Protein AF-0000000074983505 (afdb_homodimer)

Radius of gyration: 23.89 Å; Cα contacts (8 Å, |Δi|>4): 1253; chains: 2; bounding box: 60×65×53 Å

Organism: Psilocybe cubensis (NCBI:txid181762)

Solvent-accessible surface area (backbone atoms only — not comparable to full-atom values): 28432 Å² total; per-residue (Å²): 127,87,68,56,74,39,80,49,73,47,70,57,35,44,39,62,37,37,37,40,29,54,76,67,78,56,48,57,28,28,29,39,31,38,46,33,38,37,76,95,40,23,38,76,76,41,48,68,58,46,52,55,46,55,61,55,56,70,94,48,89,70,38,61,30,60,37,36,35,29,34,47,49,44,36,19,53,96,44,55,73,49,73,61,55,73,30,45,59,84,66,73,14,75,53,23,62,57,29,47,48,32,21,30,52,45,37,22,51,48,51,53,50,42,66,66,49,44,57,39,72,77,25,28,72,58,72,48,41,76,80,44,34,28,31,37,9,34,34,49,16,4,30,16,30,36,42,30,35,51,70,31,84,70,38,37,35,37,31,28,27,48,40,46,49,26,62,67,54,44,46,51,56,50,26,62,76,58,73,48,64,89,35,60,64,50,36,15,66,64,41,52,53,46,48,54,71,66,36,40,67,53,48,45,34,64,40,92,50,90,73,16,54,41,54,54,22,35,37,42,41,35,37,19,58,54,10,82,84,56,41,45,77,39,29,42,67,59,62,72,46,51,34,27,75,86,28,44,79,45,78,47,69,39,81,86,30,36,85,64,89,46,72,66,53,52,50,50,50,32,53,50,47,34,57,70,68,65,94,128,85,68,56,74,41,80,49,74,47,70,58,36,45,38,62,37,37,36,38,29,53,76,68,77,58,49,57,28,27,29,39,30,38,44,34,37,35,74,95,39,23,39,76,76,40,49,69,58,46,52,55,46,55,62,55,53,68,94,48,89,70,38,57,30,58,35,35,33,31,38,47,49,45,36,20,53,95,43,54,72,50,73,60,53,74,28,46,58,84,65,73,13,78,54,22,62,59,28,46,49,31,22,29,54,46,35,21,50,48,51,54,51,41,67,66,48,46,57,37,71,76,26,28,72,58,72,47,41,76,80,43,35,29,31,35,10,33,34,49,15,4,29,16,30,38,40,27,36,50,70,34,85,69,40,37,34,37,32,29,27,48,39,47,48,27,63,69,54,45,46,53,54,52,25,62,75,59,73,48,64,89,34,60,63,49,36,17,66,63,42,52,54,46,47,53,71,66,36,43,67,53,49,48,35,66,42,92,50,90,74,17,55,40,53,55,21,35,36,41,38,34,36,18,59,56,10,81,85,57,40,46,77,42,28,43,67,59,62,73,46,49,34,26,74,87,29,43,78,46,78,48,70,39,80,87,30,37,83,63,89,44,72,66,51,53,51,51,51,32,52,48,47,33,56,71,67,63,95

Nearest PDB structures (foldseek):
  5g5m-assembly1_A  TM=5.998E-01  e=1.320E-11  Pyrococcus furiosus
  5g5c-assembly1_A-2  TM=6.327E-01  e=3.018E-10  Pyrococcus furiosus
  5lcn-assembly1_A  TM=5.962E-01  e=1.401E-10  Pyrococcus furiosus DSM 3638
  5lcn-assembly2_D  TM=6.068E-01  e=1.672E-10  Pyrococcus furiosus DSM 3638
  5lcn-assembly1_C  TM=5.808E-01  e=7.759E-11  Pyrococcus furiosus DSM 3638

InterPro domains:
  IPR029058 Alpha/Beta hydrolase fold [G3DSA:3.40.50.1820] (4-277)
  IPR029058 Alpha/Beta hydrolase fold [SSF53474] (6-274)

Foldseek 3Di:
DQFAWDWDWDQDPNWIKIKIWGPDDAQAEAAEEEEAEAQQAWQVVCVVLQSLLRSLADPDPNFHTYIYMYTGFQCHDPNNDDNLLSDAVLSVNLQVLVSLVCRLLVVLVVLVVCVVCVCCVVCVPPRHYYQAYEYEYAHSSLQSQLLNLQPPLRHQEYERAAYAQQSVLLVVLSCVVSVHDCDPPSPDPVNVVVCCVRTLVNWPQLDPDPRRSQANGAYEYHHECAASNRHVVRRVVVLVRGDHHNYYYHYDHDYPDYRDCDPVNSVVVSVSCSVPPRD/DQFAWDWDWDQDPNWIKIKIWGPDDAQAEAAEEEEAEAQQAWQVVCVVLQSLLRSLADPDPNFHTYIYMYTGFQCHDPNNDDNLLSDAVLSVNLQVLVSLVCRLLVVLVVLVVCVVCVCCVVCVPPRHYYQAYEYEYAHSSLCSQLLNLQPPLRHQEYERAAYAQQSVLLVVLSCVVSVHDCDPPSPDPVNVVVCCVRTLVNWPQLDPDPRRSQAQGAYEYHHECAASNRHVVRRVVVLVRGDHHNYYYHYDHDYPDYRDCDPVNSVVVSVSCSVPPRD

Sequence (558 aa):
MSVSVVKQSFTIGGIQTTIFKTSRAPDGSVAVVFLLHGRQGSAEDVVSFAASLLQKEKDVPKSRGLYVVTLDHRNHGGRTVEVRANNTWQEKNELHAMDMYSIQVGTARDITFLCDFLPTYLFPHDECKVDAWGVVGISLGGHSSWLALSQDPRITVGIPIIGCPDYLELMKYRANESGVSLEAPYMPVSFFKLIKSVDPASKEYASITAANPFLGKKILVLSGEKDPLVPWVASEKFVDRLEVGDGSKRVFLQKGVGHKCTEEMVSEACSFIEAELLNMSVSVVKQSFTIGGIQTTIFKTSRAPDGSVAVVFLLHGRQGSAEDVVSFAASLLQKEKDVPKSRGLYVVTLDHRNHGGRTVEVRANNTWQEKNELHAMDMYSIQVGTARDITFLCDFLPTYLFPHDECKVDAWGVVGISLGGHSSWLALSQDPRITVGIPIIGCPDYLELMKYRANESGVSLEAPYMPVSFFKLIKSVDPASKEYASITAANPFLGKKILVLSGEKDPLVPWVASEKFVDRLEVGDGSKRVFLQKGVGHKCTEEMVSEACSFIEAELLN

pLDDT: mean 96.42, std 5.8, range [47.75, 99.0]

Structure (mmCIF, N/CA/C/O backbone):
data_AF-0000000074983505-model_v1
#
loop_
_entity.id
_entity.type
_entity.pdbx_description
1 polymer 'Uncharacterized protein'
#
loop_
_atom_site.group_PDB
_atom_site.id
_atom_site.type_symbol
_atom_site.label_atom_id
_atom_site.label_alt_id
_atom_site.label_comp_id
_atom_site.label_asym_id
_atom_site.label_entity_id
_atom_site.label_seq_id
_atom_site.pdbx_PDB_ins_code
_atom_site.Cartn_x
_atom_site.Cartn_y
_atom_site.Cartn_z
_atom_site.occupancy
_atom_site.B_iso_or_equiv
_atom_site.auth_seq_id
_atom_site.auth_comp_id
_atom_site.auth_asym_id
_atom_site.auth_atom_id
_atom_site.pdbx_PDB_model_num
ATOM 1 N N . MET A 1 1 ? 17.984 -34.781 -8.711 1 47.75 1 MET A N 1
ATOM 2 C CA . MET A 1 1 ? 18.484 -34.5 -7.375 1 47.75 1 MET A CA 1
ATOM 3 C C . MET A 1 1 ? 17.688 -33.375 -6.711 1 47.75 1 MET A C 1
ATOM 5 O O . MET A 1 1 ? 17.141 -32.531 -7.395 1 47.75 1 MET A O 1
ATOM 9 N N . SER A 1 2 ? 17.141 -33.594 -5.523 1 59.97 2 SER A N 1
ATOM 10 C CA . SER A 1 2 ? 16.328 -32.625 -4.797 1 59.97 2 SER A CA 1
ATOM 11 C C . SER A 1 2 ? 17.031 -31.266 -4.688 1 59.97 2 SER A C 1
ATOM 13 O O . SER A 1 2 ? 18.203 -31.203 -4.336 1 59.97 2 SER A O 1
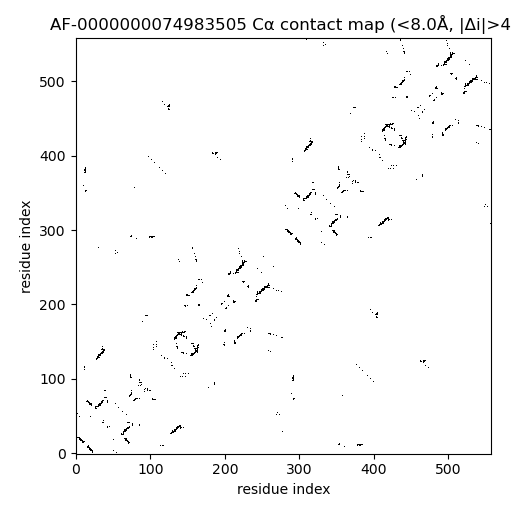ATOM 15 N N . VAL A 1 3 ? 16.5 -30.266 -5.438 1 71.75 3 VAL A N 1
ATOM 16 C CA . VAL A 1 3 ? 17.109 -28.938 -5.457 1 71.75 3 VAL A CA 1
ATOM 17 C C . VAL A 1 3 ? 17.156 -28.359 -4.043 1 71.75 3 VAL A C 1
ATOM 19 O O . VAL A 1 3 ? 16.188 -28.5 -3.281 1 71.75 3 VAL A O 1
ATOM 22 N N . SER A 1 4 ? 18.328 -28.109 -3.549 1 87.62 4 SER A N 1
ATOM 23 C CA . SER A 1 4 ? 18.484 -27.469 -2.246 1 87.62 4 SER A CA 1
ATOM 24 C C . SER A 1 4 ? 17.875 -26.078 -2.232 1 87.62 4 SER A C 1
ATOM 26 O O . SER A 1 4 ? 18.234 -25.234 -3.059 1 87.62 4 SER A O 1
ATOM 28 N N . VAL A 1 5 ? 16.781 -25.969 -1.468 1 93 5 VAL A N 1
ATOM 29 C CA . VAL A 1 5 ? 16.094 -24.688 -1.364 1 93 5 VAL A CA 1
ATOM 30 C C . VAL A 1 5 ? 16.688 -23.859 -0.221 1 93 5 VAL A C 1
ATOM 32 O O . VAL A 1 5 ? 16.891 -24.375 0.881 1 93 5 VAL A O 1
ATOM 35 N N . VAL A 1 6 ? 17.031 -22.688 -0.515 1 95.44 6 VAL A N 1
ATOM 36 C CA . VAL A 1 6 ? 17.562 -21.75 0.474 1 95.44 6 VAL A CA 1
ATOM 37 C C . VAL A 1 6 ? 16.547 -20.625 0.721 1 95.44 6 VAL A C 1
ATOM 39 O O . VAL A 1 6 ? 15.797 -20.266 -0.18 1 95.44 6 VAL A O 1
ATOM 42 N N . LYS A 1 7 ? 16.578 -20.156 1.978 1 96.81 7 LYS A N 1
ATOM 43 C CA . LYS A 1 7 ? 15.672 -19.094 2.379 1 96.81 7 LYS A CA 1
ATOM 44 C C . LYS A 1 7 ? 16.438 -17.828 2.74 1 96.81 7 LYS A C 1
ATOM 46 O O . LYS A 1 7 ? 17.516 -17.891 3.354 1 96.81 7 LYS A O 1
ATOM 51 N N . GLN A 1 8 ? 15.922 -16.719 2.281 1 96.69 8 GLN A N 1
ATOM 52 C CA . GLN A 1 8 ? 16.375 -15.391 2.66 1 96.69 8 GLN A CA 1
ATOM 53 C C . GLN A 1 8 ? 15.195 -14.484 3 1 96.69 8 GLN A C 1
ATOM 55 O O . GLN A 1 8 ? 14.125 -14.609 2.406 1 96.69 8 GLN A O 1
ATOM 60 N N . SER A 1 9 ? 15.359 -13.664 4.02 1 97.62 9 SER A N 1
ATOM 61 C CA . SER A 1 9 ? 14.242 -12.805 4.402 1 97.62 9 SER A CA 1
ATOM 62 C C . SER A 1 9 ? 14.68 -11.352 4.52 1 97.62 9 SER A C 1
ATOM 64 O O . SER A 1 9 ? 15.812 -11.062 4.902 1 97.62 9 SER A O 1
ATOM 66 N N . PHE A 1 10 ? 13.852 -10.484 4.152 1 97.88 10 PHE A N 1
ATOM 67 C CA . PHE A 1 10 ? 14 -9.047 4.328 1 97.88 10 PHE A CA 1
ATOM 68 C C . PHE A 1 10 ? 12.75 -8.445 4.965 1 97.88 10 PHE A C 1
ATOM 70 O O . PHE A 1 10 ? 11.656 -9 4.836 1 97.88 10 PHE A O 1
ATOM 77 N N . THR A 1 11 ? 12.93 -7.395 5.738 1 98.38 11 THR A N 1
ATOM 78 C CA . THR A 1 11 ? 11.828 -6.508 6.086 1 98.38 11 THR A CA 1
ATOM 79 C C . THR A 1 11 ? 11.797 -5.293 5.16 1 98.38 11 THR A C 1
ATOM 81 O O . THR A 1 11 ? 12.664 -4.422 5.246 1 98.38 11 THR A O 1
ATOM 84 N N . ILE A 1 12 ? 10.852 -5.246 4.285 1 98.75 12 ILE A N 1
ATOM 85 C CA . ILE A 1 12 ? 10.773 -4.18 3.291 1 98.75 12 ILE A CA 1
ATOM 86 C C . ILE A 1 12 ? 9.531 -3.328 3.549 1 98.75 12 ILE A C 1
ATOM 88 O O . ILE A 1 12 ? 8.406 -3.785 3.344 1 98.75 12 ILE A O 1
ATOM 92 N N . GLY A 1 13 ? 9.719 -2.07 4.008 1 98.5 13 GLY A N 1
ATOM 93 C CA . GLY A 1 13 ? 8.586 -1.224 4.336 1 98.5 13 GLY A CA 1
ATOM 94 C C . GLY A 1 13 ? 7.629 -1.862 5.324 1 98.5 13 GLY A C 1
ATOM 95 O O . GLY A 1 13 ? 6.414 -1.861 5.113 1 98.5 13 GLY A O 1
ATOM 96 N N . GLY A 1 14 ? 8.133 -2.57 6.238 1 98.5 14 GLY A N 1
ATOM 97 C CA . GLY A 1 14 ? 7.316 -3.172 7.281 1 98.5 14 GLY A CA 1
ATOM 98 C C . GLY A 1 14 ? 6.695 -4.492 6.867 1 98.5 14 GLY A C 1
ATOM 99 O O . GLY A 1 14 ? 5.867 -5.047 7.59 1 98.5 14 GLY A O 1
ATOM 100 N N . ILE A 1 15 ? 7.012 -5.031 5.742 1 98.81 15 ILE A N 1
ATOM 101 C CA . ILE A 1 15 ? 6.512 -6.324 5.289 1 98.81 15 ILE A CA 1
ATOM 102 C C . ILE A 1 15 ? 7.617 -7.371 5.402 1 98.81 15 ILE A C 1
ATOM 104 O O . ILE A 1 15 ? 8.648 -7.27 4.727 1 98.81 15 ILE A O 1
ATOM 108 N N . GLN A 1 16 ? 7.414 -8.32 6.309 1 98.69 16 GLN A N 1
ATOM 109 C CA . GLN A 1 16 ? 8.312 -9.469 6.305 1 98.69 16 GLN A CA 1
ATOM 110 C C . GLN A 1 16 ? 8.188 -10.258 5.008 1 98.69 16 GLN A C 1
ATOM 112 O O . GLN A 1 16 ? 7.117 -10.781 4.688 1 98.69 16 GLN A O 1
ATOM 117 N N . THR A 1 17 ? 9.242 -10.281 4.234 1 98.75 17 THR A N 1
ATOM 118 C CA . THR A 1 17 ? 9.273 -10.867 2.902 1 98.75 17 THR A CA 1
ATOM 119 C C . THR A 1 17 ? 10.281 -12.016 2.846 1 98.75 17 THR A C 1
ATOM 121 O O . THR A 1 17 ? 11.477 -11.82 3.078 1 98.75 17 THR A O 1
ATOM 124 N N . THR A 1 18 ? 9.82 -13.203 2.59 1 98.81 18 THR A N 1
ATOM 125 C CA . THR A 1 18 ? 10.703 -14.359 2.525 1 98.81 18 THR A CA 1
ATOM 126 C C . THR A 1 18 ? 10.906 -14.805 1.08 1 98.81 18 THR A C 1
ATOM 128 O O . THR A 1 18 ? 9.938 -14.953 0.331 1 98.81 18 THR A O 1
ATOM 131 N N . ILE A 1 19 ? 12.133 -14.984 0.733 1 98.62 19 ILE A N 1
ATOM 132 C CA . ILE A 1 19 ? 12.516 -15.43 -0.605 1 98.62 19 ILE A CA 1
ATOM 133 C C . ILE A 1 19 ? 13.008 -16.875 -0.552 1 98.62 19 ILE A C 1
ATOM 135 O O . ILE A 1 19 ? 13.93 -17.188 0.201 1 98.62 19 ILE A O 1
ATOM 139 N N . PHE A 1 20 ? 12.383 -17.734 -1.28 1 98.5 20 PHE A N 1
ATOM 140 C CA . PHE A 1 20 ? 12.844 -19.094 -1.507 1 98.5 20 PHE A CA 1
ATOM 141 C C . PHE A 1 20 ? 13.531 -19.219 -2.863 1 98.5 20 PHE A C 1
ATOM 143 O O . PHE A 1 20 ? 12.984 -18.781 -3.881 1 98.5 20 PHE A O 1
ATOM 150 N N . LYS A 1 21 ? 14.672 -19.734 -2.9 1 96.38 21 LYS A N 1
ATOM 151 C CA . LYS A 1 21 ? 15.43 -19.922 -4.133 1 96.38 21 LYS A CA 1
ATOM 152 C C . LYS A 1 21 ? 16.312 -21.172 -4.047 1 96.38 21 LYS A C 1
ATOM 154 O O . LYS A 1 21 ? 16.453 -21.766 -2.975 1 96.38 21 LYS A O 1
ATOM 159 N N . THR A 1 22 ? 16.844 -21.594 -5.18 1 93.44 22 THR A N 1
ATOM 160 C CA . THR A 1 22 ? 17.797 -22.688 -5.16 1 93.44 22 THR A CA 1
ATOM 161 C C . THR A 1 22 ? 19.188 -22.188 -4.793 1 93.44 22 THR A C 1
ATOM 163 O O . THR A 1 22 ? 19.422 -20.969 -4.766 1 93.44 22 THR A O 1
ATOM 166 N N . SER A 1 23 ? 20.062 -23.047 -4.453 1 89.56 23 SER A N 1
ATOM 167 C CA . SER A 1 23 ? 21.422 -22.672 -4.086 1 89.56 23 SER A CA 1
ATOM 168 C C . SER A 1 23 ? 22.219 -22.219 -5.301 1 89.56 23 SER A C 1
ATOM 170 O O . SER A 1 23 ? 23.312 -21.672 -5.16 1 89.56 23 SER A O 1
ATOM 172 N N . ARG A 1 24 ? 21.609 -22.359 -6.43 1 85.31 24 ARG A N 1
ATOM 173 C CA . ARG A 1 24 ? 22.281 -21.938 -7.656 1 85.31 24 ARG A CA 1
ATOM 174 C C . ARG A 1 24 ? 22.297 -20.422 -7.785 1 85.31 24 ARG A C 1
ATOM 176 O O . ARG A 1 24 ? 21.281 -19.766 -7.508 1 85.31 24 ARG A O 1
ATOM 183 N N . ALA A 1 25 ? 23.469 -19.891 -8.125 1 81.44 25 ALA A N 1
ATOM 184 C CA . ALA A 1 25 ? 23.531 -18.453 -8.422 1 81.44 25 ALA A CA 1
ATOM 185 C C . ALA A 1 25 ? 22.984 -18.156 -9.812 1 81.44 25 ALA A C 1
ATOM 187 O O . ALA A 1 25 ? 23.391 -18.781 -10.797 1 81.44 25 ALA A O 1
ATOM 188 N N . PRO A 1 26 ? 21.984 -17.344 -9.758 1 82 26 PRO A N 1
ATOM 189 C CA . PRO A 1 26 ? 21.484 -17 -11.094 1 82 26 PRO A CA 1
ATOM 190 C C . PRO A 1 26 ? 22.516 -16.219 -11.922 1 82 26 PRO A C 1
ATOM 192 O O . PRO A 1 26 ? 23.406 -15.578 -11.359 1 82 26 PRO A O 1
ATOM 195 N N . ASP A 1 27 ? 22.453 -16.5 -13.219 1 81.5 27 ASP A N 1
ATOM 196 C CA . ASP A 1 27 ? 23.344 -15.758 -14.102 1 81.5 27 ASP A CA 1
ATOM 197 C C . ASP A 1 27 ? 22.594 -14.656 -14.844 1 81.5 27 ASP A C 1
ATOM 199 O O . ASP A 1 27 ? 22 -14.906 -15.891 1 81.5 27 ASP A O 1
ATOM 203 N N . GLY A 1 28 ? 22.594 -13.469 -14.328 1 86.94 28 GLY A N 1
ATOM 204 C CA . GLY A 1 28 ? 22.188 -12.266 -15.039 1 86.94 28 GLY A CA 1
ATOM 205 C C . GLY A 1 28 ? 20.75 -11.859 -14.758 1 86.94 28 GLY A C 1
ATOM 206 O O . GLY A 1 28 ? 20.438 -10.672 -14.711 1 86.94 28 GLY A O 1
ATOM 207 N N . SER A 1 29 ? 19.812 -13 -14.641 1 92.62 29 SER A N 1
ATOM 208 C CA . SER A 1 29 ? 18.438 -12.562 -14.445 1 92.62 29 SER A CA 1
ATOM 209 C C . SER A 1 29 ? 17.625 -13.578 -13.641 1 92.62 29 SER A C 1
ATOM 211 O O . SER A 1 29 ? 17.984 -14.766 -13.609 1 92.62 29 SER A O 1
ATOM 213 N N . VAL A 1 30 ? 16.625 -13.117 -13.008 1 96.06 30 VAL A N 1
ATOM 214 C CA . VAL A 1 30 ? 15.734 -13.992 -12.25 1 96.06 30 VAL A CA 1
ATOM 215 C C . VAL A 1 30 ? 14.281 -13.617 -12.523 1 96.06 30 VAL A C 1
ATOM 217 O O . VAL A 1 30 ? 13.977 -12.461 -12.82 1 96.06 30 VAL A O 1
ATOM 220 N N . ALA A 1 31 ? 13.383 -14.656 -12.508 1 97.19 31 ALA A N 1
ATOM 221 C CA . ALA A 1 31 ? 11.945 -14.445 -12.375 1 97.19 31 ALA A CA 1
ATOM 222 C C . ALA A 1 31 ? 11.508 -14.516 -10.914 1 97.19 31 ALA A C 1
ATOM 224 O O . ALA A 1 31 ? 12 -15.352 -10.156 1 97.19 31 ALA A O 1
ATOM 225 N N . VAL A 1 32 ? 10.703 -13.586 -10.516 1 98.56 32 VAL A N 1
ATOM 226 C CA . VAL A 1 32 ? 10.148 -13.586 -9.172 1 98.56 32 VAL A CA 1
ATOM 227 C C . VAL A 1 32 ? 8.664 -13.945 -9.219 1 98.56 32 VAL A C 1
ATOM 229 O O . VAL A 1 32 ? 7.902 -13.367 -10 1 98.56 32 VAL A O 1
ATOM 232 N N . VAL A 1 33 ? 8.258 -14.906 -8.414 1 98.88 33 VAL A N 1
ATOM 233 C CA . VAL A 1 33 ? 6.859 -15.297 -8.281 1 98.88 33 VAL A CA 1
ATOM 234 C C . VAL A 1 33 ? 6.395 -15.094 -6.844 1 98.88 33 VAL A C 1
ATOM 236 O O . VAL A 1 33 ? 6.953 -15.68 -5.914 1 98.88 33 VAL A O 1
ATOM 239 N N . PHE A 1 34 ? 5.41 -14.203 -6.684 1 98.94 34 PHE A N 1
ATOM 240 C CA . PHE A 1 34 ? 4.766 -14.109 -5.379 1 98.94 34 PHE A CA 1
ATOM 241 C C . PHE A 1 34 ? 3.822 -15.289 -5.152 1 98.94 34 PHE A C 1
ATOM 243 O O . PHE A 1 34 ? 3.031 -15.633 -6.035 1 98.94 34 PHE A O 1
ATOM 250 N N . LEU A 1 35 ? 3.945 -15.953 -4.051 1 99 35 LEU A N 1
ATOM 251 C CA . LEU A 1 35 ? 3.078 -17.062 -3.652 1 99 35 LEU A CA 1
ATOM 252 C C . LEU A 1 35 ? 2.25 -16.688 -2.428 1 99 35 LEU A C 1
ATOM 254 O O . LEU A 1 35 ? 2.795 -16.516 -1.334 1 99 35 LEU A O 1
ATOM 258 N N . LEU A 1 36 ? 0.927 -16.609 -2.623 1 98.94 36 LEU A N 1
ATOM 259 C CA . LEU A 1 36 ? 0.04 -16.047 -1.613 1 98.94 36 LEU A CA 1
ATOM 260 C C . LEU A 1 36 ? -0.841 -17.125 -0.996 1 98.94 36 LEU A C 1
ATOM 262 O O . LEU A 1 36 ? -1.436 -17.938 -1.714 1 98.94 36 LEU A O 1
ATOM 266 N N . HIS A 1 37 ? -0.962 -17.094 0.319 1 98.94 37 HIS A N 1
ATOM 267 C CA . HIS A 1 37 ? -1.728 -18.094 1.071 1 98.94 37 HIS A CA 1
ATOM 268 C C . HIS A 1 37 ? -3.207 -17.734 1.11 1 98.94 37 HIS A C 1
ATOM 270 O O . HIS A 1 37 ? -3.605 -16.672 0.617 1 98.94 37 HIS A O 1
ATOM 276 N N . GLY A 1 38 ? -3.994 -18.641 1.646 1 98.81 38 GLY A N 1
ATOM 277 C CA . GLY A 1 38 ? -5.43 -18.438 1.757 1 98.81 38 GLY A CA 1
ATOM 278 C C . GLY A 1 38 ? -5.844 -17.781 3.062 1 98.81 38 GLY A C 1
ATOM 279 O O . GLY A 1 38 ? -5.012 -17.562 3.941 1 98.81 38 GLY A O 1
ATOM 280 N N . ARG A 1 39 ? -7.125 -17.484 3.148 1 98.38 39 ARG A N 1
ATOM 281 C CA . ARG A 1 39 ? -7.676 -16.828 4.328 1 98.38 39 ARG A CA 1
ATOM 282 C C . ARG A 1 39 ? -7.418 -17.656 5.586 1 98.38 39 ARG A C 1
ATOM 284 O O . ARG A 1 39 ? -7.508 -18.891 5.555 1 98.38 39 ARG A O 1
ATOM 291 N N . GLN A 1 40 ? -7.133 -17.016 6.695 1 97.44 40 GLN A N 1
ATOM 292 C CA . GLN A 1 40 ? -6.867 -17.578 8.016 1 97.44 40 GLN A CA 1
ATOM 293 C C . GLN A 1 40 ? -5.527 -18.297 8.047 1 97.44 40 GLN A C 1
ATOM 295 O O . GLN A 1 40 ? -5.188 -18.938 9.047 1 97.44 40 GLN A O 1
ATOM 300 N N . GLY A 1 41 ? -4.797 -18.312 6.914 1 98.25 41 GLY A N 1
ATOM 301 C CA . GLY A 1 41 ? -3.48 -18.938 6.859 1 98.25 41 GLY A CA 1
ATOM 302 C C . GLY A 1 41 ? -2.352 -17.938 7.066 1 98.25 41 GLY A C 1
ATOM 303 O O . GLY A 1 41 ? -2.547 -16.891 7.676 1 98.25 41 GLY A O 1
ATOM 304 N N . SER A 1 42 ? -1.183 -18.312 6.668 1 98.75 42 SER A N 1
ATOM 305 C CA . SER A 1 42 ? 0.039 -17.516 6.746 1 98.75 42 SER A CA 1
ATOM 306 C C . SER A 1 42 ? 1.032 -17.938 5.664 1 98.75 42 SER A C 1
ATOM 308 O O . SER A 1 42 ? 0.815 -18.922 4.953 1 98.75 42 SER A O 1
ATOM 310 N N . ALA A 1 43 ? 2.074 -17.203 5.562 1 98.69 43 ALA A N 1
ATOM 311 C CA . ALA A 1 43 ? 3.131 -17.484 4.594 1 98.69 43 ALA A CA 1
ATOM 312 C C . ALA A 1 43 ? 3.729 -18.859 4.828 1 98.69 43 ALA A C 1
ATOM 314 O O . ALA A 1 43 ? 4.207 -19.5 3.889 1 98.69 43 ALA A O 1
ATOM 315 N N . GLU A 1 44 ? 3.686 -19.359 6.047 1 98.44 44 GLU A N 1
ATOM 316 C CA . GLU A 1 44 ? 4.238 -20.656 6.375 1 98.44 44 GLU A CA 1
ATOM 317 C C . GLU A 1 44 ? 3.449 -21.781 5.691 1 98.44 44 GLU A C 1
ATOM 319 O O . GLU A 1 44 ? 3.998 -22.844 5.395 1 98.44 44 GLU A O 1
ATOM 324 N N . ASP A 1 45 ? 2.232 -21.516 5.391 1 98.69 45 ASP A N 1
ATOM 325 C CA . ASP A 1 45 ? 1.337 -22.531 4.859 1 98.69 45 ASP A CA 1
ATOM 326 C C . ASP A 1 45 ? 1.669 -22.859 3.404 1 98.69 45 ASP A C 1
ATOM 328 O O . ASP A 1 45 ? 1.213 -23.875 2.865 1 98.69 45 ASP A O 1
ATOM 332 N N . VAL A 1 46 ? 2.469 -22.016 2.76 1 98.69 46 VAL A N 1
ATOM 333 C CA . VAL A 1 46 ? 2.689 -22.234 1.332 1 98.69 46 VAL A CA 1
ATOM 334 C C . VAL A 1 46 ? 4.16 -22.547 1.078 1 98.69 46 VAL A C 1
ATOM 336 O O . VAL A 1 46 ? 4.621 -22.5 -0.066 1 98.69 46 VAL A O 1
ATOM 339 N N . VAL A 1 47 ? 4.895 -22.906 2.139 1 98.19 47 VAL A N 1
ATOM 340 C CA . VAL A 1 47 ? 6.324 -23.172 2.021 1 98.19 47 VAL A CA 1
ATOM 341 C C . VAL A 1 47 ? 6.547 -24.406 1.148 1 98.19 47 VAL A C 1
ATOM 343 O O . VAL A 1 47 ? 7.438 -24.406 0.292 1 98.19 47 VAL A O 1
ATOM 346 N N . SER A 1 48 ? 5.754 -25.484 1.348 1 97.88 48 SER A N 1
ATOM 347 C CA . SER A 1 48 ? 5.906 -26.688 0.542 1 97.88 48 SER A CA 1
ATOM 348 C C . SER A 1 48 ? 5.598 -26.406 -0.927 1 97.88 48 SER A C 1
ATOM 350 O O . SER A 1 48 ? 6.227 -26.984 -1.816 1 97.88 48 SER A O 1
ATOM 352 N N . PHE A 1 49 ? 4.574 -25.578 -1.188 1 98.69 49 PHE A N 1
ATOM 353 C CA . PHE A 1 49 ? 4.238 -25.188 -2.551 1 98.69 49 PHE A CA 1
ATOM 354 C C . PHE A 1 49 ? 5.395 -24.422 -3.197 1 98.69 49 PHE A C 1
ATOM 356 O O . PHE A 1 49 ? 5.719 -24.656 -4.363 1 98.69 49 PHE A O 1
ATOM 363 N N . ALA A 1 50 ? 6.035 -23.547 -2.436 1 98.44 50 ALA A N 1
ATOM 364 C CA . ALA A 1 50 ? 7.207 -22.828 -2.926 1 98.44 50 ALA A CA 1
ATOM 365 C C . ALA A 1 50 ? 8.305 -23.797 -3.363 1 98.44 50 ALA A C 1
ATOM 367 O O . ALA A 1 50 ? 8.898 -23.625 -4.43 1 98.44 50 ALA A O 1
ATOM 368 N N . ALA A 1 51 ? 8.547 -24.812 -2.553 1 97.06 51 ALA A N 1
ATOM 369 C CA . ALA A 1 51 ? 9.555 -25.812 -2.875 1 97.06 51 ALA A CA 1
ATOM 370 C C . ALA A 1 51 ? 9.195 -26.547 -4.164 1 97.06 51 ALA A C 1
ATOM 372 O O . ALA A 1 51 ? 10.07 -26.844 -4.984 1 97.06 51 ALA A O 1
ATOM 373 N N . SER A 1 52 ? 7.902 -26.859 -4.336 1 97.62 52 SER A N 1
ATOM 374 C CA . SER A 1 52 ? 7.441 -27.547 -5.539 1 97.62 52 SER A CA 1
ATOM 375 C C . SER A 1 52 ? 7.703 -26.703 -6.785 1 97.62 52 SER A C 1
ATOM 377 O O . SER A 1 52 ? 8.125 -27.234 -7.816 1 97.62 52 SER A O 1
ATOM 379 N N . LEU A 1 53 ? 7.473 -25.391 -6.68 1 97.75 53 LEU A N 1
ATOM 380 C CA . LEU A 1 53 ? 7.738 -24.5 -7.801 1 97.75 53 LEU A CA 1
ATOM 381 C C . LEU A 1 53 ? 9.227 -24.484 -8.148 1 97.75 53 LEU A C 1
ATOM 383 O O . LEU A 1 53 ? 9.594 -24.531 -9.32 1 97.75 53 LEU A O 1
ATOM 387 N N . LEU A 1 54 ? 10.07 -24.531 -7.145 1 96.44 54 LEU A N 1
ATOM 388 C CA . LEU A 1 54 ? 11.516 -24.406 -7.332 1 96.44 54 LEU A CA 1
ATOM 389 C C . LEU A 1 54 ? 12.102 -25.672 -7.926 1 96.44 54 LEU A C 1
ATOM 391 O O . LEU A 1 54 ? 13.172 -25.641 -8.531 1 96.44 54 LEU A O 1
ATOM 395 N N . GLN A 1 55 ? 11.398 -26.797 -7.777 1 93.56 55 GLN A N 1
ATOM 396 C CA . GLN A 1 55 ? 11.867 -28.062 -8.344 1 93.56 55 GLN A CA 1
ATOM 397 C C . GLN A 1 55 ? 11.859 -28.016 -9.867 1 93.56 55 GLN A C 1
ATOM 399 O O . GLN A 1 55 ? 12.508 -28.844 -10.516 1 93.56 55 GLN A O 1
ATOM 404 N N . LYS A 1 56 ? 11.195 -27.031 -10.43 1 88.19 56 LYS A N 1
ATOM 405 C CA . LYS A 1 56 ? 11.07 -26.953 -11.883 1 88.19 56 LYS A CA 1
ATOM 406 C C . LYS A 1 56 ? 12.234 -26.172 -12.484 1 88.19 56 LYS A C 1
ATOM 408 O O . LYS A 1 56 ? 12.383 -26.109 -13.703 1 88.19 56 LYS A O 1
ATOM 413 N N . GLU A 1 57 ? 12.992 -25.453 -11.625 1 88.69 57 GLU A N 1
ATOM 414 C CA . GLU A 1 57 ? 14.133 -24.703 -12.133 1 88.69 57 GLU A CA 1
ATOM 415 C C . GLU A 1 57 ? 15.117 -25.609 -12.859 1 88.69 57 GLU A C 1
ATOM 417 O O . GLU A 1 57 ? 15.391 -26.734 -12.406 1 88.69 57 GLU A O 1
ATOM 422 N N . LYS A 1 58 ? 15.547 -25.188 -13.969 1 79.25 58 LYS A N 1
ATOM 423 C CA . LYS A 1 58 ? 16.516 -25.953 -14.758 1 79.25 58 LYS A CA 1
ATOM 424 C C . LYS A 1 58 ? 17.906 -25.891 -14.133 1 79.25 58 LYS A C 1
ATOM 426 O O . LYS A 1 58 ? 18.312 -24.828 -13.648 1 79.25 58 LYS A O 1
ATOM 431 N N . ASP A 1 59 ? 18.422 -26.969 -14.055 1 73.75 59 ASP A N 1
ATOM 432 C CA . ASP A 1 59 ? 19.797 -27.016 -13.547 1 73.75 59 ASP A CA 1
ATOM 433 C C . ASP A 1 59 ? 20.797 -26.859 -14.68 1 73.75 59 ASP A C 1
ATOM 435 O O . ASP A 1 59 ? 21.578 -27.766 -14.961 1 73.75 59 ASP A O 1
ATOM 439 N N . VAL A 1 60 ? 20.625 -25.812 -15.484 1 72.88 60 VAL A N 1
ATOM 440 C CA . VAL A 1 60 ? 21.562 -25.516 -16.562 1 72.88 60 VAL A CA 1
ATOM 441 C C . VAL A 1 60 ? 22.219 -24.156 -16.312 1 72.88 60 VAL A C 1
ATOM 443 O O . VAL A 1 60 ? 21.578 -23.234 -15.797 1 72.88 60 VAL A O 1
ATOM 446 N N . PRO A 1 61 ? 23.531 -24.141 -16.703 1 72.25 61 PRO A N 1
ATOM 447 C CA . PRO A 1 61 ? 24.203 -22.844 -16.547 1 72.25 61 PRO A CA 1
ATOM 448 C C . PRO A 1 61 ? 23.547 -21.719 -17.328 1 72.25 61 PRO A C 1
ATOM 450 O O . PRO A 1 61 ? 22.969 -21.969 -18.391 1 72.25 61 PRO A O 1
ATOM 453 N N . LYS A 1 62 ? 23.484 -20.578 -16.797 1 73.19 62 LYS A N 1
ATOM 454 C CA . LYS A 1 62 ? 23.078 -19.344 -17.469 1 73.19 62 LYS A CA 1
ATOM 455 C C . LYS A 1 62 ? 21.562 -19.297 -17.656 1 73.19 62 LYS A C 1
ATOM 457 O O . LYS A 1 62 ? 21.062 -18.531 -18.5 1 73.19 62 LYS A O 1
ATOM 462 N N . SER A 1 63 ? 20.906 -20.219 -17.031 1 82.56 63 SER A N 1
ATOM 463 C CA . SER A 1 63 ? 19.453 -20.156 -17.141 1 82.56 63 SER A CA 1
ATOM 464 C C . SER A 1 63 ? 18.875 -19.172 -16.125 1 82.56 63 SER A C 1
ATOM 466 O O . SER A 1 63 ? 19.484 -18.922 -15.086 1 82.56 63 SER A O 1
ATOM 468 N N . ARG A 1 64 ? 17.766 -18.609 -16.484 1 89.94 64 ARG A N 1
ATOM 469 C CA . ARG A 1 64 ? 17.031 -17.719 -15.594 1 89.94 64 ARG A CA 1
ATOM 470 C C . ARG A 1 64 ? 16.719 -18.406 -14.273 1 89.94 64 ARG A C 1
ATOM 472 O O . ARG A 1 64 ? 16.344 -19.578 -14.258 1 89.94 64 ARG A O 1
ATOM 479 N N . GLY A 1 65 ? 17.047 -17.734 -13.227 1 93.19 65 GLY A N 1
ATOM 480 C CA . GLY A 1 65 ? 16.672 -18.266 -11.93 1 93.19 65 GLY A CA 1
ATOM 481 C C . GLY A 1 65 ? 15.219 -18 -11.57 1 93.19 65 GLY A C 1
ATOM 482 O O . GLY A 1 65 ? 14.562 -17.172 -12.203 1 93.19 65 GLY A O 1
ATOM 483 N N . LEU A 1 66 ? 14.727 -18.797 -10.594 1 96.31 66 LEU A N 1
ATOM 484 C CA . LEU A 1 66 ? 13.391 -18.578 -10.047 1 96.31 66 LEU A CA 1
ATOM 485 C C . LEU A 1 66 ? 13.453 -18.266 -8.555 1 96.31 66 LEU A C 1
ATOM 487 O O . LEU A 1 66 ? 14.086 -19 -7.793 1 96.31 66 LEU A O 1
ATOM 491 N N . TYR A 1 67 ? 12.93 -17.141 -8.164 1 97.88 67 TYR A N 1
ATOM 492 C CA . TYR A 1 67 ? 12.742 -16.797 -6.762 1 97.88 67 TYR A CA 1
ATOM 493 C C . TYR A 1 67 ? 11.266 -16.781 -6.395 1 97.88 67 TYR A C 1
ATOM 495 O O . TYR A 1 67 ? 10.461 -16.125 -7.059 1 97.88 67 TYR A O 1
ATOM 503 N N . VAL A 1 68 ? 10.867 -17.562 -5.391 1 98.75 68 VAL A N 1
ATOM 504 C CA . VAL A 1 68 ? 9.5 -17.562 -4.883 1 98.75 68 VAL A CA 1
ATOM 505 C C . VAL A 1 68 ? 9.422 -16.719 -3.609 1 98.75 68 VAL A C 1
ATOM 507 O O . VAL A 1 68 ? 10.148 -16.969 -2.646 1 98.75 68 VAL A O 1
ATOM 510 N N . VAL A 1 69 ? 8.57 -15.727 -3.645 1 98.94 69 VAL A N 1
ATOM 511 C CA . VAL A 1 69 ? 8.469 -14.773 -2.545 1 98.94 69 VAL A CA 1
ATOM 512 C C . VAL A 1 69 ? 7.152 -14.977 -1.803 1 98.94 69 VAL A C 1
ATOM 514 O O . VAL A 1 69 ? 6.082 -15 -2.42 1 98.94 69 VAL A O 1
ATOM 517 N N . THR A 1 70 ? 7.23 -15.164 -0.512 1 98.94 70 THR A N 1
ATOM 518 C CA . THR A 1 70 ? 6.031 -15.281 0.312 1 98.94 70 THR A CA 1
ATOM 519 C C . THR A 1 70 ? 5.945 -14.133 1.315 1 98.94 70 THR A C 1
ATOM 521 O O . THR A 1 70 ? 6.969 -13.547 1.686 1 98.94 70 THR A O 1
ATOM 524 N N . LEU A 1 71 ? 4.797 -13.781 1.661 1 98.94 71 LEU A N 1
ATOM 525 C CA . LEU A 1 71 ? 4.453 -12.797 2.682 1 98.94 71 LEU A CA 1
ATOM 526 C C . LEU A 1 71 ? 3.09 -13.102 3.295 1 98.94 71 LEU A C 1
ATOM 528 O O . LEU A 1 71 ? 2.271 -13.797 2.684 1 98.94 71 LEU A O 1
ATOM 532 N N . ASP A 1 72 ? 2.898 -12.648 4.496 1 98.88 72 ASP A N 1
ATOM 533 C CA . ASP A 1 72 ? 1.561 -12.734 5.07 1 98.88 72 ASP A CA 1
ATOM 534 C C . ASP A 1 72 ? 0.628 -11.703 4.445 1 98.88 72 ASP A C 1
ATOM 536 O O . ASP A 1 72 ? 1.011 -10.539 4.258 1 98.88 72 ASP A O 1
ATOM 540 N N . HIS A 1 73 ? -0.597 -12.172 4.113 1 98.88 73 HIS A N 1
ATOM 541 C CA . HIS A 1 73 ? -1.633 -11.203 3.762 1 98.88 73 HIS A CA 1
ATOM 542 C C . HIS A 1 73 ? -1.813 -10.164 4.859 1 98.88 73 HIS A C 1
ATOM 544 O O . HIS A 1 73 ? -1.454 -10.406 6.016 1 98.88 73 HIS A O 1
ATOM 550 N N . ARG A 1 74 ? -2.289 -9 4.402 1 98.81 74 ARG A N 1
ATOM 551 C CA . ARG A 1 74 ? -2.729 -8.031 5.406 1 98.81 74 ARG A CA 1
ATOM 552 C C . ARG A 1 74 ? -3.695 -8.672 6.395 1 98.81 74 ARG A C 1
ATOM 554 O O . ARG A 1 74 ? -4.57 -9.445 6.008 1 98.81 74 ARG A O 1
ATOM 561 N N . ASN A 1 75 ? -3.436 -8.43 7.746 1 98.75 75 ASN A N 1
ATOM 562 C CA . ASN A 1 75 ? -4.242 -8.898 8.867 1 98.75 75 ASN A CA 1
ATOM 563 C C . ASN A 1 75 ? -4.191 -10.414 9 1 98.75 75 ASN A C 1
ATOM 565 O O . ASN A 1 75 ? -5.145 -11.031 9.484 1 98.75 75 ASN A O 1
ATOM 569 N N . HIS A 1 76 ? -3.168 -11.078 8.555 1 98.88 76 HIS A N 1
ATOM 570 C CA . HIS A 1 76 ? -2.941 -12.516 8.703 1 98.88 76 HIS A CA 1
ATOM 571 C C . HIS A 1 76 ? -1.535 -12.797 9.219 1 98.88 76 HIS A C 1
ATOM 573 O O . HIS A 1 76 ? -0.648 -11.945 9.117 1 98.88 76 HIS A O 1
ATOM 579 N N . GLY A 1 77 ? -1.347 -14.023 9.734 1 98.31 77 GLY A N 1
ATOM 580 C CA . GLY A 1 77 ? -0.025 -14.406 10.211 1 98.31 77 GLY A CA 1
ATOM 581 C C . GLY A 1 77 ? 0.586 -13.391 11.156 1 98.31 77 GLY A C 1
ATOM 582 O O . GLY A 1 77 ? -0.053 -12.977 12.125 1 98.31 77 GLY A O 1
ATOM 583 N N . GLY A 1 78 ? 1.831 -13.039 10.859 1 97.69 78 GLY A N 1
ATOM 584 C CA . GLY A 1 78 ? 2.547 -12.086 11.688 1 97.69 78 GLY A CA 1
ATOM 585 C C . GLY A 1 78 ? 2.029 -10.664 11.547 1 97.69 78 GLY A C 1
ATOM 586 O O . GLY A 1 78 ? 2.447 -9.773 12.281 1 97.69 78 GLY A O 1
ATOM 587 N N . ARG A 1 79 ? 1.039 -10.445 10.672 1 98.31 79 ARG A N 1
ATOM 588 C CA . ARG A 1 79 ? 0.502 -9.109 10.414 1 98.31 79 ARG A CA 1
ATOM 589 C C . ARG A 1 79 ? -0.897 -8.961 11.008 1 98.31 79 ARG A C 1
ATOM 591 O O . ARG A 1 79 ? -1.596 -7.988 10.719 1 98.31 79 ARG A O 1
ATOM 598 N N . THR A 1 80 ? -1.366 -9.883 11.805 1 98.38 80 THR A N 1
ATOM 599 C CA . THR A 1 80 ? -2.725 -9.859 12.336 1 98.38 80 THR A CA 1
ATOM 600 C C . THR A 1 80 ? -2.908 -8.68 13.289 1 98.38 80 THR A C 1
ATOM 602 O O . THR A 1 80 ? -2.104 -8.484 14.203 1 98.38 80 THR A O 1
ATOM 605 N N . VAL A 1 81 ? -3.963 -7.902 13.047 1 98.19 81 VAL A N 1
ATOM 606 C CA . VAL A 1 81 ? -4.332 -6.766 13.883 1 98.19 81 VAL A CA 1
ATOM 607 C C . VAL A 1 81 ? -5.652 -7.051 14.594 1 98.19 81 VAL A C 1
ATOM 609 O O . VAL A 1 81 ? -5.789 -6.797 15.789 1 98.19 81 VAL A O 1
ATOM 612 N N . GLU A 1 82 ? -6.609 -7.582 13.859 1 98.12 82 GLU A N 1
ATOM 613 C CA . GLU A 1 82 ? -7.938 -7.898 14.375 1 98.12 82 GLU A CA 1
ATOM 614 C C . GLU A 1 82 ? -8.484 -9.172 13.742 1 98.12 82 GLU A C 1
ATOM 616 O O . GLU A 1 82 ? -8.852 -9.18 12.562 1 98.12 82 GLU A O 1
ATOM 621 N N . VAL A 1 83 ? -8.656 -10.195 14.469 1 97.62 83 VAL A N 1
ATOM 622 C CA . VAL A 1 83 ? -9.055 -11.508 13.977 1 97.62 83 VAL A CA 1
ATOM 623 C C . VAL A 1 83 ? -10.453 -11.43 13.359 1 97.62 83 VAL A C 1
ATOM 625 O O . VAL A 1 83 ? -10.711 -12.023 12.312 1 97.62 83 VAL A O 1
ATOM 628 N N . ARG A 1 84 ? -11.359 -10.688 13.961 1 97.38 84 ARG A N 1
ATOM 629 C CA . ARG A 1 84 ? -12.742 -10.57 13.5 1 97.38 84 ARG A CA 1
ATOM 630 C C . ARG A 1 84 ? -12.797 -10.086 12.055 1 97.38 84 ARG A C 1
ATOM 632 O O . ARG A 1 84 ? -13.688 -10.484 11.297 1 97.38 84 ARG A O 1
ATOM 639 N N . ALA A 1 85 ? -11.812 -9.266 11.633 1 98.25 85 ALA A N 1
ATOM 640 C CA . ALA A 1 85 ? -11.805 -8.672 10.297 1 98.25 85 ALA A CA 1
ATOM 641 C C . ALA A 1 85 ? -11.547 -9.734 9.227 1 98.25 85 ALA A C 1
ATOM 643 O O . ALA A 1 85 ? -11.742 -9.492 8.039 1 98.25 85 ALA A O 1
ATOM 644 N N . ASN A 1 86 ? -11.141 -10.961 9.656 1 98.44 86 ASN A N 1
ATOM 645 C CA . ASN A 1 86 ? -10.938 -12.07 8.727 1 98.44 86 ASN A CA 1
ATOM 646 C C . ASN A 1 86 ? -12.18 -12.961 8.648 1 98.44 86 ASN A C 1
ATOM 648 O O . ASN A 1 86 ? -12.234 -13.883 7.836 1 98.44 86 ASN A O 1
ATOM 652 N N . ASN A 1 87 ? -13.195 -12.672 9.469 1 97.88 87 ASN A N 1
ATOM 653 C CA . ASN A 1 87 ? -14.367 -13.523 9.57 1 97.88 87 ASN A CA 1
ATOM 654 C C . ASN A 1 87 ? -15.414 -13.172 8.516 1 97.88 87 ASN A C 1
ATOM 656 O O . ASN A 1 87 ? -15.336 -12.109 7.891 1 97.88 87 ASN A O 1
ATOM 660 N N . THR A 1 88 ? -16.328 -14.141 8.266 1 97.06 88 THR A N 1
ATOM 661 C CA . THR A 1 88 ? -17.438 -13.953 7.355 1 97.06 88 THR A CA 1
ATOM 662 C C . THR A 1 88 ? -18.625 -13.289 8.07 1 97.06 88 THR A C 1
ATOM 664 O O . THR A 1 88 ? -18.562 -13.039 9.273 1 97.06 88 THR A O 1
ATOM 667 N N . TRP A 1 89 ? -19.656 -12.945 7.305 1 97.12 89 TRP A N 1
ATOM 668 C CA . TRP A 1 89 ? -20.891 -12.461 7.914 1 97.12 89 TRP A CA 1
ATOM 669 C C . TRP A 1 89 ? -21.438 -13.477 8.906 1 97.12 89 TRP A C 1
ATOM 671 O O . TRP A 1 89 ? -21.891 -13.117 9.992 1 97.12 89 TRP A O 1
ATOM 681 N N . GLN A 1 90 ? -21.391 -14.742 8.633 1 95.06 90 GLN A N 1
ATOM 682 C CA . GLN A 1 90 ? -21.906 -15.812 9.477 1 95.06 90 GLN A CA 1
ATOM 683 C C . GLN A 1 90 ? -21.094 -15.93 10.766 1 95.06 90 GLN A C 1
ATOM 685 O O . GLN A 1 90 ? -21.609 -16.391 11.789 1 95.06 90 GLN A O 1
ATOM 690 N N . GLU A 1 91 ? -19.906 -15.555 10.672 1 95.56 91 GLU A N 1
ATOM 691 C CA . GLU A 1 91 ? -19.031 -15.562 11.836 1 95.56 91 GLU A CA 1
ATOM 692 C C . GLU A 1 91 ? -19.031 -14.211 12.547 1 95.56 91 GLU A C 1
ATOM 694 O O . GLU A 1 91 ? -18.031 -13.812 13.133 1 95.56 91 GLU A O 1
ATOM 699 N N . LYS A 1 92 ? -20.047 -13.445 12.336 1 94.94 92 LYS A N 1
ATOM 700 C CA . LYS A 1 92 ? -20.375 -12.242 13.102 1 94.94 92 LYS A CA 1
ATOM 701 C C . LYS A 1 92 ? -19.453 -11.086 12.742 1 94.94 92 LYS A C 1
ATOM 703 O O . LYS A 1 92 ? -19 -10.344 13.617 1 94.94 92 LYS A O 1
ATOM 708 N N . ASN A 1 93 ? -19 -11 11.539 1 97.5 93 ASN A N 1
ATOM 709 C CA . ASN A 1 93 ? -18.328 -9.812 11 1 97.5 93 ASN A CA 1
ATOM 710 C C . ASN A 1 93 ? -19.266 -9.016 10.094 1 97.5 93 ASN A C 1
ATOM 712 O O . ASN A 1 93 ? -19.328 -9.266 8.891 1 97.5 93 ASN A O 1
ATOM 716 N N . GLU A 1 94 ? -19.844 -7.984 10.68 1 95.75 94 GLU A N 1
ATOM 717 C CA . GLU A 1 94 ? -20.797 -7.172 9.914 1 95.75 94 GLU A CA 1
ATOM 718 C C . GLU A 1 94 ? -20.109 -6.445 8.766 1 95.75 94 GLU A C 1
ATOM 720 O O . GLU A 1 94 ? -20.75 -6.078 7.781 1 95.75 94 GLU A O 1
ATOM 725 N N . LEU A 1 95 ? -18.797 -6.289 8.875 1 97.44 95 LEU A N 1
ATOM 726 C CA . LEU A 1 95 ? -18.031 -5.555 7.879 1 97.44 95 LEU A CA 1
ATOM 727 C C . LEU A 1 95 ? -17.344 -6.512 6.91 1 97.44 95 LEU A C 1
ATOM 729 O O . LEU A 1 95 ? -16.391 -6.125 6.215 1 97.44 95 LEU A O 1
ATOM 733 N N . HIS A 1 96 ? -17.766 -7.762 6.785 1 98 96 HIS A N 1
ATOM 734 C CA . HIS A 1 96 ? -17.094 -8.828 6.051 1 98 96 HIS A CA 1
ATOM 735 C C . HIS A 1 96 ? -16.734 -8.375 4.641 1 98 96 HIS A C 1
ATOM 737 O O . HIS A 1 96 ? -15.594 -8.547 4.199 1 98 96 HIS A O 1
ATOM 743 N N . ALA A 1 97 ? -17.703 -7.781 3.924 1 98.31 97 ALA A N 1
ATOM 744 C CA . ALA A 1 97 ? -17.469 -7.41 2.531 1 98.31 97 ALA A CA 1
ATOM 745 C C . ALA A 1 97 ? -16.344 -6.383 2.418 1 98.31 97 ALA A C 1
ATOM 747 O O . ALA A 1 97 ? -15.422 -6.539 1.609 1 98.31 97 ALA A O 1
ATOM 748 N N . MET A 1 98 ? -16.406 -5.371 3.289 1 98.38 98 MET A N 1
ATOM 749 C CA . MET A 1 98 ? -15.414 -4.305 3.26 1 98.38 98 MET A CA 1
ATOM 750 C C . MET A 1 98 ? -14.062 -4.805 3.773 1 98.38 98 MET A C 1
ATOM 752 O O . MET A 1 98 ? -13.023 -4.516 3.182 1 98.38 98 MET A O 1
ATOM 756 N N . ASP A 1 99 ? -14.086 -5.586 4.855 1 98.69 99 ASP A N 1
ATOM 757 C CA . ASP A 1 99 ? -12.859 -6.113 5.445 1 98.69 99 ASP A CA 1
ATOM 758 C C . ASP A 1 99 ? -12.117 -7.012 4.457 1 98.69 99 ASP A C 1
ATOM 760 O O . ASP A 1 99 ? -10.922 -6.832 4.223 1 98.69 99 ASP A O 1
ATOM 764 N N . MET A 1 100 ? -12.828 -7.902 3.848 1 98.69 100 MET A N 1
ATOM 765 C CA . MET A 1 100 ? -12.211 -8.852 2.928 1 98.69 100 MET A CA 1
ATOM 766 C C . MET A 1 100 ? -11.633 -8.133 1.714 1 98.69 100 MET A C 1
ATOM 768 O O . MET A 1 100 ? -10.492 -8.398 1.314 1 98.69 100 MET A O 1
ATOM 772 N N . TYR A 1 101 ? -12.406 -7.242 1.183 1 98.88 101 TYR A N 1
ATOM 773 C CA . TYR A 1 101 ? -11.93 -6.547 -0.009 1 98.88 101 TYR A CA 1
ATOM 774 C C . TYR A 1 101 ? -10.711 -5.691 0.31 1 98.88 101 TYR A C 1
ATOM 776 O O . TYR A 1 101 ? -9.789 -5.586 -0.501 1 98.88 101 TYR A O 1
ATOM 784 N N . SER A 1 102 ? -10.703 -5.02 1.493 1 98.88 102 SER A N 1
ATOM 785 C CA . SER A 1 102 ? -9.547 -4.215 1.894 1 98.88 102 SER A CA 1
ATOM 786 C C . SER A 1 102 ? -8.297 -5.074 2.035 1 98.88 102 SER A C 1
ATOM 788 O O . SER A 1 102 ? -7.195 -4.629 1.702 1 98.88 102 SER A O 1
ATOM 790 N N . ILE A 1 103 ? -8.438 -6.289 2.465 1 98.94 103 ILE A N 1
ATOM 791 C CA . ILE A 1 103 ? -7.305 -7.203 2.6 1 98.94 103 ILE A CA 1
ATOM 792 C C . ILE A 1 103 ? -6.82 -7.629 1.216 1 98.94 103 ILE A C 1
ATOM 794 O O . ILE A 1 103 ? -5.617 -7.617 0.941 1 98.94 103 ILE A O 1
ATOM 798 N N . GLN A 1 104 ? -7.746 -7.98 0.321 1 98.94 104 GLN A N 1
ATOM 799 C CA . GLN A 1 104 ? -7.398 -8.414 -1.029 1 98.94 104 GLN A CA 1
ATOM 800 C C . GLN A 1 104 ? -6.68 -7.301 -1.793 1 98.94 104 GLN A C 1
ATOM 802 O O . GLN A 1 104 ? -5.59 -7.516 -2.328 1 98.94 104 GLN A O 1
ATOM 807 N N . VAL A 1 105 ? -7.273 -6.129 -1.8 1 98.94 105 VAL A N 1
ATOM 808 C CA . VAL A 1 105 ? -6.727 -4.984 -2.525 1 98.94 105 VAL A CA 1
ATOM 809 C C . VAL A 1 105 ? -5.41 -4.547 -1.885 1 98.94 105 VAL A C 1
ATOM 811 O O . VAL A 1 105 ? -4.438 -4.262 -2.586 1 98.94 105 VAL A O 1
ATOM 814 N N . GLY A 1 106 ? -5.445 -4.484 -0.535 1 98.88 106 GLY A N 1
ATOM 815 C CA . GLY A 1 106 ? -4.23 -4.109 0.172 1 98.88 106 GLY A CA 1
ATOM 816 C C . GLY A 1 106 ? -3.057 -5.02 -0.138 1 98.88 106 GLY A C 1
ATOM 817 O O . GLY A 1 106 ? -1.935 -4.547 -0.33 1 98.88 106 GLY A O 1
ATOM 818 N N . THR A 1 107 ? -3.301 -6.297 -0.214 1 98.81 107 THR A N 1
ATOM 819 C CA . THR A 1 107 ? -2.236 -7.25 -0.504 1 98.81 107 THR A CA 1
ATOM 820 C C . THR A 1 107 ? -1.744 -7.09 -1.939 1 98.81 107 THR A C 1
ATOM 822 O O . THR A 1 107 ? -0.542 -7.168 -2.201 1 98.81 107 THR A O 1
ATOM 825 N N . ALA A 1 108 ? -2.65 -6.91 -2.883 1 98.88 108 ALA A N 1
ATOM 826 C CA . ALA A 1 108 ? -2.238 -6.648 -4.262 1 98.88 108 ALA A CA 1
ATOM 827 C C . ALA A 1 108 ? -1.338 -5.418 -4.336 1 98.88 108 ALA A C 1
ATOM 829 O O . ALA A 1 108 ? -0.344 -5.414 -5.07 1 98.88 108 ALA A O 1
ATOM 830 N N . ARG A 1 109 ? -1.64 -4.395 -3.559 1 98.81 109 ARG A N 1
ATOM 831 C CA . ARG A 1 109 ? -0.821 -3.186 -3.531 1 98.81 109 ARG A CA 1
ATOM 832 C C . ARG A 1 109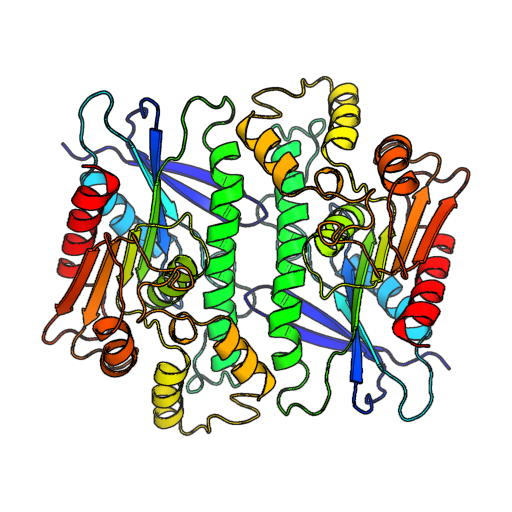 ? 0.524 -3.451 -2.863 1 98.81 109 ARG A C 1
ATOM 834 O O . ARG A 1 109 ? 1.538 -2.859 -3.24 1 98.81 109 ARG A O 1
ATOM 841 N N . ASP A 1 110 ? 0.524 -4.348 -1.864 1 98.88 110 ASP A N 1
ATOM 842 C CA . ASP A 1 110 ? 1.787 -4.758 -1.26 1 98.88 110 ASP A CA 1
ATOM 843 C C . ASP A 1 110 ? 2.689 -5.441 -2.285 1 98.88 110 ASP A C 1
ATOM 845 O O . ASP A 1 110 ? 3.902 -5.223 -2.297 1 98.88 110 ASP A O 1
ATOM 849 N N . ILE A 1 111 ? 2.107 -6.234 -3.145 1 98.81 111 ILE A N 1
ATOM 850 C CA . ILE A 1 111 ? 2.852 -6.91 -4.203 1 98.81 111 ILE A CA 1
ATOM 851 C C . ILE A 1 111 ? 3.469 -5.875 -5.141 1 98.81 111 ILE A C 1
ATOM 853 O O . ILE A 1 111 ? 4.652 -5.957 -5.473 1 98.81 111 ILE A O 1
ATOM 857 N N . THR A 1 112 ? 2.713 -4.902 -5.559 1 98.81 112 THR A N 1
ATOM 858 C CA . THR A 1 112 ? 3.221 -3.828 -6.402 1 98.81 112 THR A CA 1
ATOM 859 C C . THR A 1 112 ? 4.363 -3.09 -5.711 1 98.81 112 THR A C 1
ATOM 861 O O . THR A 1 112 ? 5.383 -2.793 -6.336 1 98.81 112 THR A O 1
ATOM 864 N N . PHE A 1 113 ? 4.176 -2.826 -4.41 1 98.88 113 PHE A N 1
ATOM 865 C CA . PHE A 1 113 ? 5.195 -2.17 -3.6 1 98.88 113 PHE A CA 1
ATOM 866 C C . PHE A 1 113 ? 6.477 -2.994 -3.568 1 98.88 113 PHE A C 1
ATOM 868 O O . PHE A 1 113 ? 7.574 -2.453 -3.725 1 98.88 113 PHE A O 1
ATOM 875 N N . LEU A 1 114 ? 6.328 -4.277 -3.406 1 98.94 114 LEU A N 1
ATOM 876 C CA . LEU A 1 114 ? 7.492 -5.152 -3.342 1 98.94 114 LEU A CA 1
ATOM 877 C C . LEU A 1 114 ? 8.156 -5.277 -4.707 1 98.94 114 LEU A C 1
ATOM 879 O O . LEU A 1 114 ? 9.383 -5.426 -4.797 1 98.94 114 LEU A O 1
ATOM 883 N N . CYS A 1 115 ? 7.406 -5.215 -5.809 1 98.81 115 CYS A N 1
ATOM 884 C CA . CYS A 1 115 ? 8.016 -5.16 -7.133 1 98.81 115 CYS A CA 1
ATOM 885 C C . CYS A 1 115 ? 8.953 -3.963 -7.25 1 98.81 115 CYS A C 1
ATOM 887 O O . CYS A 1 115 ? 9.984 -4.039 -7.922 1 98.81 115 CYS A O 1
ATOM 889 N N . ASP A 1 116 ? 8.617 -2.875 -6.609 1 98.62 116 ASP A N 1
ATOM 890 C CA . ASP A 1 116 ? 9.438 -1.667 -6.648 1 98.62 116 ASP A CA 1
ATOM 891 C C . ASP A 1 116 ? 10.727 -1.853 -5.848 1 98.62 116 ASP A C 1
ATOM 893 O O . ASP A 1 116 ? 11.812 -1.482 -6.312 1 98.62 116 ASP A O 1
ATOM 897 N N . PHE A 1 117 ? 10.617 -2.422 -4.668 1 98.69 117 PHE A N 1
ATOM 898 C CA . PHE A 1 117 ? 11.703 -2.295 -3.701 1 98.69 117 PHE A CA 1
ATOM 899 C C . PHE A 1 117 ? 12.539 -3.57 -3.652 1 98.69 117 PHE A C 1
ATOM 901 O O . PHE A 1 117 ? 13.727 -3.527 -3.334 1 98.69 117 PHE A O 1
ATOM 908 N N . LEU A 1 118 ? 11.938 -4.75 -3.936 1 98.56 118 LEU A N 1
ATOM 909 C CA . LEU A 1 118 ? 12.578 -6.043 -3.709 1 98.56 118 LEU A CA 1
ATOM 910 C C . LEU A 1 118 ? 13.898 -6.133 -4.461 1 98.56 118 LEU A C 1
ATOM 912 O O . LEU A 1 118 ? 14.898 -6.594 -3.908 1 98.56 118 LEU A O 1
ATOM 916 N N . PRO A 1 119 ? 14.023 -5.652 -5.758 1 97.5 119 PRO A N 1
ATOM 917 C CA . PRO A 1 119 ? 15.289 -5.773 -6.484 1 97.5 119 PRO A CA 1
ATOM 918 C C . PRO A 1 119 ? 16.453 -5.09 -5.762 1 97.5 119 PRO A C 1
ATOM 920 O O . PRO A 1 119 ? 17.578 -5.582 -5.801 1 97.5 119 PRO A O 1
ATOM 923 N N . THR A 1 120 ? 16.125 -3.969 -5.055 1 96.81 120 THR A N 1
ATOM 924 C CA . THR A 1 120 ? 17.172 -3.203 -4.395 1 96.81 120 THR A CA 1
ATOM 925 C C . THR A 1 120 ? 17.75 -3.979 -3.213 1 96.81 120 THR A C 1
ATOM 927 O O . THR A 1 120 ? 18.938 -3.84 -2.887 1 96.81 120 THR A O 1
ATOM 930 N N . TYR A 1 121 ? 16.953 -4.809 -2.559 1 97.5 121 TYR A N 1
ATOM 931 C CA . TYR A 1 121 ? 17.359 -5.625 -1.423 1 97.5 121 TYR A CA 1
ATOM 932 C C . TYR A 1 121 ? 18.031 -6.91 -1.89 1 97.5 121 TYR A C 1
ATOM 934 O O . TYR A 1 121 ? 19.016 -7.359 -1.293 1 97.5 121 TYR A O 1
ATOM 942 N N . LEU A 1 122 ? 17.484 -7.492 -2.969 1 96.12 122 LEU A N 1
ATOM 943 C CA . LEU A 1 122 ? 17.953 -8.773 -3.482 1 96.12 122 LEU A CA 1
ATOM 944 C C . LEU A 1 122 ? 19.359 -8.648 -4.059 1 96.12 122 LEU A C 1
ATOM 946 O O . LEU A 1 122 ? 20.188 -9.555 -3.896 1 96.12 122 LEU A O 1
ATOM 950 N N . PHE A 1 123 ? 19.594 -7.516 -4.789 1 95.5 123 PHE A N 1
ATOM 951 C CA . PHE A 1 123 ? 20.828 -7.355 -5.543 1 95.5 123 PHE A CA 1
ATOM 952 C C . PHE A 1 123 ? 21.469 -6.008 -5.242 1 95.5 123 PHE A C 1
ATOM 954 O O . PHE A 1 123 ? 21.547 -5.141 -6.113 1 95.5 123 PHE A O 1
ATOM 961 N N . PRO A 1 124 ? 22.031 -5.855 -4.031 1 93.38 124 PRO A N 1
ATOM 962 C CA . PRO A 1 124 ? 22.562 -4.57 -3.574 1 93.38 124 PRO A CA 1
ATOM 963 C C . PRO A 1 124 ? 23.734 -4.082 -4.422 1 93.38 124 PRO A C 1
ATOM 965 O O . PRO A 1 124 ? 24.109 -2.908 -4.348 1 93.38 124 PRO A O 1
ATOM 968 N N . HIS A 1 125 ? 24.328 -4.961 -5.234 1 94.38 125 HIS A N 1
ATOM 969 C CA . HIS A 1 125 ? 25.422 -4.559 -6.113 1 94.38 125 HIS A CA 1
ATOM 970 C C . HIS A 1 125 ? 24.984 -4.59 -7.578 1 94.38 125 HIS A C 1
ATOM 972 O O . HIS A 1 125 ? 25.828 -4.562 -8.477 1 94.38 125 HIS A O 1
ATOM 978 N N . ASP A 1 126 ? 23.656 -4.707 -7.762 1 93 126 ASP A N 1
ATOM 979 C CA . ASP A 1 126 ? 23.062 -4.742 -9.094 1 93 126 ASP A CA 1
ATOM 980 C C . ASP A 1 126 ? 23.641 -5.879 -9.93 1 93 126 ASP A C 1
ATOM 982 O O . ASP A 1 126 ? 23.906 -5.715 -11.125 1 93 126 ASP A O 1
ATOM 986 N N . GLU A 1 127 ? 23.922 -7.008 -9.258 1 93 127 GLU A N 1
ATOM 987 C CA . GLU A 1 127 ? 24.609 -8.125 -9.891 1 93 127 GLU A CA 1
ATOM 988 C C . GLU A 1 127 ? 23.656 -8.961 -10.742 1 93 127 GLU A C 1
ATOM 990 O O . GLU A 1 127 ? 24.094 -9.758 -11.57 1 93 127 GLU A O 1
ATOM 995 N N . CYS A 1 128 ? 22.391 -8.867 -10.523 1 93.25 128 CYS A N 1
ATOM 996 C CA . CYS A 1 128 ? 21.328 -9.547 -11.266 1 93.25 128 CYS A CA 1
ATOM 997 C C . CYS A 1 128 ? 20.109 -8.648 -11.438 1 93.25 128 CYS A C 1
ATOM 999 O O . CYS A 1 128 ? 20.062 -7.559 -10.859 1 93.25 128 CYS A O 1
ATOM 1001 N N . LYS A 1 129 ? 19.266 -8.961 -12.297 1 94.69 129 LYS A N 1
ATOM 1002 C CA . LYS A 1 129 ? 18.047 -8.188 -12.508 1 94.69 129 LYS A CA 1
ATOM 1003 C C . LYS A 1 129 ? 16.812 -9.086 -12.461 1 94.69 129 LYS A C 1
ATOM 1005 O O . LYS A 1 129 ? 16.875 -10.258 -12.812 1 94.69 129 LYS A O 1
ATOM 1010 N N . VAL A 1 130 ? 15.742 -8.57 -11.969 1 97.19 130 VAL A N 1
ATOM 1011 C CA . VAL A 1 130 ? 14.445 -9.234 -12.094 1 97.19 130 VAL A CA 1
ATOM 1012 C C . VAL A 1 130 ? 13.812 -8.867 -13.438 1 97.19 130 VAL A C 1
ATOM 1014 O O . VAL A 1 130 ? 13.523 -7.699 -13.695 1 97.19 130 VAL A O 1
ATOM 1017 N N . ASP A 1 131 ? 13.602 -9.852 -14.289 1 96.12 131 ASP A N 1
ATOM 1018 C CA . ASP A 1 131 ? 13.125 -9.492 -15.617 1 96.12 131 ASP A CA 1
ATOM 1019 C C . ASP A 1 131 ? 11.727 -10.047 -15.875 1 96.12 131 ASP A C 1
ATOM 1021 O O . ASP A 1 131 ? 11.156 -9.828 -16.938 1 96.12 131 ASP A O 1
ATOM 1025 N N . ALA A 1 132 ? 11.172 -10.789 -14.891 1 97.62 132 ALA A N 1
ATOM 1026 C CA . ALA A 1 132 ? 9.797 -11.289 -14.969 1 97.62 132 ALA A CA 1
ATOM 1027 C C . ALA A 1 132 ? 9.164 -11.383 -13.578 1 97.62 132 ALA A C 1
ATOM 1029 O O . ALA A 1 132 ? 9.844 -11.703 -12.602 1 97.62 132 ALA A O 1
ATOM 1030 N N . TRP A 1 133 ? 7.93 -11.039 -13.523 1 98.75 133 TRP A N 1
ATOM 1031 C CA . TRP A 1 133 ? 7.16 -11.094 -12.281 1 98.75 133 TRP A CA 1
ATOM 1032 C C . TRP A 1 133 ? 5.891 -11.914 -12.461 1 98.75 133 TRP A C 1
ATOM 1034 O O . TRP A 1 133 ? 5.211 -11.797 -13.484 1 98.75 133 TRP A O 1
ATOM 1044 N N . GLY A 1 134 ? 5.578 -12.797 -11.539 1 98.88 134 GLY A N 1
ATOM 1045 C CA . GLY A 1 134 ? 4.34 -13.562 -11.508 1 98.88 134 GLY A CA 1
ATOM 1046 C C . GLY A 1 134 ? 3.713 -13.633 -10.125 1 98.88 134 GLY A C 1
ATOM 1047 O O . GLY A 1 134 ? 4.297 -13.164 -9.148 1 98.88 134 GLY A O 1
ATOM 1048 N N . VAL A 1 135 ? 2.518 -14.125 -10.07 1 98.94 135 VAL A N 1
ATOM 1049 C CA . VAL A 1 135 ? 1.809 -14.297 -8.805 1 98.94 135 VAL A CA 1
ATOM 1050 C C . VAL A 1 135 ? 0.986 -15.578 -8.844 1 98.94 135 VAL A C 1
ATOM 1052 O O . VAL A 1 135 ? 0.359 -15.898 -9.859 1 98.94 135 VAL A O 1
ATOM 1055 N N . VAL A 1 136 ? 1.113 -16.375 -7.871 1 98.94 136 VAL A N 1
ATOM 1056 C CA . VAL A 1 136 ? 0.313 -17.562 -7.582 1 98.94 136 VAL A CA 1
ATOM 1057 C C . VAL A 1 136 ? -0.387 -17.391 -6.234 1 98.94 136 VAL A C 1
ATOM 1059 O O . VAL A 1 136 ? 0.243 -17.031 -5.242 1 98.94 136 VAL A O 1
ATOM 1062 N N . GLY A 1 137 ? -1.624 -17.625 -6.199 1 98.94 137 GLY A N 1
ATOM 1063 C CA . GLY A 1 137 ? -2.314 -17.453 -4.934 1 98.94 137 GLY A CA 1
ATOM 1064 C C . GLY A 1 137 ? -3.459 -18.422 -4.73 1 98.94 137 GLY A C 1
ATOM 1065 O O . GLY A 1 137 ? -4.18 -18.75 -5.676 1 98.94 137 GLY A O 1
ATOM 1066 N N . ILE A 1 138 ? -3.668 -18.859 -3.484 1 98.94 138 ILE A N 1
ATOM 1067 C CA . ILE A 1 138 ? -4.695 -19.828 -3.115 1 98.94 138 ILE A CA 1
ATOM 1068 C C . ILE A 1 138 ? -5.844 -19.125 -2.402 1 98.94 138 ILE A C 1
ATOM 1070 O O . ILE A 1 138 ? -5.629 -18.422 -1.404 1 98.94 138 ILE A O 1
ATOM 1074 N N . SER A 1 139 ? -7.121 -19.312 -2.859 1 98.81 139 SER A N 1
ATOM 1075 C CA . SER A 1 139 ? -8.297 -18.766 -2.184 1 98.81 139 SER A CA 1
ATOM 1076 C C . SER A 1 139 ? -8.18 -17.266 -1.999 1 98.81 139 SER A C 1
ATOM 1078 O O . SER A 1 139 ? -8.086 -16.516 -2.977 1 98.81 139 SER A O 1
ATOM 1080 N N . LEU A 1 140 ? -8.023 -16.797 -0.759 1 98.88 140 LEU A N 1
ATOM 1081 C CA . LEU A 1 140 ? -7.781 -15.375 -0.533 1 98.88 140 LEU A CA 1
ATOM 1082 C C . LEU A 1 140 ? -6.664 -14.867 -1.436 1 98.88 140 LEU A C 1
ATOM 1084 O O . LEU A 1 140 ? -6.793 -13.805 -2.051 1 98.88 140 LEU A O 1
ATOM 1088 N N . GLY A 1 141 ? -5.621 -15.641 -1.531 1 98.94 141 GLY A N 1
ATOM 1089 C CA . GLY A 1 141 ? -4.504 -15.297 -2.395 1 98.94 141 GLY A CA 1
ATOM 1090 C C . GLY A 1 141 ? -4.867 -15.297 -3.867 1 98.94 141 GLY A C 1
ATOM 1091 O O . GLY A 1 141 ? -4.27 -14.562 -4.656 1 98.94 141 GLY A O 1
ATOM 1092 N N . GLY A 1 142 ? -5.793 -16.188 -4.238 1 98.94 142 GLY A N 1
ATOM 1093 C CA . GLY A 1 142 ? -6.273 -16.188 -5.613 1 98.94 142 GLY A CA 1
ATOM 1094 C C . GLY A 1 142 ? -7 -14.906 -5.984 1 98.94 142 GLY A C 1
ATOM 1095 O O . GLY A 1 142 ? -6.816 -14.383 -7.086 1 98.94 142 GLY A O 1
ATOM 1096 N N . HIS A 1 143 ? -7.859 -14.391 -5.051 1 98.94 143 HIS A N 1
ATOM 1097 C CA . HIS A 1 143 ? -8.523 -13.109 -5.258 1 98.94 143 HIS A CA 1
ATOM 1098 C C . HIS A 1 143 ? -7.516 -11.984 -5.434 1 98.94 143 HIS A C 1
ATOM 1100 O O . HIS A 1 143 ? -7.613 -11.195 -6.379 1 98.94 143 HIS A O 1
ATOM 1106 N N . SER A 1 144 ? -6.523 -11.93 -4.578 1 98.94 144 SER A N 1
ATOM 1107 C CA . SER A 1 144 ? -5.492 -10.898 -4.633 1 98.94 144 SER A CA 1
ATOM 1108 C C . SER A 1 144 ? -4.652 -11.023 -5.898 1 98.94 144 SER A C 1
ATOM 1110 O O . SER A 1 144 ? -4.176 -10.023 -6.434 1 98.94 144 SER A O 1
ATOM 1112 N N . SER A 1 145 ? -4.457 -12.266 -6.402 1 98.94 145 SER A N 1
ATOM 1113 C CA . SER A 1 145 ? -3.715 -12.477 -7.641 1 98.94 145 SER A CA 1
ATOM 1114 C C . SER A 1 145 ? -4.414 -11.812 -8.828 1 98.94 145 SER A C 1
ATOM 1116 O O . SER A 1 145 ? -3.766 -11.172 -9.656 1 98.94 145 SER A O 1
ATOM 1118 N N . TRP A 1 146 ? -5.754 -11.945 -8.883 1 98.94 146 TRP A N 1
ATOM 1119 C CA . TRP A 1 146 ? -6.508 -11.281 -9.938 1 98.94 146 TRP A CA 1
ATOM 1120 C C . TRP A 1 146 ? -6.34 -9.766 -9.859 1 98.94 146 TRP A C 1
ATOM 1122 O O . TRP A 1 146 ? -6.164 -9.102 -10.883 1 98.94 146 TRP A O 1
ATOM 1132 N N . LEU A 1 147 ? -6.41 -9.266 -8.625 1 98.94 147 LEU A N 1
ATOM 1133 C CA . LEU A 1 147 ? -6.23 -7.828 -8.422 1 98.94 147 LEU A CA 1
ATOM 1134 C C . LEU A 1 147 ? -4.832 -7.391 -8.852 1 98.94 147 LEU A C 1
ATOM 1136 O O . LEU A 1 147 ? -4.68 -6.391 -9.555 1 98.94 147 LEU A O 1
ATOM 1140 N N . ALA A 1 148 ? -3.799 -8.133 -8.461 1 98.94 148 ALA A N 1
ATOM 1141 C CA . ALA A 1 148 ? -2.426 -7.805 -8.828 1 98.94 148 ALA A CA 1
ATOM 1142 C C . ALA A 1 148 ? -2.246 -7.816 -10.344 1 98.94 148 ALA A C 1
ATOM 1144 O O . ALA A 1 148 ? -1.622 -6.918 -10.914 1 98.94 148 ALA A O 1
ATOM 1145 N N . LEU A 1 149 ? -2.809 -8.812 -11.023 1 98.88 149 LEU A N 1
ATOM 1146 C CA . LEU A 1 149 ? -2.73 -8.93 -12.477 1 98.88 149 LEU A CA 1
ATOM 1147 C C . LEU A 1 149 ? -3.379 -7.734 -13.156 1 98.88 149 LEU A C 1
ATOM 1149 O O . LEU A 1 149 ? -2.883 -7.254 -14.18 1 98.88 149 LEU A O 1
ATOM 1153 N N . SER A 1 150 ? -4.441 -7.238 -12.586 1 98.75 150 SER A N 1
ATOM 1154 C CA . SER A 1 150 ? -5.195 -6.164 -13.219 1 98.75 150 SER A CA 1
ATOM 1155 C C . SER A 1 150 ? -4.57 -4.805 -12.938 1 98.75 150 SER A C 1
ATOM 1157 O O . SER A 1 150 ? -4.805 -3.842 -13.672 1 98.75 150 SER A O 1
ATOM 1159 N N . GLN A 1 151 ? -3.719 -4.715 -11.938 1 97.88 151 GLN A N 1
ATOM 1160 C CA . GLN A 1 151 ? -3.342 -3.391 -11.453 1 97.88 151 GLN A CA 1
ATOM 1161 C C . GLN A 1 151 ? -1.875 -3.092 -11.758 1 97.88 151 GLN A C 1
ATOM 1163 O O . GLN A 1 151 ? -1.475 -1.929 -11.836 1 97.88 151 GLN A O 1
ATOM 1168 N N . ASP A 1 152 ? -1.075 -4.109 -11.852 1 98.5 152 ASP A N 1
ATOM 1169 C CA . ASP A 1 152 ? 0.349 -3.887 -12.078 1 98.5 152 ASP A CA 1
ATOM 1170 C C . ASP A 1 152 ? 0.785 -4.469 -13.422 1 98.5 152 ASP A C 1
ATOM 1172 O O . ASP A 1 152 ? 0.822 -5.688 -13.594 1 98.5 152 ASP A O 1
ATOM 1176 N N . PRO A 1 153 ? 1.163 -3.621 -14.383 1 98.31 153 PRO A N 1
ATOM 1177 C CA . PRO A 1 153 ? 1.521 -4.121 -15.711 1 98.31 153 PRO A CA 1
ATOM 1178 C C . PRO A 1 153 ? 2.795 -4.961 -15.711 1 98.31 153 PRO A C 1
ATOM 1180 O O . PRO A 1 153 ? 3.072 -5.676 -16.672 1 98.31 153 PRO A O 1
ATOM 1183 N N . ARG A 1 154 ? 3.586 -4.902 -14.641 1 98.56 154 ARG A N 1
ATOM 1184 C CA . ARG A 1 154 ? 4.809 -5.699 -14.57 1 98.56 154 ARG A CA 1
ATOM 1185 C C . ARG A 1 154 ? 4.488 -7.172 -14.344 1 98.56 154 ARG A C 1
ATOM 1187 O O . ARG A 1 154 ? 5.258 -8.047 -14.742 1 98.56 154 ARG A O 1
ATOM 1194 N N . ILE A 1 155 ? 3.395 -7.457 -13.609 1 98.88 155 ILE A N 1
ATOM 1195 C CA . ILE A 1 155 ? 2.992 -8.836 -13.344 1 98.88 155 ILE A CA 1
ATOM 1196 C C . ILE A 1 155 ? 2.354 -9.438 -14.602 1 98.88 155 ILE A C 1
ATOM 1198 O O . ILE A 1 155 ? 1.219 -9.094 -14.945 1 98.88 155 ILE A O 1
ATOM 1202 N N . THR A 1 156 ? 3.072 -10.406 -15.242 1 98.62 156 THR A N 1
ATOM 1203 C CA . THR A 1 156 ? 2.613 -10.852 -16.562 1 98.62 156 THR A CA 1
ATOM 1204 C C . THR A 1 156 ? 2.195 -12.32 -16.516 1 98.62 156 THR A C 1
ATOM 1206 O O . THR A 1 156 ? 1.588 -12.828 -17.453 1 98.62 156 THR A O 1
ATOM 1209 N N . VAL A 1 157 ? 2.494 -13.008 -15.438 1 98.88 157 VAL A N 1
ATOM 1210 C CA . VAL A 1 157 ? 2.094 -14.398 -15.258 1 98.88 157 VAL A CA 1
ATOM 1211 C C . VAL A 1 157 ? 1.277 -14.539 -13.977 1 98.88 157 VAL A C 1
ATOM 1213 O O . VAL A 1 157 ? 1.681 -14.055 -12.922 1 98.88 157 VAL A O 1
ATOM 1216 N N . GLY A 1 158 ? 0.131 -15.102 -14.031 1 98.88 158 GLY A N 1
ATOM 1217 C CA . GLY A 1 158 ? -0.729 -15.227 -12.859 1 98.88 158 GLY A CA 1
ATOM 1218 C C . GLY A 1 158 ? -1.445 -16.562 -12.797 1 98.88 158 GLY A C 1
ATOM 1219 O O . GLY A 1 158 ? -1.885 -17.094 -13.82 1 98.88 158 GLY A O 1
ATOM 1220 N N . ILE A 1 159 ? -1.539 -17.156 -11.633 1 99 159 ILE A N 1
ATOM 1221 C CA . ILE A 1 159 ? -2.246 -18.406 -11.383 1 99 159 ILE A CA 1
ATOM 1222 C C . ILE A 1 159 ? -3.156 -18.25 -10.172 1 99 159 ILE A C 1
ATOM 1224 O O . ILE A 1 159 ? -2.793 -18.641 -9.062 1 99 159 ILE A O 1
ATOM 1228 N N . PRO A 1 160 ? -4.324 -17.688 -10.344 1 98.94 160 PRO A N 1
ATOM 1229 C CA . PRO A 1 160 ? -5.301 -17.719 -9.258 1 98.94 160 PRO A CA 1
ATOM 1230 C C . PRO A 1 160 ? -5.867 -19.125 -9.023 1 98.94 160 PRO A C 1
ATOM 1232 O O . PRO A 1 160 ? -6.383 -19.75 -9.953 1 98.94 160 PRO A O 1
ATOM 1235 N N . ILE A 1 161 ? -5.715 -19.625 -7.828 1 98.94 161 ILE A N 1
ATOM 1236 C CA . ILE A 1 161 ? -6.242 -20.922 -7.426 1 98.94 161 ILE A CA 1
ATOM 1237 C C . ILE A 1 161 ? -7.461 -20.719 -6.523 1 98.94 161 ILE A C 1
ATOM 1239 O O . ILE A 1 161 ? -7.359 -20.109 -5.461 1 98.94 161 ILE A O 1
ATOM 1243 N N . ILE A 1 162 ? -8.609 -21.172 -6.93 1 98.94 162 ILE A N 1
ATOM 1244 C CA . ILE A 1 162 ? -9.891 -21.094 -6.234 1 98.94 162 ILE A CA 1
ATOM 1245 C C . ILE A 1 162 ? -10.133 -19.656 -5.781 1 98.94 162 ILE A C 1
ATOM 1247 O O . ILE A 1 162 ? -10.531 -19.422 -4.641 1 98.94 162 ILE A O 1
ATOM 1251 N N . GLY A 1 163 ? -9.766 -18.641 -6.574 1 98.75 163 GLY A N 1
ATOM 1252 C CA . GLY A 1 163 ? -10.031 -17.219 -6.43 1 98.75 163 GLY A CA 1
ATOM 1253 C C . GLY A 1 163 ? -11 -16.688 -7.469 1 98.75 163 GLY A C 1
ATOM 1254 O O . GLY A 1 163 ? -11.211 -17.312 -8.508 1 98.75 163 GLY A O 1
ATOM 1255 N N . CYS A 1 164 ? -11.555 -15.578 -7.191 1 98.88 164 CYS A N 1
ATOM 1256 C CA . CYS A 1 164 ? -12.602 -15.016 -8.023 1 98.88 164 CYS A CA 1
ATOM 1257 C C . CYS A 1 164 ? -12.25 -13.594 -8.469 1 98.88 164 CYS A C 1
ATOM 1259 O O . CYS A 1 164 ? -11.906 -12.75 -7.637 1 98.88 164 CYS A O 1
ATOM 1261 N N . PRO A 1 165 ? -12.312 -13.32 -9.797 1 98.88 165 PRO A N 1
ATOM 1262 C CA . PRO A 1 165 ? -11.984 -11.984 -10.305 1 98.88 165 PRO A CA 1
ATOM 1263 C C . PRO A 1 165 ? -13.148 -11.008 -10.195 1 98.88 165 PRO A C 1
ATOM 1265 O O . PRO A 1 165 ? -12.984 -9.812 -10.445 1 98.88 165 PRO A O 1
ATOM 1268 N N . ASP A 1 166 ? -14.32 -11.469 -9.891 1 98.81 166 ASP A N 1
ATOM 1269 C CA . ASP A 1 166 ? -15.531 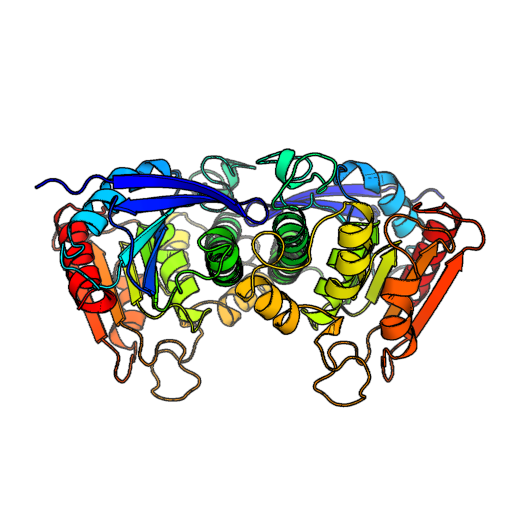-10.664 -9.828 1 98.81 166 ASP A CA 1
ATOM 1270 C C . ASP A 1 166 ? -16.078 -10.609 -8.398 1 98.81 166 ASP A C 1
ATOM 1272 O O . ASP A 1 166 ? -16.875 -11.453 -8 1 98.81 166 ASP A O 1
ATOM 1276 N N . TYR A 1 167 ? -15.695 -9.57 -7.691 1 98.75 167 TYR A N 1
ATOM 1277 C CA . TYR A 1 167 ? -15.992 -9.484 -6.266 1 98.75 167 TYR A CA 1
ATOM 1278 C C . TYR A 1 167 ? -17.484 -9.328 -6.031 1 98.75 167 TYR A C 1
ATOM 1280 O O . TYR A 1 167 ? -18.047 -9.93 -5.109 1 98.75 167 TYR A O 1
ATOM 1288 N N . LEU A 1 168 ? -18.156 -8.484 -6.805 1 98.19 168 LEU A N 1
ATOM 1289 C CA . LEU A 1 168 ? -19.578 -8.234 -6.613 1 98.19 168 LEU A CA 1
ATOM 1290 C C . LEU A 1 168 ? -20.391 -9.5 -6.855 1 98.19 168 LEU A C 1
ATOM 1292 O O . LEU A 1 168 ? -21.312 -9.797 -6.098 1 98.19 168 LEU A O 1
ATOM 1296 N N . GLU A 1 169 ? -20.047 -10.219 -7.918 1 98.06 169 GLU A N 1
ATOM 1297 C CA . GLU A 1 169 ? -20.75 -11.477 -8.164 1 98.06 169 GLU A CA 1
ATOM 1298 C C . GLU A 1 169 ? -20.562 -12.453 -7.012 1 98.06 169 GLU A C 1
ATOM 1300 O O . GLU A 1 169 ? -21.5 -13.109 -6.586 1 98.06 169 GLU A O 1
ATOM 1305 N N . LEU A 1 170 ? -19.344 -12.57 -6.496 1 98.31 170 LEU A N 1
ATOM 1306 C CA . LEU A 1 170 ? -19.062 -13.445 -5.359 1 98.31 170 LEU A CA 1
ATOM 1307 C C . LEU A 1 170 ? -19.891 -13.031 -4.141 1 98.31 170 LEU A C 1
ATOM 1309 O O . LEU A 1 170 ? -20.438 -13.883 -3.445 1 98.31 170 LEU A O 1
ATOM 1313 N N . MET A 1 171 ? -19.953 -11.695 -3.885 1 97.62 171 MET A N 1
ATOM 1314 C CA . MET A 1 171 ? -20.641 -11.195 -2.701 1 97.62 171 MET A CA 1
ATOM 1315 C C . MET A 1 171 ? -22.141 -11.438 -2.807 1 97.62 171 MET A C 1
ATOM 1317 O O . MET A 1 171 ? -22.828 -11.641 -1.794 1 97.62 171 MET A O 1
ATOM 1321 N N . LYS A 1 172 ? -22.672 -11.422 -4.043 1 96.75 172 LYS A N 1
ATOM 1322 C CA . LYS A 1 172 ? -24.094 -11.758 -4.223 1 96.75 172 LYS A CA 1
ATOM 1323 C C . LYS A 1 172 ? -24.391 -13.148 -3.67 1 96.75 172 LYS A C 1
ATOM 1325 O O . LYS A 1 172 ? -25.375 -13.336 -2.951 1 96.75 172 LYS A O 1
ATOM 1330 N N . TYR A 1 173 ? -23.547 -14.039 -3.99 1 95.12 173 TYR A N 1
ATOM 1331 C CA . TYR A 1 173 ? -23.719 -15.406 -3.516 1 95.12 173 TYR A CA 1
ATOM 1332 C C . TYR A 1 173 ? -23.594 -15.477 -1.998 1 95.12 173 TYR A C 1
ATOM 1334 O O . TYR A 1 173 ? -24.422 -16.094 -1.326 1 95.12 173 TYR A O 1
ATOM 1342 N N . ARG A 1 174 ? -22.625 -14.805 -1.444 1 95.69 174 ARG A N 1
ATOM 1343 C CA . ARG A 1 174 ? -22.375 -14.852 -0.008 1 95.69 174 ARG A CA 1
ATOM 1344 C C . ARG A 1 174 ? -23.484 -14.164 0.768 1 95.69 174 ARG A C 1
ATOM 1346 O O . ARG A 1 174 ? -23.875 -14.617 1.852 1 95.69 174 ARG A O 1
ATOM 1353 N N . ALA A 1 175 ? -23.922 -13.062 0.217 1 96.69 175 ALA A N 1
ATOM 1354 C CA . ALA A 1 175 ? -25.016 -12.336 0.861 1 96.69 175 ALA A CA 1
ATOM 1355 C C . ALA A 1 175 ? -26.266 -13.203 0.947 1 96.69 175 ALA A C 1
ATOM 1357 O O . ALA A 1 175 ? -26.922 -13.25 1.988 1 96.69 175 ALA A O 1
ATOM 1358 N N . ASN A 1 176 ? -26.594 -13.867 -0.115 1 95.25 176 ASN A N 1
ATOM 1359 C CA . ASN A 1 176 ? -27.75 -14.766 -0.141 1 95.25 176 ASN A CA 1
ATOM 1360 C C . ASN A 1 176 ? -27.609 -15.883 0.892 1 95.25 176 ASN A C 1
ATOM 1362 O O . ASN A 1 176 ? -28.547 -16.156 1.638 1 95.25 176 ASN A O 1
ATOM 1366 N N . GLU A 1 177 ? -26.469 -16.438 0.958 1 94.06 177 GLU A N 1
ATOM 1367 C CA . GLU A 1 177 ? -26.219 -17.547 1.883 1 94.06 177 GLU A CA 1
ATOM 1368 C C . GLU A 1 177 ? -26.25 -17.062 3.332 1 94.06 177 GLU A C 1
ATOM 1370 O O . GLU A 1 177 ? -26.641 -17.828 4.227 1 94.06 177 GLU A O 1
ATOM 1375 N N . SER A 1 178 ? -25.891 -15.828 3.6 1 95.56 178 SER A N 1
ATOM 1376 C CA . SER A 1 178 ? -25.781 -15.305 4.953 1 95.56 178 SER A CA 1
ATOM 1377 C C . SER A 1 178 ? -27.047 -14.562 5.375 1 95.56 178 SER A C 1
ATOM 1379 O O . SER A 1 178 ? -27.172 -14.156 6.527 1 95.56 178 SER A O 1
ATOM 1381 N N . GLY A 1 179 ? -27.938 -14.359 4.449 1 95.5 179 GLY A N 1
ATOM 1382 C CA . GLY A 1 179 ? -29.188 -13.672 4.75 1 95.5 179 GLY A CA 1
ATOM 1383 C C . GLY A 1 179 ? -29 -12.18 4.945 1 95.5 179 GLY A C 1
ATOM 1384 O O . GLY A 1 179 ? -29.656 -11.578 5.805 1 95.5 179 GLY A O 1
ATOM 1385 N N . VAL A 1 180 ? -28 -11.617 4.227 1 95.88 180 VAL A N 1
ATOM 1386 C CA . VAL A 1 180 ? -27.812 -10.172 4.32 1 95.88 180 VAL A CA 1
ATOM 1387 C C . VAL A 1 180 ? -28.109 -9.516 2.975 1 95.88 180 VAL A C 1
ATOM 1389 O O . VAL A 1 180 ? -28.109 -10.188 1.94 1 95.88 180 VAL A O 1
ATOM 1392 N N . SER A 1 181 ? -28.422 -8.203 3.02 1 94.5 181 SER A N 1
ATOM 1393 C CA . SER A 1 181 ? -28.688 -7.453 1.796 1 94.5 181 SER A CA 1
ATOM 1394 C C . SER A 1 181 ? -27.406 -6.816 1.253 1 94.5 181 SER A C 1
ATOM 1396 O O . SER A 1 181 ? -26.5 -6.5 2.016 1 94.5 181 SER A O 1
ATOM 1398 N N . LEU A 1 182 ? -27.312 -6.703 -0.026 1 94.25 182 LEU A N 1
ATOM 1399 C CA . LEU A 1 182 ? -26.188 -6.008 -0.645 1 94.25 182 LEU A CA 1
ATOM 1400 C C . LEU A 1 182 ? -26.453 -4.508 -0.717 1 94.25 182 LEU A C 1
ATOM 1402 O O . LEU A 1 182 ? -26.375 -3.912 -1.794 1 94.25 182 LEU A O 1
ATOM 1406 N N . GLU A 1 183 ? -26.844 -3.998 0.337 1 95.25 183 GLU A N 1
ATOM 1407 C CA . GLU A 1 183 ? -27.078 -2.572 0.553 1 95.25 183 GLU A CA 1
ATOM 1408 C C . GLU A 1 183 ? -26.453 -2.107 1.87 1 95.25 183 GLU A C 1
ATOM 1410 O O . GLU A 1 183 ? -25.969 -2.924 2.652 1 95.25 183 GLU A O 1
ATOM 1415 N N . ALA A 1 184 ? -26.516 -0.837 2.039 1 94.31 184 ALA A N 1
ATOM 1416 C CA . ALA A 1 184 ? -26.047 -0.294 3.312 1 94.31 184 ALA A CA 1
ATOM 1417 C C . ALA A 1 184 ? -26.781 -0.934 4.484 1 94.31 184 ALA A C 1
ATOM 1419 O O . ALA A 1 184 ? -28 -1.18 4.41 1 94.31 184 ALA A O 1
ATOM 1420 N N . PRO A 1 185 ? -26.172 -1.325 5.52 1 95.06 185 PRO A N 1
ATOM 1421 C CA . PRO A 1 185 ? -24.781 -0.979 5.848 1 95.06 185 PRO A CA 1
ATOM 1422 C C . PRO A 1 185 ? -23.797 -2.053 5.41 1 95.06 185 PRO A C 1
ATOM 1424 O O . PRO A 1 185 ? -22.578 -1.863 5.539 1 95.06 185 PRO A O 1
ATOM 1427 N N . TYR A 1 186 ? -24.25 -3.18 4.812 1 95.56 186 TYR A N 1
ATOM 1428 C CA . TYR A 1 186 ? -23.375 -4.289 4.457 1 95.56 186 TYR A CA 1
ATOM 1429 C C . TYR A 1 186 ? -22.594 -3.977 3.182 1 95.56 186 TYR A C 1
ATOM 1431 O O . TYR A 1 186 ? -21.5 -4.492 2.98 1 95.56 186 TYR A O 1
ATOM 1439 N N . MET A 1 187 ? -23.156 -3.156 2.359 1 96 187 MET A N 1
ATOM 1440 C CA . MET A 1 187 ? -22.547 -2.705 1.108 1 96 187 MET A CA 1
ATOM 1441 C C . MET A 1 187 ? -22.906 -1.249 0.828 1 96 187 MET A C 1
ATOM 1443 O O . MET A 1 187 ? -23.75 -0.963 -0.029 1 96 187 MET A O 1
ATOM 1447 N N . PRO A 1 188 ? -22.234 -0.333 1.475 1 96.12 188 PRO A N 1
ATOM 1448 C CA . PRO A 1 188 ? -22.484 1.087 1.215 1 96.12 188 PRO A CA 1
ATOM 1449 C C . PRO A 1 188 ? -22.25 1.471 -0.244 1 96.12 188 PRO A C 1
ATOM 1451 O O . PRO A 1 188 ? -21.484 0.809 -0.942 1 96.12 188 PRO A O 1
ATOM 1454 N N . VAL A 1 189 ? -22.938 2.553 -0.691 1 96.19 189 VAL A N 1
ATOM 1455 C CA . VAL A 1 189 ? -22.797 3.035 -2.061 1 96.19 189 VAL A CA 1
ATOM 1456 C C . VAL A 1 189 ? -21.344 3.4 -2.34 1 96.19 189 VAL A C 1
ATOM 1458 O O . VAL A 1 189 ? -20.828 3.143 -3.432 1 96.19 189 VAL A O 1
ATOM 1461 N N . SER A 1 190 ? -20.719 3.988 -1.303 1 96.19 190 SER A N 1
ATOM 1462 C CA . SER A 1 190 ? -19.312 4.348 -1.448 1 96.19 190 SER A CA 1
ATOM 1463 C C . SER A 1 190 ? -18.438 3.117 -1.706 1 96.19 190 SER A C 1
ATOM 1465 O O . SER A 1 190 ? -17.5 3.166 -2.506 1 96.19 190 SER A O 1
ATOM 1467 N N . PHE A 1 191 ? -18.781 2.021 -1.074 1 98 191 PHE A N 1
ATOM 1468 C CA . PHE A 1 191 ? -18.047 0.777 -1.248 1 98 191 PHE A CA 1
ATOM 1469 C C . PHE A 1 191 ? -18.281 0.192 -2.635 1 98 191 PHE A C 1
ATOM 1471 O O . PHE A 1 191 ? -17.359 -0.258 -3.297 1 98 191 PHE A O 1
ATOM 1478 N N . PHE A 1 192 ? -19.484 0.229 -3.039 1 97.5 192 PHE A N 1
ATOM 1479 C CA . PHE A 1 192 ? -19.844 -0.226 -4.379 1 97.5 192 PHE A CA 1
ATOM 1480 C C . PHE A 1 192 ? -19.047 0.541 -5.438 1 97.5 192 PHE A C 1
ATOM 1482 O O . PHE A 1 192 ? -18.516 -0.057 -6.367 1 97.5 192 PHE A O 1
ATOM 1489 N N . LYS A 1 193 ? -19 1.809 -5.281 1 97.62 193 LYS A N 1
ATOM 1490 C CA . LYS A 1 193 ? -18.25 2.648 -6.215 1 97.62 193 LYS A CA 1
ATOM 1491 C C . LYS A 1 193 ? -16.766 2.297 -6.211 1 97.62 193 LYS A C 1
ATOM 1493 O O . LYS A 1 193 ? -16.125 2.283 -7.266 1 97.62 193 LYS A O 1
ATOM 1498 N N . LEU A 1 194 ? -16.266 2.031 -4.992 1 98.12 194 LEU A N 1
ATOM 1499 C CA . LEU A 1 194 ? -14.867 1.633 -4.887 1 98.12 194 LEU A CA 1
ATOM 1500 C C . LEU A 1 194 ? -14.609 0.337 -5.648 1 98.12 194 LEU A C 1
ATOM 1502 O O . LEU A 1 194 ? -13.656 0.249 -6.43 1 98.12 194 LEU A O 1
ATOM 1506 N N . ILE A 1 195 ? -15.445 -0.703 -5.453 1 98.56 195 ILE A N 1
ATOM 1507 C CA . ILE A 1 195 ? -15.297 -1.975 -6.152 1 98.56 195 ILE A CA 1
ATOM 1508 C C . ILE A 1 195 ? -15.312 -1.738 -7.664 1 98.56 195 ILE A C 1
ATOM 1510 O O . ILE A 1 195 ? -14.469 -2.264 -8.391 1 98.56 195 ILE A O 1
ATOM 1514 N N . LYS A 1 196 ? -16.172 -0.861 -8.148 1 97.94 196 LYS A N 1
ATOM 1515 C CA . LYS A 1 196 ? -16.344 -0.599 -9.57 1 97.94 196 LYS A CA 1
ATOM 1516 C C . LYS A 1 196 ? -15.125 0.108 -10.148 1 97.94 196 LYS A C 1
ATOM 1518 O O . LYS A 1 196 ? -14.875 0.046 -11.359 1 97.94 196 LYS A O 1
ATOM 1523 N N . SER A 1 197 ? -14.398 0.676 -9.297 1 97.38 197 SER A N 1
ATOM 1524 C CA . SER A 1 197 ? -13.234 1.41 -9.773 1 97.38 197 SER A CA 1
ATOM 1525 C C . SER A 1 197 ? -11.984 0.537 -9.742 1 97.38 197 SER A C 1
ATOM 1527 O O . SER A 1 197 ? -11.023 0.796 -10.469 1 97.38 197 SER A O 1
ATOM 1529 N N . VAL A 1 198 ? -11.961 -0.526 -8.969 1 97.94 198 VAL A N 1
ATOM 1530 C CA . VAL A 1 198 ? -10.703 -1.203 -8.664 1 97.94 198 VAL A CA 1
ATOM 1531 C C . VAL A 1 198 ? -10.75 -2.639 -9.18 1 97.94 198 VAL A C 1
ATOM 1533 O O . VAL A 1 198 ? -9.742 -3.164 -9.656 1 97.94 198 VAL A O 1
ATOM 1536 N N . ASP A 1 199 ? -11.906 -3.248 -9.219 1 98.75 199 ASP A N 1
ATOM 1537 C CA . ASP A 1 199 ? -12.055 -4.688 -9.398 1 98.75 199 ASP A CA 1
ATOM 1538 C C . ASP A 1 199 ? -11.688 -5.109 -10.812 1 98.75 199 ASP A C 1
ATOM 1540 O O . ASP A 1 199 ? -11.945 -4.375 -11.773 1 98.75 199 ASP A O 1
ATOM 1544 N N . PRO A 1 200 ? -11.07 -6.305 -10.914 1 98.81 200 PRO A N 1
ATOM 1545 C CA . PRO A 1 200 ? -10.758 -6.809 -12.25 1 98.81 200 PRO A CA 1
ATOM 1546 C C . PRO A 1 200 ? -11.984 -6.832 -13.172 1 98.81 200 PRO A C 1
ATOM 1548 O O . PRO A 1 200 ? -11.875 -6.492 -14.352 1 98.81 200 PRO A O 1
ATOM 1551 N N . ALA A 1 201 ? -13.102 -7.125 -12.641 1 98.62 201 ALA A N 1
ATOM 1552 C CA . ALA A 1 201 ? -14.32 -7.285 -13.43 1 98.62 201 ALA A CA 1
ATOM 1553 C C . ALA A 1 201 ? -14.867 -5.93 -13.867 1 98.62 201 ALA A C 1
ATOM 1555 O O . ALA A 1 201 ? -15.773 -5.863 -14.703 1 98.62 201 ALA A O 1
ATOM 1556 N N . SER A 1 202 ? -14.328 -4.875 -13.328 1 97.75 202 SER A N 1
ATOM 1557 C CA . SER A 1 202 ? -14.773 -3.535 -13.703 1 97.75 202 SER A CA 1
ATOM 1558 C C . SER A 1 202 ? -13.867 -2.938 -14.773 1 97.75 202 SER A C 1
ATOM 1560 O O . SER A 1 202 ? -14.109 -1.827 -15.25 1 97.75 202 SER A O 1
ATOM 1562 N N . LYS A 1 203 ? -12.781 -3.662 -15.117 1 98.06 203 LYS A N 1
ATOM 1563 C CA . LYS A 1 203 ? -11.883 -3.221 -16.172 1 98.06 203 LYS A CA 1
ATOM 1564 C C . LYS A 1 203 ? -12.398 -3.646 -17.547 1 98.06 203 LYS A C 1
ATOM 1566 O O . LYS A 1 203 ? -13.398 -4.359 -17.641 1 98.06 203 LYS A O 1
ATOM 1571 N N . GLU A 1 204 ? -11.727 -3.17 -18.594 1 97.69 204 GLU A N 1
ATOM 1572 C CA . GLU A 1 204 ? -12.094 -3.555 -19.953 1 97.69 204 GLU A CA 1
ATOM 1573 C C . GLU A 1 204 ? -11.445 -4.879 -20.344 1 97.69 204 GLU A C 1
ATOM 1575 O O . GLU A 1 204 ? -10.812 -4.977 -21.391 1 97.69 204 GLU A O 1
ATOM 1580 N N . TYR A 1 205 ? -11.758 -5.883 -19.562 1 98.44 205 TYR A N 1
ATOM 1581 C CA . TYR A 1 205 ? -11.047 -7.156 -19.641 1 98.44 205 TYR A CA 1
ATOM 1582 C C . TYR A 1 205 ? -11.43 -7.914 -20.906 1 98.44 205 TYR A C 1
ATOM 1584 O O . TYR A 1 205 ? -10.695 -8.797 -21.359 1 98.44 205 TYR A O 1
ATOM 1592 N N . ALA A 1 206 ? -12.57 -7.629 -21.531 1 98.19 206 ALA A N 1
ATOM 1593 C CA . ALA A 1 206 ? -13.094 -8.414 -22.641 1 98.19 206 ALA A CA 1
ATOM 1594 C C . ALA A 1 206 ? -12.734 -7.777 -23.984 1 98.19 206 ALA A C 1
ATOM 1596 O O . ALA A 1 206 ? -13.195 -8.227 -25.047 1 98.19 206 ALA A O 1
ATOM 1597 N N . SER A 1 207 ? -11.969 -6.727 -23.969 1 97.69 207 SER A N 1
ATOM 1598 C CA . SER A 1 207 ? -11.594 -6.016 -25.188 1 97.69 207 SER A CA 1
ATOM 1599 C C . SER A 1 207 ? -10.125 -6.238 -25.516 1 97.69 207 SER A C 1
ATOM 1601 O O . SER A 1 207 ? -9.352 -6.699 -24.672 1 97.69 207 SER A O 1
ATOM 1603 N N . ILE A 1 208 ? -9.734 -5.891 -26.766 1 96.94 208 ILE A N 1
ATOM 1604 C CA . ILE A 1 208 ? -8.344 -6 -27.188 1 96.94 208 ILE A CA 1
ATOM 1605 C C . ILE A 1 208 ? -7.73 -4.609 -27.328 1 96.94 208 ILE A C 1
ATOM 1607 O O . ILE A 1 208 ? -6.699 -4.438 -27.984 1 96.94 208 ILE A O 1
ATOM 1611 N N . THR A 1 209 ? -8.367 -3.709 -26.641 1 96.69 209 THR A N 1
ATOM 1612 C CA . THR A 1 209 ? -7.852 -2.346 -26.656 1 96.69 209 THR A CA 1
ATOM 1613 C C . THR A 1 209 ? -6.801 -2.156 -25.562 1 96.69 209 THR A C 1
ATOM 1615 O O . THR A 1 209 ? -6.711 -2.965 -24.641 1 96.69 209 THR A O 1
ATOM 1618 N N . ALA A 1 210 ? -6.117 -1.041 -25.609 1 95.38 210 ALA A N 1
ATOM 1619 C CA . ALA A 1 210 ? -5.039 -0.745 -24.672 1 95.38 210 ALA A CA 1
ATOM 1620 C C . ALA A 1 210 ? -5.582 -0.545 -23.266 1 95.38 210 ALA A C 1
ATOM 1622 O O . ALA A 1 210 ? -4.832 -0.591 -22.281 1 95.38 210 ALA A O 1
ATOM 1623 N N . ALA A 1 211 ? -6.836 -0.394 -23.125 1 96.81 211 ALA A N 1
ATOM 1624 C CA . ALA A 1 211 ? -7.453 -0.19 -21.812 1 96.81 211 ALA A CA 1
ATOM 1625 C C . ALA A 1 211 ? -7.555 -1.503 -21.047 1 96.81 211 ALA A C 1
ATOM 1627 O O . ALA A 1 211 ? -7.789 -1.503 -19.828 1 96.81 211 ALA A O 1
ATOM 1628 N N . ASN A 1 212 ? -7.473 -2.684 -21.734 1 98.56 212 ASN A N 1
ATOM 1629 C CA . ASN A 1 212 ? -7.477 -3.998 -21.109 1 98.56 212 ASN A CA 1
ATOM 1630 C C . ASN A 1 212 ? -6.145 -4.289 -20.406 1 98.56 212 ASN A C 1
ATOM 1632 O O . ASN A 1 212 ? -5.121 -4.461 -21.078 1 98.56 212 ASN A O 1
ATOM 1636 N N . PRO A 1 213 ? -6.191 -4.43 -19.125 1 98.69 213 PRO A N 1
ATOM 1637 C CA . PRO A 1 213 ? -4.922 -4.59 -18.422 1 98.69 213 PRO A CA 1
ATOM 1638 C C . PRO A 1 213 ? -4.375 -6.012 -18.5 1 98.69 213 PRO A C 1
ATOM 1640 O O . PRO A 1 213 ? -3.273 -6.281 -18.016 1 98.69 213 PRO A O 1
ATOM 1643 N N . PHE A 1 214 ? -5.051 -6.93 -19.125 1 98.81 214 PHE A N 1
ATOM 1644 C CA . PHE A 1 214 ? -4.645 -8.328 -19.125 1 98.81 214 PHE A CA 1
ATOM 1645 C C . PHE A 1 214 ? -3.988 -8.703 -20.453 1 98.81 214 PHE A C 1
ATOM 1647 O O . PHE A 1 214 ? -3.512 -9.828 -20.625 1 98.81 214 PHE A O 1
ATOM 1654 N N . LEU A 1 215 ? -3.947 -7.762 -21.406 1 98.62 215 LEU A N 1
ATOM 1655 C CA . LEU A 1 215 ? -3.357 -8.078 -22.703 1 98.62 215 LEU A CA 1
ATOM 1656 C C . LEU A 1 215 ? -1.9 -8.5 -22.547 1 98.62 215 LEU A C 1
ATOM 1658 O O . LEU A 1 215 ? -1.139 -7.859 -21.812 1 98.62 215 LEU A O 1
ATOM 1662 N N . GLY A 1 216 ? -1.569 -9.594 -23.219 1 98.5 216 GLY A N 1
ATOM 1663 C CA . GLY A 1 216 ? -0.202 -10.094 -23.234 1 98.5 216 GLY A CA 1
ATOM 1664 C C . GLY A 1 216 ? 0.127 -10.961 -22.031 1 98.5 216 GLY A C 1
ATOM 1665 O O . GLY A 1 216 ? 1.192 -11.578 -21.984 1 98.5 216 GLY A O 1
ATOM 1666 N N . LYS A 1 217 ? -0.77 -11.039 -21.031 1 98.75 217 LYS A N 1
ATOM 1667 C CA . LYS A 1 217 ? -0.479 -11.781 -19.812 1 98.75 217 LYS A CA 1
ATOM 1668 C C . LYS A 1 217 ? -0.768 -13.266 -19.984 1 98.75 217 LYS A C 1
ATOM 1670 O O . LYS A 1 217 ? -1.557 -13.656 -20.859 1 98.75 217 LYS A O 1
ATOM 1675 N N . LYS A 1 218 ? -0.046 -14.102 -19.281 1 98.88 218 LYS A N 1
ATOM 1676 C CA . LYS A 1 218 ? -0.226 -15.547 -19.219 1 98.88 218 LYS A CA 1
ATOM 1677 C C . LYS A 1 218 ? -0.915 -15.969 -17.922 1 98.88 218 LYS A C 1
ATOM 1679 O O . LYS A 1 218 ? -0.369 -15.773 -16.844 1 98.88 218 LYS A O 1
ATOM 1684 N N . ILE A 1 219 ? -2.107 -16.547 -18.078 1 98.94 219 ILE A N 1
ATOM 1685 C CA . ILE A 1 219 ? -2.939 -16.781 -16.891 1 98.94 219 ILE A CA 1
ATOM 1686 C C . ILE A 1 219 ? -3.43 -18.219 -16.891 1 98.94 219 ILE A C 1
ATOM 1688 O O . ILE A 1 219 ? -3.965 -18.703 -17.891 1 98.94 219 ILE A O 1
ATOM 1692 N N . LEU A 1 220 ? -3.209 -18.938 -15.805 1 99 220 LEU A N 1
ATOM 1693 C CA . LEU A 1 220 ? -3.777 -20.25 -15.539 1 99 220 LEU A CA 1
ATOM 1694 C C . LEU A 1 220 ? -4.789 -20.188 -14.398 1 99 220 LEU A C 1
ATOM 1696 O O . LEU A 1 220 ? -4.43 -19.891 -13.258 1 99 220 LEU A O 1
ATOM 1700 N N . VAL A 1 221 ? -6.031 -20.438 -14.75 1 98.94 221 VAL A N 1
ATOM 1701 C CA . VAL A 1 221 ? -7.09 -20.422 -13.742 1 98.94 221 VAL A CA 1
ATOM 1702 C C . VAL A 1 221 ? -7.305 -21.844 -13.203 1 98.94 221 VAL A C 1
ATOM 1704 O O . VAL A 1 221 ? -7.578 -22.766 -13.969 1 98.94 221 VAL A O 1
ATOM 1707 N N . LEU A 1 222 ? -7.129 -22.016 -11.906 1 98.94 222 LEU A N 1
ATOM 1708 C CA . LEU A 1 222 ? -7.367 -23.297 -11.25 1 98.94 222 LEU A CA 1
ATOM 1709 C C . LEU A 1 222 ? -8.547 -23.203 -10.281 1 98.94 222 LEU A C 1
ATOM 1711 O O . LEU A 1 222 ? -8.523 -22.375 -9.359 1 98.94 222 LEU A O 1
ATOM 1715 N N . SER A 1 223 ? -9.555 -23.984 -10.492 1 98.88 223 SER A N 1
ATOM 1716 C CA . SER A 1 223 ? -10.75 -23.922 -9.656 1 98.88 223 SER A CA 1
ATOM 1717 C C . SER A 1 223 ? -11.352 -25.312 -9.438 1 98.88 223 SER A C 1
ATOM 1719 O O . SER A 1 223 ? -11.031 -26.25 -10.172 1 98.88 223 SER A O 1
ATOM 1721 N N . GLY A 1 224 ? -12.031 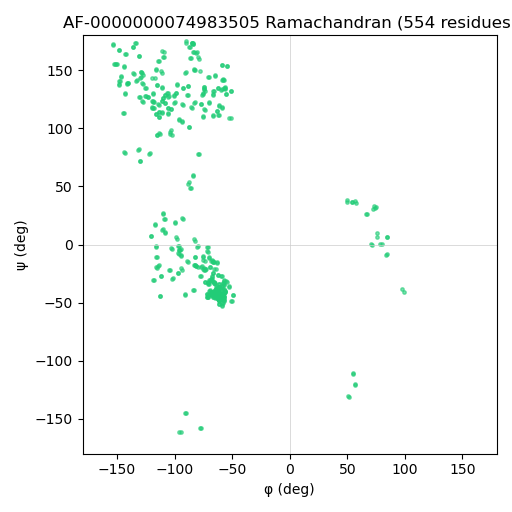-25.484 -8.352 1 98.81 224 GLY A N 1
ATOM 1722 C CA . GLY A 1 224 ? -12.836 -26.672 -8.141 1 98.81 224 GLY A CA 1
ATOM 1723 C C . GLY A 1 224 ? -14.258 -26.547 -8.664 1 98.81 224 GLY A C 1
ATOM 1724 O O . GLY A 1 224 ? -14.93 -25.547 -8.398 1 98.81 224 GLY A O 1
ATOM 1725 N N . GLU A 1 225 ? -14.688 -27.547 -9.289 1 98.38 225 GLU A N 1
ATOM 1726 C CA . GLU A 1 225 ? -16 -27.516 -9.922 1 98.38 225 GLU A CA 1
ATOM 1727 C C . GLU A 1 225 ? -17.109 -27.391 -8.875 1 98.38 225 GLU A C 1
ATOM 1729 O O . GLU A 1 225 ? -18.125 -26.719 -9.117 1 98.38 225 GLU A O 1
ATOM 1734 N N . LYS A 1 226 ? -16.953 -27.938 -7.723 1 98.38 226 LYS A N 1
ATOM 1735 C CA . LYS A 1 226 ? -17.969 -28 -6.688 1 98.38 226 LYS A CA 1
ATOM 1736 C C . LYS A 1 226 ? -17.609 -27.094 -5.508 1 98.38 226 LYS A C 1
ATOM 1738 O O . LYS A 1 226 ? -17.938 -27.406 -4.363 1 98.38 226 LYS A O 1
ATOM 1743 N N . ASP A 1 227 ? -16.859 -26.078 -5.781 1 98.5 227 ASP A N 1
ATOM 1744 C CA . ASP A 1 227 ? -16.453 -25.141 -4.738 1 98.5 227 ASP A CA 1
ATOM 1745 C C . ASP A 1 227 ? -17.641 -24.359 -4.195 1 98.5 227 ASP A C 1
ATOM 1747 O O . ASP A 1 227 ? -18.219 -23.516 -4.895 1 98.5 227 ASP A O 1
ATOM 1751 N N . PRO A 1 228 ? -18.047 -24.609 -2.939 1 96.5 228 PRO A N 1
ATOM 1752 C CA . PRO A 1 228 ? -19.203 -23.906 -2.4 1 96.5 228 PRO A CA 1
ATOM 1753 C C . PRO A 1 228 ? -18.859 -22.5 -1.899 1 96.5 228 PRO A C 1
ATOM 1755 O O . PRO A 1 228 ? -19.75 -21.672 -1.741 1 96.5 228 PRO A O 1
ATOM 1758 N N . LEU A 1 229 ? -17.609 -22.219 -1.655 1 96.75 229 LEU A N 1
ATOM 1759 C CA . LEU A 1 229 ? -17.188 -20.953 -1.058 1 96.75 229 LEU A CA 1
ATOM 1760 C C . LEU A 1 229 ? -16.891 -19.922 -2.135 1 96.75 229 LEU A C 1
ATOM 1762 O O . LEU A 1 229 ? -17.172 -18.734 -1.956 1 96.75 229 LEU A O 1
ATOM 1766 N N . VAL A 1 230 ? -16.219 -20.344 -3.158 1 98.38 230 VAL A N 1
ATOM 1767 C CA . VAL A 1 230 ? -15.961 -19.547 -4.355 1 98.38 230 VAL A CA 1
ATOM 1768 C C . VAL A 1 230 ? -16.516 -20.266 -5.582 1 98.38 230 VAL A C 1
ATOM 1770 O O . VAL A 1 230 ? -15.766 -20.844 -6.367 1 98.38 230 VAL A O 1
ATOM 1773 N N . PRO A 1 231 ? -17.781 -20.141 -5.715 1 98.06 231 PRO A N 1
ATOM 1774 C CA . PRO A 1 231 ? -18.422 -20.906 -6.789 1 98.06 231 PRO A CA 1
ATOM 1775 C C . PRO A 1 231 ? -17.922 -20.516 -8.172 1 98.06 231 PRO A C 1
ATOM 1777 O O . PRO A 1 231 ? -17.797 -19.312 -8.461 1 98.06 231 PRO A O 1
ATOM 1780 N N . TRP A 1 232 ? -17.641 -21.531 -8.992 1 98.12 232 TRP A N 1
ATOM 1781 C CA . TRP A 1 232 ? -17.109 -21.281 -10.328 1 98.12 232 TRP A CA 1
ATOM 1782 C C . TRP A 1 232 ? -18.016 -20.344 -11.109 1 98.12 232 TRP A C 1
ATOM 1784 O O . TRP A 1 232 ? -17.547 -19.5 -11.883 1 98.12 232 TRP A O 1
ATOM 1794 N N . VAL A 1 233 ? -19.281 -20.391 -10.859 1 97.25 233 VAL A N 1
ATOM 1795 C CA . VAL A 1 233 ? -20.25 -19.594 -11.594 1 97.25 233 VAL A CA 1
ATOM 1796 C C . VAL A 1 233 ? -19.984 -18.109 -11.375 1 97.25 233 VAL A C 1
ATOM 1798 O O . VAL A 1 233 ? -20.297 -17.281 -12.234 1 97.25 233 VAL A O 1
ATOM 1801 N N . ALA A 1 234 ? -19.375 -17.734 -10.25 1 98.12 234 ALA A N 1
ATOM 1802 C CA . ALA A 1 234 ? -19.062 -16.344 -9.969 1 98.12 234 ALA A CA 1
ATOM 1803 C C . ALA A 1 234 ? -17.891 -15.859 -10.828 1 98.12 234 ALA A C 1
ATOM 1805 O O . ALA A 1 234 ? -17.719 -14.656 -11.023 1 98.12 234 ALA A O 1
ATOM 1806 N N . SER A 1 235 ? -17.062 -16.75 -11.336 1 98.62 235 SER A N 1
ATOM 1807 C CA . SER A 1 235 ? -15.867 -16.406 -12.102 1 98.62 235 SER A CA 1
ATOM 1808 C C . SER A 1 235 ? -16.094 -16.641 -13.594 1 98.62 235 SER A C 1
ATOM 1810 O O . SER A 1 235 ? -15.367 -16.094 -14.43 1 98.62 235 SER A O 1
ATOM 1812 N N . GLU A 1 236 ? -17.047 -17.484 -13.906 1 98.5 236 GLU A N 1
ATOM 1813 C CA . GLU A 1 236 ? -17.172 -18.094 -15.227 1 98.5 236 GLU A CA 1
ATOM 1814 C C . GLU A 1 236 ? -17.312 -17.031 -16.312 1 98.5 236 GLU A C 1
ATOM 1816 O O . GLU A 1 236 ? -16.578 -17.047 -17.312 1 98.5 236 GLU A O 1
ATOM 1821 N N . LYS A 1 237 ? -18.219 -16.141 -16.156 1 98.19 237 LYS A N 1
ATOM 1822 C CA . LYS A 1 237 ? -18.469 -15.102 -17.156 1 98.19 237 LYS A CA 1
ATOM 1823 C C . LYS A 1 237 ? -17.203 -14.289 -17.422 1 98.19 237 LYS A C 1
ATOM 1825 O O . LYS A 1 237 ? -16.844 -14.023 -18.578 1 98.19 237 LYS A O 1
ATOM 1830 N N . PHE A 1 238 ? -16.531 -13.828 -16.391 1 98.81 238 PHE A N 1
ATOM 1831 C CA . PHE A 1 238 ? -15.297 -13.062 -16.516 1 98.81 238 PHE A CA 1
ATOM 1832 C C . PHE A 1 238 ? -14.234 -13.859 -17.266 1 98.81 238 PHE A C 1
ATOM 1834 O O . PHE A 1 238 ? -13.656 -13.375 -18.234 1 98.81 238 PHE A O 1
ATOM 1841 N N . VAL A 1 239 ? -14.008 -15.141 -16.812 1 98.81 239 VAL A N 1
ATOM 1842 C CA . VAL A 1 239 ? -12.93 -15.961 -17.359 1 98.81 239 VAL A CA 1
ATOM 1843 C C . VAL A 1 239 ? -13.211 -16.266 -18.828 1 98.81 239 VAL A C 1
ATOM 1845 O O . VAL A 1 239 ? -12.305 -16.203 -19.672 1 98.81 239 VAL A O 1
ATOM 1848 N N . ASP A 1 240 ? -14.438 -16.547 -19.156 1 98.56 240 ASP A N 1
ATOM 1849 C CA . ASP A 1 240 ? -14.812 -16.859 -20.516 1 98.56 240 ASP A CA 1
ATOM 1850 C C . ASP A 1 240 ? -14.57 -15.68 -21.453 1 98.56 240 ASP A C 1
ATOM 1852 O O . ASP A 1 240 ? -14.133 -15.859 -22.594 1 98.56 240 ASP A O 1
ATOM 1856 N N . ARG A 1 241 ? -14.797 -14.484 -20.969 1 98.69 241 ARG A N 1
ATOM 1857 C CA . ARG A 1 241 ? -14.758 -13.305 -21.828 1 98.69 241 ARG A CA 1
ATOM 1858 C C . ARG A 1 241 ? -13.383 -12.641 -21.781 1 98.69 241 ARG A C 1
ATOM 1860 O O . ARG A 1 241 ? -13.102 -11.727 -22.562 1 98.69 241 ARG A O 1
ATOM 1867 N N . LEU A 1 242 ? -12.547 -13.102 -20.859 1 98.81 242 LEU A N 1
ATOM 1868 C CA . LEU A 1 242 ? -11.242 -12.484 -20.656 1 98.81 242 LEU A CA 1
ATOM 1869 C C . LEU A 1 242 ? -10.391 -12.594 -21.922 1 98.81 242 LEU A C 1
ATOM 1871 O O . LEU A 1 242 ? -10.148 -13.695 -22.422 1 98.81 242 LEU A O 1
ATOM 1875 N N . GLU A 1 243 ? -9.984 -11.438 -22.484 1 98.69 243 GLU A N 1
ATOM 1876 C CA . GLU A 1 243 ? -9.055 -11.375 -23.609 1 98.69 243 GLU A CA 1
ATOM 1877 C C . GLU A 1 243 ? -7.637 -11.078 -23.141 1 98.69 243 GLU A C 1
ATOM 1879 O O . GLU A 1 243 ? -7.414 -10.141 -22.375 1 98.69 243 GLU A O 1
ATOM 1884 N N . VAL A 1 244 ? -6.711 -11.922 -23.641 1 98.56 244 VAL A N 1
ATOM 1885 C CA . VAL A 1 244 ? -5.324 -11.734 -23.219 1 98.56 244 VAL A CA 1
ATOM 1886 C C . VAL A 1 244 ? -4.445 -11.461 -24.438 1 98.56 244 VAL A C 1
ATOM 1888 O O . VAL A 1 244 ? -3.219 -11.414 -24.328 1 98.56 244 VAL A O 1
ATOM 1891 N N . GLY A 1 245 ? -5.043 -11.281 -25.609 1 97.88 245 GLY A N 1
ATOM 1892 C CA . GLY A 1 245 ? -4.277 -10.984 -26.812 1 97.88 245 GLY A CA 1
ATOM 1893 C C . GLY A 1 245 ? -3.225 -12.031 -27.125 1 97.88 245 GLY A C 1
ATOM 1894 O O . GLY A 1 245 ? -3.533 -13.219 -27.219 1 97.88 245 GLY A O 1
ATOM 1895 N N . ASP A 1 246 ? -1.922 -11.617 -27.172 1 97.19 246 ASP A N 1
ATOM 1896 C CA . ASP A 1 246 ? -0.816 -12.516 -27.484 1 97.19 246 ASP A CA 1
ATOM 1897 C C . ASP A 1 246 ? -0.364 -13.297 -26.25 1 97.19 246 ASP A C 1
ATOM 1899 O O . ASP A 1 246 ? 0.626 -14.023 -26.297 1 97.19 246 ASP A O 1
ATOM 1903 N N . GLY A 1 247 ? -1.083 -13.078 -25.172 1 98.06 247 GLY A N 1
ATOM 1904 C CA . GLY A 1 247 ? -0.822 -13.883 -23.984 1 98.06 247 GLY A CA 1
ATOM 1905 C C . GLY A 1 247 ? -1.395 -15.289 -24.078 1 98.06 247 GLY A C 1
ATOM 1906 O O . GLY A 1 247 ? -1.523 -15.836 -25.172 1 98.06 247 GLY A O 1
ATOM 1907 N N . SER A 1 248 ? -1.597 -15.898 -22.938 1 98 248 SER A N 1
ATOM 1908 C CA . SER A 1 248 ? -2.186 -17.234 -22.875 1 98 248 SER A CA 1
ATOM 1909 C C . SER A 1 248 ? -3.143 -17.359 -21.688 1 98 248 SER A C 1
ATOM 1911 O O . SER A 1 248 ? -2.896 -16.797 -20.625 1 98 248 SER A O 1
ATOM 1913 N N . LYS A 1 249 ? -4.215 -17.984 -21.906 1 98.62 249 LYS A N 1
ATOM 1914 C CA . LYS A 1 249 ? -5.211 -18.281 -20.875 1 98.62 249 LYS A CA 1
ATOM 1915 C C . LYS A 1 249 ? -5.57 -19.766 -20.875 1 98.62 249 LYS A C 1
ATOM 1917 O O . LYS A 1 249 ? -5.953 -20.328 -21.906 1 98.62 249 LYS A O 1
ATOM 1922 N N . ARG A 1 250 ? -5.406 -20.359 -19.797 1 98.75 250 ARG A N 1
ATOM 1923 C CA . ARG A 1 250 ? -5.793 -21.75 -19.594 1 98.75 250 ARG A CA 1
ATOM 1924 C C . ARG A 1 250 ? -6.664 -21.891 -18.344 1 98.75 250 ARG A C 1
ATOM 1926 O O . ARG A 1 250 ? -6.426 -21.234 -17.344 1 98.75 250 ARG A O 1
ATOM 1933 N N . VAL A 1 251 ? -7.668 -22.688 -18.453 1 98.88 251 VAL A N 1
ATOM 1934 C CA . VAL A 1 251 ? -8.57 -22.953 -17.344 1 98.88 251 VAL A CA 1
ATOM 1935 C C . VAL A 1 251 ? -8.547 -24.438 -16.984 1 98.88 251 VAL A C 1
ATOM 1937 O O . VAL A 1 251 ? -8.695 -25.281 -17.859 1 98.88 251 VAL A O 1
ATOM 1940 N N . PHE A 1 252 ? -8.25 -24.719 -15.797 1 98.81 252 PHE A N 1
ATOM 1941 C CA . PHE A 1 252 ? -8.359 -26.062 -15.242 1 98.81 252 PHE A CA 1
ATOM 1942 C C . PHE A 1 252 ? -9.438 -26.109 -14.164 1 98.81 252 PHE A C 1
ATOM 1944 O O . PHE A 1 252 ? -9.188 -25.766 -13.008 1 98.81 252 PHE A O 1
ATOM 1951 N N . LEU A 1 253 ? -10.625 -26.516 -14.547 1 98.75 253 LEU A N 1
ATOM 1952 C CA . LEU A 1 253 ? -11.734 -26.75 -13.633 1 98.75 253 LEU A CA 1
ATOM 1953 C C . LEU A 1 253 ? -11.797 -28.203 -13.203 1 98.75 253 LEU A C 1
ATOM 1955 O O . LEU A 1 253 ? -12.234 -29.062 -13.977 1 98.75 253 LEU A O 1
ATOM 1959 N N . GLN A 1 254 ? -11.406 -28.469 -11.992 1 98.75 254 GLN A N 1
ATOM 1960 C CA . GLN A 1 254 ? -11.25 -29.859 -11.562 1 98.75 254 GLN A CA 1
ATOM 1961 C C . GLN A 1 254 ? -12.594 -30.453 -11.141 1 98.75 254 GLN A C 1
ATOM 1963 O O . GLN A 1 254 ? -13.227 -29.969 -10.203 1 98.75 254 GLN A O 1
ATOM 1968 N N . LYS A 1 255 ? -12.992 -31.531 -11.773 1 98.38 255 LYS A N 1
ATOM 1969 C CA . LYS A 1 255 ? -14.281 -32.188 -11.547 1 98.38 255 LYS A CA 1
ATOM 1970 C C . LYS A 1 255 ? -14.352 -32.781 -10.141 1 98.38 255 LYS A C 1
ATOM 1972 O O . LYS A 1 255 ? -13.391 -33.406 -9.68 1 98.38 255 LYS A O 1
ATOM 1977 N N . GLY A 1 256 ? -15.477 -32.5 -9.438 1 98.25 256 GLY A N 1
ATOM 1978 C CA . GLY A 1 256 ? -15.773 -33.125 -8.164 1 98.25 256 GLY A CA 1
ATOM 1979 C C . GLY A 1 256 ? -15.031 -32.5 -7 1 98.25 256 GLY A C 1
ATOM 1980 O O . GLY A 1 256 ? -15.195 -32.906 -5.852 1 98.25 256 GLY A O 1
ATOM 1981 N N . VAL A 1 257 ? -14.266 -31.516 -7.289 1 98.62 257 VAL A N 1
ATOM 1982 C CA . VAL A 1 257 ? -13.43 -30.906 -6.254 1 98.62 257 VAL A CA 1
ATOM 1983 C C . VAL A 1 257 ? -14.109 -29.656 -5.699 1 98.62 257 VAL A C 1
ATOM 1985 O O . VAL A 1 257 ? -14.719 -28.891 -6.453 1 98.62 257 VAL A O 1
ATOM 1988 N N . GLY A 1 258 ? -14.047 -29.5 -4.348 1 98.44 258 GLY A N 1
ATOM 1989 C CA . GLY A 1 258 ? -14.594 -28.344 -3.666 1 98.44 258 GLY A CA 1
ATOM 1990 C C . GLY A 1 258 ? -13.586 -27.219 -3.498 1 98.44 258 GLY A C 1
ATOM 1991 O O . GLY A 1 258 ? -12.828 -26.906 -4.422 1 98.44 258 GLY A O 1
ATOM 1992 N N . HIS A 1 259 ? -13.656 -26.484 -2.385 1 98.5 259 HIS A N 1
ATOM 1993 C CA . HIS A 1 259 ? -12.742 -25.391 -2.096 1 98.5 259 HIS A CA 1
ATOM 1994 C C . HIS A 1 259 ? -11.406 -25.906 -1.577 1 98.5 259 HIS A C 1
ATOM 1996 O O . HIS A 1 259 ? -11.125 -25.828 -0.379 1 98.5 259 HIS A O 1
ATOM 2002 N N . LYS A 1 260 ? -10.609 -26.375 -2.568 1 98.38 260 LYS A N 1
ATOM 2003 C CA . LYS A 1 260 ? -9.352 -27.031 -2.207 1 98.38 260 LYS A CA 1
ATOM 2004 C C . LYS A 1 260 ? -8.289 -26.797 -3.273 1 98.38 260 LYS A C 1
ATOM 2006 O O . LYS A 1 260 ? -8.586 -26.828 -4.469 1 98.38 260 LYS A O 1
ATOM 2011 N N . CYS A 1 261 ? -7.059 -26.516 -2.809 1 98.75 261 CYS A N 1
ATOM 2012 C CA . CYS A 1 261 ? -5.895 -26.578 -3.686 1 98.75 261 CYS A CA 1
ATOM 2013 C C . CYS A 1 261 ? -5.309 -27.984 -3.719 1 98.75 261 CYS A C 1
ATOM 2015 O O . CYS A 1 261 ? -4.559 -28.375 -2.818 1 98.75 261 CYS A O 1
ATOM 2017 N N . THR A 1 262 ? -5.602 -28.734 -4.75 1 98.81 262 THR A N 1
ATOM 2018 C CA . THR A 1 262 ? -5.234 -30.141 -4.812 1 98.81 262 THR A CA 1
ATOM 2019 C C . THR A 1 262 ? -3.799 -30.312 -5.301 1 98.81 262 THR A C 1
ATOM 2021 O O . THR A 1 262 ? -3.197 -29.359 -5.801 1 98.81 262 THR A O 1
ATOM 2024 N N . GLU A 1 263 ? -3.285 -31.516 -5.105 1 98.44 263 GLU A N 1
ATOM 2025 C CA . GLU A 1 263 ? -1.965 -31.844 -5.641 1 98.44 263 GLU A CA 1
ATOM 2026 C C . GLU A 1 263 ? -1.931 -31.672 -7.16 1 98.44 263 GLU A C 1
ATOM 2028 O O . GLU A 1 263 ? -0.907 -31.281 -7.723 1 98.44 263 GLU A O 1
ATOM 2033 N N . GLU A 1 264 ? -3.016 -32 -7.766 1 98.69 264 GLU A N 1
ATOM 2034 C CA . GLU A 1 264 ? -3.109 -31.828 -9.211 1 98.69 264 GLU A CA 1
ATOM 2035 C C . GLU A 1 264 ? -3 -30.344 -9.602 1 98.69 264 GLU A C 1
ATOM 2037 O O . GLU A 1 264 ? -2.32 -30 -10.57 1 98.69 264 GLU A O 1
ATOM 2042 N N . MET A 1 265 ? -3.66 -29.516 -8.883 1 98.88 265 MET A N 1
ATOM 2043 C CA . MET A 1 265 ? -3.586 -28.078 -9.148 1 98.88 265 MET A CA 1
ATOM 2044 C C . MET A 1 265 ? -2.164 -27.562 -8.953 1 98.88 265 MET A C 1
ATOM 2046 O O . MET A 1 265 ? -1.679 -26.75 -9.742 1 98.88 265 MET A O 1
ATOM 2050 N N . VAL A 1 266 ? -1.503 -28.016 -7.859 1 98.88 266 VAL A N 1
ATOM 2051 C CA . VAL A 1 266 ? -0.119 -27.625 -7.613 1 98.88 266 VAL A CA 1
ATOM 2052 C C . VAL A 1 266 ? 0.757 -28.047 -8.789 1 98.88 266 VAL A C 1
ATOM 2054 O O . VAL A 1 266 ? 1.603 -27.281 -9.258 1 98.88 266 VAL A O 1
ATOM 2057 N N . SER A 1 267 ? 0.513 -29.266 -9.273 1 98.62 267 SER A N 1
ATOM 2058 C CA . SER A 1 267 ? 1.274 -29.781 -10.406 1 98.62 267 SER A CA 1
ATOM 2059 C C . SER A 1 267 ? 1.056 -28.938 -11.648 1 98.62 267 SER A C 1
ATOM 2061 O O . SER A 1 267 ? 2.006 -28.641 -12.375 1 98.62 267 SER A O 1
ATOM 2063 N N . GLU A 1 268 ? -0.206 -28.578 -11.906 1 98.81 268 GLU A N 1
ATOM 2064 C CA . GLU A 1 268 ? -0.515 -27.703 -13.039 1 98.81 268 GLU A CA 1
ATOM 2065 C C . GLU A 1 268 ? 0.188 -26.359 -12.898 1 98.81 268 GLU A C 1
ATOM 2067 O O . GLU A 1 268 ? 0.721 -25.828 -13.875 1 98.81 268 GLU A O 1
ATOM 2072 N N . ALA A 1 269 ? 0.162 -25.828 -11.719 1 98.88 269 ALA A N 1
ATOM 2073 C CA . ALA A 1 269 ? 0.814 -24.547 -11.461 1 98.88 269 ALA A CA 1
ATOM 2074 C C . ALA A 1 269 ? 2.312 -24.641 -11.734 1 98.88 269 ALA A C 1
ATOM 2076 O O . ALA A 1 269 ? 2.879 -23.75 -12.383 1 98.88 269 ALA A O 1
ATOM 2077 N N . CYS A 1 270 ? 2.945 -25.688 -11.266 1 98.5 270 CYS A N 1
ATOM 2078 C CA . CYS A 1 270 ? 4.379 -25.875 -11.461 1 98.5 270 CYS A CA 1
ATOM 2079 C C . CYS A 1 270 ? 4.723 -25.969 -12.945 1 98.5 270 CYS A C 1
ATOM 2081 O O . CYS A 1 270 ? 5.672 -25.328 -13.406 1 98.5 270 CYS A O 1
ATOM 2083 N N . SER A 1 271 ? 3.943 -26.719 -13.656 1 98.12 271 SER A N 1
ATOM 2084 C CA . SER A 1 271 ? 4.176 -26.891 -15.086 1 98.12 271 SER A CA 1
ATOM 2085 C C . SER A 1 271 ? 3.998 -25.562 -15.82 1 98.12 271 SER A C 1
ATOM 2087 O O . SER A 1 271 ? 4.746 -25.266 -16.75 1 98.12 271 SER A O 1
ATOM 2089 N N . PHE A 1 272 ? 3.016 -24.844 -15.461 1 98.56 272 PHE A N 1
ATOM 2090 C CA . PHE A 1 272 ? 2.74 -23.562 -16.094 1 98.56 272 PHE A CA 1
ATOM 2091 C C . PHE A 1 272 ? 3.881 -22.578 -15.844 1 98.56 272 PHE A C 1
ATOM 2093 O O . PHE A 1 272 ? 4.316 -21.875 -16.766 1 98.56 272 PHE A O 1
ATOM 2100 N N . ILE A 1 273 ? 4.375 -22.5 -14.57 1 98 273 ILE A N 1
ATOM 2101 C CA . ILE A 1 273 ? 5.484 -21.625 -14.219 1 98 273 ILE A CA 1
ATOM 2102 C C . ILE A 1 273 ? 6.73 -22.016 -15.008 1 98 273 ILE A C 1
ATOM 2104 O O . ILE A 1 273 ? 7.453 -21.156 -15.516 1 98 273 ILE A O 1
ATOM 2108 N N . GLU A 1 274 ? 6.973 -23.297 -15.109 1 95.69 274 GLU A N 1
ATOM 2109 C CA . GLU A 1 274 ? 8.109 -23.781 -15.898 1 95.69 274 GLU A CA 1
ATOM 2110 C C . GLU A 1 274 ? 8.016 -23.312 -17.344 1 95.69 274 GLU A C 1
ATOM 2112 O O . GLU A 1 274 ? 8.992 -22.781 -17.891 1 95.69 274 GLU A O 1
ATOM 2117 N N . ALA A 1 275 ? 6.879 -23.453 -17.922 1 96.12 275 ALA A N 1
ATOM 2118 C CA . ALA A 1 275 ? 6.676 -23.141 -19.344 1 96.12 275 ALA A CA 1
ATOM 2119 C C . ALA A 1 275 ? 6.762 -21.641 -19.594 1 96.12 275 ALA A C 1
ATOM 2121 O O . ALA A 1 275 ? 7.336 -21.203 -20.594 1 96.12 275 ALA A O 1
ATOM 2122 N N . GLU A 1 276 ? 6.199 -20.859 -18.656 1 96.31 276 GLU A N 1
ATOM 2123 C CA . GLU A 1 276 ? 5.977 -19.453 -18.953 1 96.31 276 GLU A CA 1
ATOM 2124 C C . GLU A 1 276 ? 7.098 -18.578 -18.406 1 96.31 276 GLU A C 1
ATOM 2126 O O . GLU A 1 276 ? 7.312 -17.469 -18.859 1 96.31 276 GLU A O 1
ATOM 2131 N N . LEU A 1 277 ? 7.801 -19.078 -17.359 1 94.38 277 LEU A N 1
ATOM 2132 C CA . LEU A 1 277 ? 8.789 -18.219 -16.719 1 94.38 277 LEU A CA 1
ATOM 2133 C C . LEU A 1 277 ? 10.195 -18.781 -16.891 1 94.38 277 LEU A C 1
ATOM 2135 O O . LEU A 1 277 ? 11.18 -18.047 -16.766 1 94.38 277 LEU A O 1
ATOM 2139 N N . LEU A 1 278 ? 10.367 -20.047 -17.188 1 91.31 278 LEU A N 1
ATOM 2140 C CA . LEU A 1 278 ? 11.703 -20.656 -17.188 1 91.31 278 LEU A CA 1
ATOM 2141 C C . LEU A 1 278 ? 12.094 -21.078 -18.609 1 91.31 278 LEU A C 1
ATOM 2143 O O . LEU A 1 278 ? 13.273 -21.312 -18.875 1 91.31 278 LEU A O 1
ATOM 2147 N N . ASN A 1 279 ? 11.148 -21.203 -19.5 1 82.38 279 ASN A N 1
ATOM 2148 C CA . ASN A 1 279 ? 11.445 -21.578 -20.875 1 82.38 279 ASN A CA 1
ATOM 2149 C C . ASN A 1 279 ? 11.227 -20.422 -21.828 1 82.38 279 ASN A C 1
ATOM 2151 O O . ASN A 1 279 ? 10.359 -19.578 -21.609 1 82.38 279 ASN A O 1
ATOM 2155 N N . MET B 1 1 ? -15.141 26.859 24.734 1 47.75 1 MET B N 1
ATOM 2156 C CA . MET B 1 1 ? -15.367 25.609 25.453 1 47.75 1 MET B CA 1
ATOM 2157 C C . MET B 1 1 ? -14.562 24.469 24.828 1 47.75 1 MET B C 1
ATOM 2159 O O . MET B 1 1 ? -14.305 24.469 23.625 1 47.75 1 MET B O 1
ATOM 2163 N N . SER B 1 2 ? -13.75 23.75 25.594 1 60.31 2 SER B N 1
ATOM 2164 C CA . SER B 1 2 ? -12.898 22.656 25.125 1 60.31 2 SER B CA 1
ATOM 2165 C C . SER B 1 2 ? -13.711 21.625 24.344 1 60.31 2 SER B C 1
ATOM 2167 O O . SER B 1 2 ? -14.773 21.188 24.797 1 60.31 2 SER B O 1
ATOM 2169 N N . VAL B 1 3 ? -13.492 21.594 23 1 71.56 3 VAL B N 1
ATOM 2170 C CA . VAL B 1 3 ? -14.242 20.688 22.141 1 71.56 3 VAL B CA 1
ATOM 2171 C C . VAL B 1 3 ? -14.023 19.234 22.594 1 71.56 3 VAL B C 1
ATOM 2173 O O . VAL B 1 3 ? -12.906 18.859 22.922 1 71.56 3 VAL B O 1
ATOM 2176 N N . SER B 1 4 ? -15.078 18.594 22.984 1 87.75 4 SER B N 1
ATOM 2177 C CA . SER B 1 4 ? -15.008 17.172 23.344 1 87.75 4 SER B CA 1
ATOM 2178 C C . SER B 1 4 ? -14.57 16.328 22.156 1 87.75 4 SER B C 1
ATOM 2180 O O . SER B 1 4 ? -15.195 16.359 21.094 1 87.75 4 SER B O 1
ATOM 2182 N N . VAL B 1 5 ? -13.344 15.789 22.297 1 93.06 5 VAL B N 1
ATOM 2183 C CA . VAL B 1 5 ? -12.789 14.953 21.234 1 93.06 5 VAL B CA 1
ATOM 2184 C C . VAL B 1 5 ? -13.188 13.5 21.469 1 93.06 5 VAL B C 1
ATOM 2186 O O . VAL B 1 5 ? -13.07 12.984 22.578 1 93.06 5 VAL B O 1
ATOM 2189 N N . VAL B 1 6 ? -13.719 12.914 20.469 1 95.44 6 VAL B N 1
ATOM 2190 C CA . VAL B 1 6 ? -14.102 11.508 20.516 1 95.44 6 VAL B CA 1
ATOM 2191 C C . VAL B 1 6 ? -13.188 10.711 19.578 1 95.44 6 VAL B C 1
ATOM 2193 O O . VAL B 1 6 ? -12.703 11.234 18.578 1 95.44 6 VAL B O 1
ATOM 2196 N N . LYS B 1 7 ? -12.984 9.445 20 1 96.75 7 LYS B N 1
ATOM 2197 C CA . LYS B 1 7 ? -12.125 8.555 19.234 1 96.75 7 LYS B CA 1
ATOM 2198 C C . LYS B 1 7 ? -12.922 7.375 18.672 1 96.75 7 LYS B C 1
ATOM 2200 O O . LYS B 1 7 ? -13.805 6.84 19.344 1 96.75 7 LYS B O 1
ATOM 2205 N N . GLN B 1 8 ? -12.648 7.066 17.453 1 96.69 8 GLN B N 1
ATOM 2206 C CA . GLN B 1 8 ? -13.141 5.863 16.781 1 96.69 8 GLN B CA 1
ATOM 2207 C C . GLN B 1 8 ? -12.008 5.148 16.047 1 96.69 8 GLN B C 1
ATOM 2209 O O . GLN B 1 8 ? -11.094 5.793 15.523 1 96.69 8 GLN B O 1
ATOM 2214 N N . SER B 1 9 ? -12.031 3.832 16.078 1 97.56 9 SER B N 1
ATOM 2215 C CA . SER B 1 9 ? -10.953 3.109 15.422 1 97.56 9 SER B CA 1
ATOM 2216 C C . SER B 1 9 ? -11.5 2.027 14.492 1 97.56 9 SER B C 1
ATOM 2218 O O . SER B 1 9 ? -12.539 1.427 14.781 1 97.56 9 SER B O 1
ATOM 2220 N N . PHE B 1 10 ? -10.883 1.835 13.43 1 97.88 10 PHE B N 1
ATOM 2221 C CA . PHE B 1 10 ? -11.133 0.751 12.484 1 97.88 10 PHE B CA 1
ATOM 2222 C C . PHE B 1 10 ? -9.836 0.021 12.141 1 97.88 10 PHE B C 1
ATOM 2224 O O . PHE B 1 10 ? -8.75 0.601 12.219 1 97.88 10 PHE B O 1
ATOM 2231 N N . THR B 1 11 ? -9.953 -1.274 11.875 1 98.38 11 THR B N 1
ATOM 2232 C CA . THR B 1 11 ? -8.898 -1.991 11.164 1 98.38 11 THR B CA 1
ATOM 2233 C C . THR B 1 11 ? -9.219 -2.08 9.672 1 98.38 11 THR B C 1
ATOM 2235 O O . THR B 1 11 ? -10.125 -2.812 9.266 1 98.38 11 THR B O 1
ATOM 2238 N N . ILE B 1 12 ? -8.516 -1.34 8.883 1 98.75 12 ILE B N 1
ATOM 2239 C CA . ILE B 1 12 ? -8.789 -1.277 7.453 1 98.75 12 ILE B CA 1
ATOM 2240 C C . ILE B 1 12 ? -7.621 -1.895 6.684 1 98.75 12 ILE B C 1
ATOM 2242 O O . ILE B 1 12 ? -6.531 -1.324 6.633 1 98.75 12 ILE B O 1
ATOM 2246 N N . GLY B 1 13 ? -7.832 -3.08 6.062 1 98.5 13 GLY B N 1
ATOM 2247 C CA . GLY B 1 13 ? -6.75 -3.758 5.363 1 98.5 13 GLY B CA 1
ATOM 2248 C C . GLY B 1 13 ? -5.527 -3.98 6.23 1 98.5 13 GLY B C 1
ATOM 2249 O O . GLY B 1 13 ? -4.402 -3.691 5.812 1 98.5 13 GLY B O 1
ATOM 2250 N N . GLY B 1 14 ? -5.719 -4.262 7.445 1 98.5 14 GLY B N 1
ATOM 2251 C CA . GLY B 1 14 ? -4.621 -4.566 8.352 1 98.5 14 GLY B CA 1
ATOM 2252 C C . GLY B 1 14 ? -3.977 -3.328 8.945 1 98.5 14 GLY B C 1
ATOM 2253 O O . GLY B 1 14 ? -2.949 -3.422 9.625 1 98.5 14 GLY B O 1
ATOM 2254 N N . ILE B 1 15 ? -4.484 -2.162 8.727 1 98.81 15 ILE B N 1
ATOM 2255 C CA . ILE B 1 15 ? -3.969 -0.928 9.305 1 98.81 15 ILE B CA 1
ATOM 2256 C C . ILE B 1 15 ? -4.898 -0.45 10.414 1 98.81 15 ILE B C 1
ATOM 2258 O O . ILE B 1 15 ? -6.059 -0.116 10.164 1 98.81 15 ILE B O 1
ATOM 2262 N N . GLN B 1 16 ? -4.387 -0.502 11.641 1 98.69 16 GLN B N 1
ATOM 2263 C CA . GLN B 1 16 ? -5.133 0.15 12.711 1 98.69 16 GLN B CA 1
ATOM 2264 C C . GLN B 1 16 ? -5.23 1.655 12.477 1 98.69 16 GLN B C 1
ATOM 2266 O O . GLN B 1 16 ? -4.211 2.35 12.438 1 98.69 16 GLN B O 1
ATOM 2271 N N . THR B 1 17 ? -6.43 2.133 12.258 1 98.75 17 THR B N 1
ATOM 2272 C CA . THR B 1 17 ? -6.707 3.516 11.891 1 98.75 17 THR B CA 1
ATOM 2273 C C . THR B 1 17 ? -7.566 4.195 12.953 1 98.75 17 THR B C 1
ATOM 2275 O O . THR B 1 17 ? -8.688 3.766 13.219 1 98.75 17 THR B O 1
ATOM 2278 N N . THR B 1 18 ? -7.055 5.203 13.57 1 98.81 18 THR B N 1
ATOM 2279 C CA . THR B 1 18 ? -7.797 5.914 14.609 1 98.81 18 THR B CA 1
ATOM 2280 C C . THR B 1 18 ? -8.281 7.27 14.102 1 98.81 18 THR B C 1
ATOM 2282 O O . THR B 1 18 ? -7.504 8.031 13.523 1 98.81 18 THR B O 1
ATOM 2285 N N . ILE B 1 19 ? -9.539 7.516 14.312 1 98.62 19 ILE B N 1
ATOM 2286 C CA . ILE B 1 19 ? -10.164 8.773 13.906 1 98.62 19 ILE B CA 1
ATOM 2287 C C . ILE B 1 19 ? -10.477 9.617 15.141 1 98.62 19 ILE B C 1
ATOM 2289 O O . ILE B 1 19 ? -11.156 9.156 16.062 1 98.62 19 ILE B O 1
ATOM 2293 N N . PHE B 1 20 ? -9.938 10.781 15.188 1 98.5 20 PHE B N 1
ATOM 2294 C CA . PHE B 1 20 ? -10.297 11.789 16.188 1 98.5 20 PHE B CA 1
ATOM 2295 C C . PHE B 1 20 ? -11.258 12.812 15.594 1 98.5 20 PHE B C 1
ATOM 2297 O O . PHE B 1 20 ? -11.023 13.352 14.516 1 98.5 20 PHE B O 1
ATOM 2304 N N . LYS B 1 21 ? -12.328 13.047 16.234 1 96.5 21 LYS B N 1
ATOM 2305 C CA . LYS B 1 21 ? -13.328 14.016 15.797 1 96.5 21 LYS B CA 1
ATOM 2306 C C . LYS B 1 21 ? -14.031 14.656 17 1 96.5 21 LYS B C 1
ATOM 2308 O O . LYS B 1 21 ? -13.852 14.219 18.125 1 96.5 21 LYS B O 1
ATOM 2313 N N . THR B 1 22 ? -14.758 15.727 16.719 1 93.56 22 THR B N 1
ATOM 2314 C CA . THR B 1 22 ? -15.57 16.312 17.781 1 93.56 22 THR B CA 1
ATOM 2315 C C . THR B 1 22 ? -16.875 15.547 17.953 1 93.56 22 THR B C 1
ATOM 2317 O O . THR B 1 22 ? -17.219 14.703 17.109 1 93.56 22 THR B O 1
ATOM 2320 N N . SER B 1 23 ? -17.547 15.766 19.016 1 89.69 23 SER B N 1
ATOM 2321 C CA . SER B 1 23 ? -18.812 15.086 19.281 1 89.69 23 SER B CA 1
ATOM 2322 C C . SER B 1 23 ? -19.922 15.602 18.359 1 89.69 23 SER B C 1
ATOM 2324 O O . SER B 1 23 ? -21 15.016 18.297 1 89.69 23 SER B O 1
ATOM 2326 N N . ARG B 1 24 ? -19.578 16.609 17.625 1 85.38 24 ARG B N 1
ATOM 2327 C CA . ARG B 1 24 ? -20.562 17.172 16.719 1 85.38 24 ARG B CA 1
ATOM 2328 C C . ARG B 1 24 ? -20.766 16.266 15.5 1 85.38 24 ARG B C 1
ATOM 2330 O O . ARG B 1 24 ? -19.797 15.742 14.945 1 85.38 24 ARG B O 1
ATOM 2337 N N . ALA B 1 25 ? -22.031 16.047 15.172 1 81.69 25 ALA B N 1
ATOM 2338 C CA . ALA B 1 25 ? -22.312 15.32 13.938 1 81.69 25 ALA B CA 1
ATOM 2339 C C . ALA B 1 25 ? -22.125 16.219 12.719 1 81.69 25 ALA B C 1
ATOM 2341 O O . ALA B 1 25 ? -22.672 17.328 12.664 1 81.69 25 ALA B O 1
ATOM 2342 N N . PRO B 1 26 ? -21.25 15.75 11.914 1 81.88 26 PRO B N 1
ATOM 2343 C CA . PRO B 1 26 ? -21.109 16.578 10.703 1 81.88 26 PRO B CA 1
ATOM 2344 C C . PRO B 1 26 ? -22.391 16.578 9.859 1 81.88 26 PRO B C 1
ATOM 2346 O O . PRO B 1 26 ? -23.188 15.648 9.93 1 81.88 26 PRO B O 1
ATOM 2349 N N . ASP B 1 27 ? -22.609 17.75 9.266 1 81.62 27 ASP B N 1
ATOM 2350 C CA . ASP B 1 27 ? -23.75 17.828 8.367 1 81.62 27 ASP B CA 1
ATOM 2351 C C . ASP B 1 27 ? -23.312 17.812 6.902 1 81.62 27 ASP B C 1
ATOM 2353 O O . ASP B 1 27 ? -22.953 18.859 6.348 1 81.62 27 ASP B O 1
ATOM 2357 N N . GLY B 1 28 ? -23.297 16.688 6.277 1 86.69 28 GLY B N 1
ATOM 2358 C CA . GLY B 1 28 ? -23.172 16.531 4.836 1 86.69 28 GLY B CA 1
ATOM 2359 C C . GLY B 1 28 ? -21.766 16.203 4.383 1 86.69 28 GLY B C 1
ATOM 2360 O O . GLY B 1 28 ? -21.578 15.422 3.453 1 86.69 28 GLY B O 1
ATOM 2361 N N . SER B 1 29 ? -20.719 16.953 5.078 1 92.38 29 SER B N 1
ATOM 2362 C CA . SER B 1 29 ? -19.375 16.672 4.555 1 92.38 29 SER B CA 1
ATOM 2363 C C . SER B 1 29 ? -18.328 16.828 5.641 1 92.38 29 SER B C 1
ATOM 2365 O O . SER B 1 29 ? -18.531 17.531 6.629 1 92.38 29 SER B O 1
ATOM 2367 N N . VAL B 1 30 ? -17.25 16.156 5.465 1 96.12 30 VAL B N 1
ATOM 2368 C CA . VAL B 1 30 ? -16.125 16.266 6.391 1 96.12 30 VAL B CA 1
ATOM 2369 C C . VAL B 1 30 ? -14.82 16.375 5.609 1 96.12 30 VAL B C 1
ATOM 2371 O O . VAL B 1 30 ? -14.719 15.883 4.484 1 96.12 30 VAL B O 1
ATOM 2374 N N . ALA B 1 31 ? -13.852 17.125 6.191 1 97.25 31 ALA B N 1
ATOM 2375 C CA . ALA B 1 31 ? -12.453 17.047 5.785 1 97.25 31 ALA B CA 1
ATOM 2376 C C . ALA B 1 31 ? -11.688 16.031 6.637 1 97.25 31 ALA B C 1
ATOM 2378 O O . ALA B 1 31 ? -11.898 15.953 7.848 1 97.25 31 ALA B O 1
ATOM 2379 N N . VAL B 1 32 ? -10.906 15.227 5.988 1 98.56 32 VAL B N 1
ATOM 2380 C CA . VAL B 1 32 ? -10.055 14.273 6.691 1 98.56 32 VAL B CA 1
ATOM 2381 C C . VAL B 1 32 ? -8.594 14.703 6.59 1 98.56 32 VAL B C 1
ATOM 2383 O O . VAL B 1 32 ? -8.102 15 5.496 1 98.56 32 VAL B O 1
ATOM 2386 N N . VAL B 1 33 ? -7.918 14.766 7.715 1 98.88 33 VAL B N 1
ATOM 2387 C CA . VAL B 1 33 ? -6.492 15.078 7.762 1 98.88 33 VAL B CA 1
ATOM 2388 C C . VAL B 1 33 ? -5.73 13.906 8.391 1 98.88 33 VAL B C 1
ATOM 2390 O O . VAL B 1 33 ? -5.996 13.531 9.531 1 98.88 33 VAL B O 1
ATOM 2393 N N . PHE B 1 34 ? -4.828 13.32 7.598 1 98.94 34 PHE B N 1
ATOM 2394 C CA . PHE B 1 34 ? -3.916 12.344 8.18 1 98.94 34 PHE B CA 1
ATOM 2395 C C . PHE B 1 34 ? -2.826 13.039 8.984 1 98.94 34 PHE B C 1
ATOM 2397 O O . PHE B 1 34 ? -2.23 14.016 8.523 1 98.94 34 PHE B O 1
ATOM 2404 N N . LEU B 1 35 ? -2.617 12.633 10.195 1 99 35 LEU B N 1
ATOM 2405 C CA . LEU B 1 35 ? -1.568 13.141 11.07 1 99 35 LEU B CA 1
ATOM 2406 C C . LEU B 1 35 ? -0.524 12.07 11.359 1 99 35 LEU B C 1
ATOM 2408 O O . LEU B 1 35 ? -0.814 11.078 12.031 1 99 35 LEU B O 1
ATOM 2412 N N . LEU B 1 36 ? 0.696 12.305 10.875 1 98.94 36 LEU B N 1
ATOM 2413 C CA . LEU B 1 36 ? 1.728 11.273 10.867 1 98.94 36 LEU B CA 1
ATOM 2414 C C . LEU B 1 36 ? 2.838 11.602 11.852 1 98.94 36 LEU B C 1
ATOM 2416 O O . LEU B 1 36 ? 3.332 12.734 11.883 1 98.94 36 LEU B O 1
ATOM 2420 N N . HIS B 1 37 ? 3.26 10.617 12.625 1 98.94 37 HIS B N 1
ATOM 2421 C CA . HIS B 1 37 ? 4.281 10.773 13.656 1 98.94 37 HIS B CA 1
ATOM 2422 C C . HIS B 1 37 ? 5.68 10.664 13.062 1 98.94 37 HIS B C 1
ATOM 2424 O O . HIS B 1 37 ? 5.836 10.391 11.867 1 98.94 37 HIS B O 1
ATOM 2430 N N . GLY B 1 38 ? 6.668 10.938 13.891 1 98.81 38 GLY B N 1
ATOM 2431 C CA . GLY B 1 38 ? 8.062 10.883 13.484 1 98.81 38 GLY B CA 1
ATOM 2432 C C . GLY B 1 38 ? 8.695 9.523 13.703 1 98.81 38 GLY B C 1
ATOM 2433 O O . GLY B 1 38 ? 8.078 8.625 14.273 1 98.81 38 GLY B O 1
ATOM 2434 N N . ARG B 1 39 ? 9.922 9.398 13.227 1 98.38 39 ARG B N 1
ATOM 2435 C CA . ARG B 1 39 ? 10.664 8.148 13.344 1 98.38 39 ARG B CA 1
ATOM 2436 C C . ARG B 1 39 ? 10.789 7.711 14.797 1 98.38 39 ARG B C 1
ATOM 2438 O O . ARG B 1 39 ? 10.992 8.539 15.688 1 98.38 39 ARG B O 1
ATOM 2445 N N . GLN B 1 40 ? 10.695 6.438 15.07 1 97.5 40 GLN B N 1
ATOM 2446 C CA . GLN B 1 40 ? 10.805 5.773 16.375 1 97.5 40 GLN B CA 1
ATOM 2447 C C . GLN B 1 40 ? 9.586 6.07 17.234 1 97.5 40 GLN B C 1
ATOM 2449 O O . GLN B 1 40 ? 9.539 5.668 18.406 1 97.5 40 GLN B O 1
ATOM 2454 N N . GLY B 1 41 ? 8.633 6.859 16.719 1 98.31 41 GLY B N 1
ATOM 2455 C CA . GLY B 1 41 ? 7.41 7.152 17.453 1 98.31 41 GLY B CA 1
ATOM 2456 C C . GLY B 1 41 ? 6.266 6.227 17.094 1 98.31 41 GLY B C 1
ATOM 2457 O O . GLY B 1 41 ? 6.484 5.109 16.625 1 98.31 41 GLY B O 1
ATOM 2458 N N . SER B 1 42 ? 5.074 6.648 17.406 1 98.81 42 SER B N 1
ATOM 2459 C CA . SER B 1 42 ? 3.828 5.941 17.141 1 98.81 42 SER B CA 1
ATOM 2460 C C . SER B 1 42 ? 2.66 6.914 17.016 1 98.81 42 SER B C 1
ATOM 2462 O O . SER B 1 42 ? 2.809 8.109 17.266 1 98.81 42 SER B O 1
ATOM 2464 N N . ALA B 1 43 ? 1.553 6.391 16.625 1 98.69 43 ALA B N 1
ATOM 2465 C CA . ALA B 1 43 ? 0.338 7.191 16.484 1 98.69 43 ALA B CA 1
ATOM 2466 C C . ALA B 1 43 ? -0.04 7.852 17.812 1 98.69 43 ALA B C 1
ATOM 2468 O O . ALA B 1 43 ? -0.647 8.922 17.828 1 98.69 43 ALA B O 1
ATOM 2469 N N . GLU B 1 44 ? 0.336 7.258 18.906 1 98.44 44 GLU B N 1
ATOM 2470 C CA . GLU B 1 44 ? 0.018 7.805 20.234 1 98.44 44 GLU B CA 1
ATOM 2471 C C . GLU B 1 44 ? 0.741 9.125 20.469 1 98.44 44 GLU B C 1
ATOM 2473 O O . GLU B 1 44 ? 0.254 9.984 21.219 1 98.44 44 GLU B O 1
ATOM 2478 N N . ASP B 1 45 ? 1.817 9.312 19.797 1 98.69 45 ASP B N 1
ATOM 2479 C CA . ASP B 1 45 ? 2.668 10.469 20.047 1 98.69 45 ASP B CA 1
ATOM 2480 C C . ASP B 1 45 ? 2.043 11.734 19.469 1 98.69 45 ASP B C 1
ATOM 2482 O O . ASP B 1 45 ? 2.463 12.852 19.797 1 98.69 45 ASP B O 1
ATOM 2486 N N . VAL B 1 46 ? 1.033 11.586 18.625 1 98.69 46 VAL B N 1
ATOM 2487 C CA . VAL B 1 46 ? 0.512 12.773 17.953 1 98.69 46 VAL B CA 1
ATOM 2488 C C . VAL B 1 46 ? -0.938 13.008 18.359 1 98.69 46 VAL B C 1
ATOM 2490 O O . VAL B 1 46 ? -1.651 13.797 17.734 1 98.69 46 VAL B O 1
ATOM 2493 N N . VAL B 1 47 ? -1.365 12.375 19.469 1 98.19 47 VAL B N 1
ATOM 2494 C CA . VAL B 1 47 ? -2.744 12.484 19.922 1 98.19 47 VAL B CA 1
ATOM 2495 C C . VAL B 1 47 ? -3.031 13.914 20.359 1 98.19 47 VAL B C 1
ATOM 2497 O O . VAL B 1 47 ? -4.086 14.469 20.047 1 98.19 47 VAL B O 1
ATOM 2500 N N . SER B 1 48 ? -2.105 14.547 21.109 1 97.88 48 SER B N 1
ATOM 2501 C CA . SER B 1 48 ? -2.309 15.922 21.562 1 97.88 48 SER B CA 1
ATOM 2502 C C . SER B 1 48 ? -2.377 16.875 20.375 1 97.88 48 SER B C 1
ATOM 2504 O O . SER B 1 48 ? -3.127 17.859 20.406 1 97.88 48 SER B O 1
ATOM 2506 N N . PHE B 1 49 ? -1.541 16.641 19.344 1 98.69 49 PHE B N 1
ATOM 2507 C CA . PHE B 1 49 ? -1.571 17.453 18.125 1 98.69 49 PHE B CA 1
ATOM 2508 C C . PHE B 1 49 ? -2.918 17.312 17.422 1 98.69 49 PHE B C 1
ATOM 2510 O O . PHE B 1 49 ? -3.479 18.312 16.969 1 98.69 49 PHE B O 1
ATOM 2517 N N . ALA B 1 50 ? -3.461 16.109 17.391 1 98.5 50 ALA B N 1
ATOM 2518 C CA . ALA B 1 50 ? -4.785 15.883 16.812 1 98.5 50 ALA B CA 1
ATOM 2519 C C . ALA B 1 50 ? -5.84 16.719 17.516 1 98.5 50 ALA B C 1
ATOM 2521 O O . ALA B 1 50 ? -6.684 17.359 16.875 1 98.5 50 ALA B O 1
ATOM 2522 N N . ALA B 1 51 ? -5.777 16.734 18.828 1 97.12 51 ALA B N 1
ATOM 2523 C CA . ALA B 1 51 ? -6.715 17.531 19.625 1 97.12 51 ALA B CA 1
ATOM 2524 C C . ALA B 1 51 ? -6.586 19.016 19.297 1 97.12 51 ALA B C 1
ATOM 2526 O O . ALA B 1 51 ? -7.59 19.734 19.219 1 97.12 51 ALA B O 1
ATOM 2527 N N . SER B 1 52 ? -5.336 19.484 19.125 1 97.69 52 SER B N 1
ATOM 2528 C CA . SER B 1 52 ? -5.098 20.891 18.797 1 97.69 52 SER B CA 1
ATOM 2529 C C . SER B 1 52 ? -5.723 21.25 17.453 1 97.69 52 SER B C 1
ATOM 2531 O O . SER B 1 52 ? -6.309 22.328 17.312 1 97.69 52 SER B O 1
ATOM 2533 N N . LEU B 1 53 ? -5.625 20.344 16.484 1 97.81 53 LEU B N 1
ATOM 2534 C CA . LEU B 1 53 ? -6.238 20.578 15.18 1 97.81 53 LEU B CA 1
ATOM 2535 C C . LEU B 1 53 ? -7.754 20.672 15.305 1 97.81 53 LEU B C 1
ATOM 2537 O O . LEU B 1 53 ? -8.375 21.547 14.688 1 97.81 53 LEU B O 1
ATOM 2541 N N . LEU B 1 54 ? -8.344 19.859 16.156 1 96.56 54 LEU B N 1
ATOM 2542 C CA . LEU B 1 54 ? -9.797 19.766 16.266 1 96.56 54 LEU B CA 1
ATOM 2543 C C . LEU B 1 54 ? -10.367 20.984 17 1 96.56 54 LEU B C 1
ATOM 2545 O O . LEU B 1 54 ? -11.547 21.297 16.844 1 96.56 54 LEU B O 1
ATOM 2549 N N . GLN B 1 55 ? -9.539 21.672 17.766 1 93.75 55 GLN B N 1
ATOM 2550 C CA . GLN B 1 55 ? -9.984 22.875 18.469 1 93.75 55 GLN B CA 1
ATOM 2551 C C . GLN B 1 55 ? -10.336 23.984 17.484 1 93.75 55 GLN B C 1
ATOM 2553 O O . GLN B 1 55 ? -11.031 24.938 17.844 1 93.75 55 GLN B O 1
ATOM 2558 N N . LYS B 1 56 ? -9.922 23.844 16.25 1 88.62 56 LYS B N 1
ATOM 2559 C CA . LYS B 1 56 ? -10.148 24.891 15.25 1 88.62 56 LYS B CA 1
ATOM 2560 C C . LYS B 1 56 ? -11.492 24.703 14.555 1 88.62 56 LYS B C 1
ATOM 2562 O O . LYS B 1 56 ? -11.93 25.562 13.781 1 88.62 56 LYS B O 1
ATOM 2567 N N . GLU B 1 57 ? -12.086 23.5 14.711 1 89.12 57 GLU B N 1
ATOM 2568 C CA . GLU B 1 57 ? -13.383 23.25 14.086 1 89.12 57 GLU B CA 1
ATOM 2569 C C . GLU B 1 57 ? -14.414 24.281 14.531 1 89.12 57 GLU B C 1
ATOM 2571 O O . GLU B 1 57 ? -14.453 24.656 15.711 1 89.12 57 GLU B O 1
ATOM 2576 N N . LYS B 1 58 ? -15.141 24.812 13.594 1 80.25 58 LYS B N 1
ATOM 2577 C CA . LYS B 1 58 ? -16.172 25.797 13.906 1 80.25 58 LYS B CA 1
ATOM 2578 C C . LYS B 1 58 ? -17.391 25.125 14.523 1 80.25 58 LYS B C 1
ATOM 2580 O O . LYS B 1 58 ? -17.797 24.031 14.109 1 80.25 58 LYS B O 1
ATOM 2585 N N . ASP B 1 59 ? -17.75 25.688 15.547 1 73.81 59 ASP B N 1
ATOM 2586 C CA . ASP B 1 59 ? -18.969 25.188 16.188 1 73.81 59 ASP B CA 1
ATOM 2587 C C . ASP B 1 59 ? -20.203 25.875 15.617 1 73.81 59 ASP B C 1
ATOM 2589 O O . ASP B 1 59 ? -20.922 26.578 16.328 1 73.81 59 ASP B O 1
ATOM 2593 N N . VAL B 1 60 ? -20.375 25.859 14.336 1 73.62 60 VAL B N 1
ATOM 2594 C CA . VAL B 1 60 ? -21.547 26.406 13.672 1 73.62 60 VAL B CA 1
ATOM 2595 C C . VAL B 1 60 ? -22.266 25.297 12.898 1 73.62 60 VAL B C 1
ATOM 2597 O O . VAL B 1 60 ? -21.625 24.391 12.367 1 73.62 60 VAL B O 1
ATOM 2600 N N . PRO B 1 61 ? -23.578 25.406 12.922 1 72.69 61 PRO B N 1
ATOM 2601 C CA . PRO B 1 61 ? -24.328 24.375 12.195 1 72.69 61 PRO B CA 1
ATOM 2602 C C . PRO B 1 61 ? -23.953 24.312 10.719 1 72.69 61 PRO B C 1
ATOM 2604 O O . PRO B 1 61 ? -23.609 25.344 10.109 1 72.69 61 PRO B O 1
ATOM 2607 N N . LYS B 1 62 ? -23.891 23.188 10.195 1 72.06 62 LYS B N 1
ATOM 2608 C CA . LYS B 1 62 ? -23.75 22.922 8.766 1 72.06 62 LYS B CA 1
ATOM 2609 C C . LYS B 1 62 ? -22.312 23.188 8.297 1 72.06 62 LYS B C 1
ATOM 2611 O O . LYS B 1 62 ? -22.062 23.281 7.098 1 72.06 62 LYS B O 1
ATOM 2616 N N . SER B 1 63 ? -21.5 23.453 9.281 1 82.69 63 SER B N 1
ATOM 2617 C CA . SER B 1 63 ? -20.109 23.625 8.875 1 82.69 63 SER B CA 1
ATOM 2618 C C . SER B 1 63 ? -19.438 22.281 8.633 1 82.69 63 SER B C 1
ATOM 2620 O O . SER B 1 63 ? -19.812 21.281 9.219 1 82.69 63 SER B O 1
ATOM 2622 N N . ARG B 1 64 ? -18.5 22.281 7.727 1 90.12 64 ARG B N 1
ATOM 2623 C CA . ARG B 1 64 ? -17.703 21.094 7.434 1 90.12 64 ARG B CA 1
ATOM 2624 C C . ARG B 1 64 ? -17.031 20.562 8.695 1 90.12 64 ARG B C 1
ATOM 2626 O O . ARG B 1 64 ? -16.5 21.344 9.492 1 90.12 64 ARG B O 1
ATOM 2633 N N . GLY B 1 65 ? -17.203 19.297 8.906 1 93.25 65 GLY B N 1
ATOM 2634 C CA . GLY B 1 65 ? -16.5 18.688 10.016 1 93.25 65 GLY B CA 1
ATOM 2635 C C . GLY B 1 65 ? -15.039 18.391 9.703 1 93.25 65 GLY B C 1
ATOM 2636 O O . GLY B 1 65 ? -14.633 18.406 8.539 1 93.25 65 GLY B O 1
ATOM 2637 N N . LEU B 1 66 ? -14.266 18.234 10.797 1 96.44 66 LEU B N 1
ATOM 2638 C CA . LEU B 1 66 ? -12.867 17.828 10.664 1 96.44 66 LEU B CA 1
ATOM 2639 C C . LEU B 1 66 ? 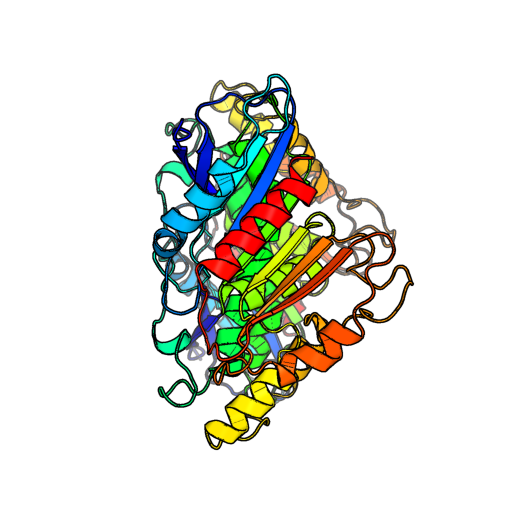-12.625 16.484 11.359 1 96.44 66 LEU B C 1
ATOM 2641 O O . LEU B 1 66 ? -12.992 16.312 12.523 1 96.44 66 LEU B O 1
ATOM 2645 N N . TYR B 1 67 ? -12.141 15.523 10.633 1 97.94 67 TYR B N 1
ATOM 2646 C CA . TYR B 1 67 ? -11.672 14.266 11.188 1 97.94 67 TYR B CA 1
ATOM 2647 C C . TYR B 1 67 ? -10.156 14.141 11.062 1 97.94 67 TYR B C 1
ATOM 2649 O O . TYR B 1 67 ? -9.602 14.312 9.977 1 97.94 67 TYR B O 1
ATOM 2657 N N . VAL B 1 68 ? -9.461 13.93 12.172 1 98.81 68 VAL B N 1
ATOM 2658 C CA . VAL B 1 68 ? -8.016 13.703 12.18 1 98.81 68 VAL B CA 1
ATOM 2659 C C . VAL B 1 68 ? -7.73 12.203 12.312 1 98.81 68 VAL B C 1
ATOM 2661 O O . VAL B 1 68 ? -8.18 11.562 13.258 1 98.81 68 VAL B O 1
ATOM 2664 N N . VAL B 1 69 ? -7.02 11.68 11.344 1 98.94 69 VAL B N 1
ATOM 2665 C CA . VAL B 1 69 ? -6.773 10.242 11.281 1 98.94 69 VAL B CA 1
ATOM 2666 C C . VAL B 1 69 ? -5.305 9.953 11.586 1 98.94 69 VAL B C 1
ATOM 2668 O O . VAL B 1 69 ? -4.41 10.555 10.977 1 98.94 69 VAL B O 1
ATOM 2671 N N . THR B 1 70 ? -5.055 9.094 12.539 1 98.94 70 THR B N 1
ATOM 2672 C CA . THR B 1 70 ? -3.695 8.688 12.867 1 98.94 70 THR B CA 1
ATOM 2673 C C . THR B 1 70 ? -3.504 7.191 12.602 1 98.94 70 THR B C 1
ATOM 2675 O O . THR B 1 70 ? -4.469 6.426 12.625 1 98.94 70 THR B O 1
ATOM 2678 N N . LEU B 1 71 ? -2.355 6.82 12.281 1 98.94 71 LEU B N 1
ATOM 2679 C CA . LEU B 1 71 ? -1.891 5.449 12.086 1 98.94 71 LEU B CA 1
ATOM 2680 C C . LEU B 1 71 ? -0.399 5.336 12.383 1 98.94 71 LEU B C 1
ATOM 2682 O O . LEU B 1 71 ? 0.324 6.336 12.344 1 98.94 71 LEU B O 1
ATOM 2686 N N . ASP B 1 72 ? 0.014 4.156 12.734 1 98.88 72 ASP B N 1
ATOM 2687 C CA . ASP B 1 72 ? 1.451 3.922 12.844 1 98.88 72 ASP B CA 1
ATOM 2688 C C . ASP B 1 72 ? 2.1 3.824 11.461 1 98.88 72 ASP B C 1
ATOM 2690 O O . ASP B 1 72 ? 1.565 3.172 10.562 1 98.88 72 ASP B O 1
ATOM 2694 N N . HIS B 1 73 ? 3.264 4.516 11.336 1 98.88 73 HIS B N 1
ATOM 2695 C CA . HIS B 1 73 ? 4.082 4.273 10.156 1 98.88 73 HIS B CA 1
ATOM 2696 C C . HIS B 1 73 ? 4.402 2.789 10 1 98.88 73 HIS B C 1
ATOM 2698 O O . HIS B 1 73 ? 4.344 2.035 10.977 1 98.88 73 HIS B O 1
ATOM 2704 N N . ARG B 1 74 ? 4.637 2.43 8.734 1 98.81 74 ARG B N 1
ATOM 2705 C CA . ARG B 1 74 ? 5.188 1.096 8.516 1 98.81 74 ARG B CA 1
ATOM 2706 C C . ARG B 1 74 ? 6.418 0.864 9.391 1 98.81 74 ARG B C 1
ATOM 2708 O O . ARG B 1 74 ? 7.258 1.755 9.539 1 98.81 74 ARG B O 1
ATOM 2715 N N . ASN B 1 75 ? 6.445 -0.339 10.094 1 98.75 75 ASN B N 1
ATOM 2716 C CA . ASN B 1 75 ? 7.535 -0.799 10.953 1 98.75 75 ASN B CA 1
ATOM 2717 C C . ASN B 1 75 ? 7.68 0.08 12.188 1 98.75 75 ASN B C 1
ATOM 2719 O O . ASN B 1 75 ? 8.773 0.224 12.727 1 98.75 75 ASN B O 1
ATOM 2723 N N . HIS B 1 76 ? 6.652 0.743 12.648 1 98.88 76 HIS B N 1
ATOM 2724 C CA . HIS B 1 76 ? 6.621 1.534 13.867 1 98.88 76 HIS B CA 1
ATOM 2725 C C . HIS B 1 76 ? 5.41 1.176 14.727 1 98.88 76 HIS B C 1
ATOM 2727 O O . HIS B 1 76 ? 4.438 0.607 14.227 1 98.88 76 HIS B O 1
ATOM 2733 N N . GLY B 1 77 ? 5.492 1.558 16.016 1 98.31 77 GLY B N 1
ATOM 2734 C CA . GLY B 1 77 ? 4.363 1.309 16.891 1 98.31 77 GLY B CA 1
ATOM 2735 C C . GLY B 1 77 ? 3.883 -0.129 16.859 1 98.31 77 GLY B C 1
ATOM 2736 O O . GLY B 1 77 ? 4.68 -1.06 17 1 98.31 77 GLY B O 1
ATOM 2737 N N . GLY B 1 78 ? 2.576 -0.255 16.703 1 97.62 78 GLY B N 1
ATOM 2738 C CA . GLY B 1 78 ? 1.973 -1.578 16.656 1 97.62 78 GLY B CA 1
ATOM 2739 C C . GLY B 1 78 ? 2.287 -2.338 15.383 1 97.62 78 GLY B C 1
ATOM 2740 O O . GLY B 1 78 ? 1.958 -3.52 15.258 1 97.62 78 GLY B O 1
ATOM 2741 N N . ARG B 1 79 ? 3.016 -1.72 14.453 1 98.31 79 ARG B N 1
ATOM 2742 C CA . ARG B 1 79 ? 3.328 -2.338 13.164 1 98.31 79 ARG B CA 1
ATOM 2743 C C . ARG B 1 79 ? 4.801 -2.725 13.094 1 98.31 79 ARG B C 1
ATOM 2745 O O . ARG B 1 79 ? 5.305 -3.064 12.016 1 98.31 79 ARG B O 1
ATOM 2752 N N . THR B 1 80 ? 5.543 -2.686 14.172 1 98.38 80 THR B N 1
ATOM 2753 C CA . THR B 1 80 ? 6.977 -2.959 14.156 1 98.38 80 THR B CA 1
ATOM 2754 C C . THR B 1 80 ? 7.246 -4.418 13.812 1 98.38 80 THR B C 1
ATOM 2756 O O . THR B 1 80 ? 6.656 -5.324 14.406 1 98.38 80 THR B O 1
ATOM 2759 N N . VAL B 1 81 ? 8.133 -4.629 12.836 1 98.25 81 VAL B N 1
ATOM 2760 C CA . VAL B 1 81 ? 8.562 -5.957 12.406 1 98.25 81 VAL B CA 1
ATOM 2761 C C . VAL B 1 81 ? 10.031 -6.168 12.75 1 98.25 81 VAL B C 1
ATOM 2763 O O . VAL B 1 81 ? 10.414 -7.223 13.266 1 98.25 81 VAL B O 1
ATOM 2766 N N . GLU B 1 82 ? 10.844 -5.168 12.484 1 98.12 82 GLU B N 1
ATOM 2767 C CA . GLU B 1 82 ? 12.281 -5.207 12.734 1 98.12 82 GLU B CA 1
ATOM 2768 C C . GLU B 1 82 ? 12.805 -3.844 13.172 1 98.12 82 GLU B C 1
ATOM 2770 O O . GLU B 1 82 ? 12.898 -2.918 12.367 1 98.12 82 GLU B O 1
ATOM 2775 N N . VAL B 1 83 ? 13.242 -3.705 14.352 1 97.69 83 VAL B N 1
ATOM 2776 C CA . VAL B 1 83 ? 13.648 -2.438 14.945 1 97.69 83 VAL B CA 1
ATOM 2777 C C . VAL B 1 83 ? 14.852 -1.875 14.188 1 97.69 83 VAL B C 1
ATOM 2779 O O . VAL B 1 83 ? 14.922 -0.671 13.93 1 97.69 83 VAL B O 1
ATOM 2782 N N . ARG B 1 84 ? 15.789 -2.709 13.789 1 97.38 84 ARG B N 1
ATOM 2783 C CA . ARG B 1 84 ? 17 -2.291 13.102 1 97.38 84 ARG B CA 1
ATOM 2784 C C . ARG B 1 84 ? 16.672 -1.51 11.836 1 97.38 84 ARG B C 1
ATOM 2786 O O . ARG B 1 84 ? 17.391 -0.586 11.461 1 97.38 84 ARG B O 1
ATOM 2793 N N . ALA B 1 85 ? 15.523 -1.828 11.18 1 98.25 85 ALA B N 1
ATOM 2794 C CA . ALA B 1 85 ? 15.148 -1.202 9.914 1 98.25 85 ALA B CA 1
ATOM 2795 C C . ALA B 1 85 ? 14.773 0.263 10.117 1 98.25 85 ALA B C 1
ATOM 2797 O O . ALA B 1 85 ? 14.656 1.021 9.156 1 98.25 85 ALA B O 1
ATOM 2798 N N . ASN B 1 86 ? 14.602 0.69 11.398 1 98.38 86 ASN B N 1
ATOM 2799 C CA . ASN B 1 86 ? 14.32 2.086 11.711 1 98.38 86 ASN B CA 1
ATOM 2800 C C . ASN B 1 86 ? 15.594 2.855 12.047 1 98.38 86 ASN B C 1
ATOM 2802 O O . ASN B 1 86 ? 15.562 4.074 12.227 1 98.38 86 ASN B O 1
ATOM 2806 N N . ASN B 1 87 ? 16.734 2.158 12.094 1 97.88 87 ASN B N 1
ATOM 2807 C CA . ASN B 1 87 ? 17.984 2.758 12.523 1 97.88 87 ASN B CA 1
ATOM 2808 C C . ASN B 1 87 ? 18.703 3.447 11.367 1 97.88 87 ASN B C 1
ATOM 2810 O O . ASN B 1 87 ? 18.375 3.225 10.203 1 97.88 87 ASN B O 1
ATOM 2814 N N . THR B 1 88 ? 19.641 4.359 11.734 1 97.06 88 THR B N 1
ATOM 2815 C CA . THR B 1 88 ? 20.5 5.043 10.773 1 97.06 88 THR B CA 1
ATOM 2816 C C . THR B 1 88 ? 21.719 4.203 10.445 1 97.06 88 THR B C 1
ATOM 2818 O O . THR B 1 88 ? 21.922 3.129 11.016 1 97.06 88 THR B O 1
ATOM 2821 N N . TRP B 1 89 ? 22.516 4.664 9.469 1 97.06 89 TRP B N 1
ATOM 2822 C CA . TRP B 1 89 ? 23.797 4.023 9.195 1 97.06 89 TRP B CA 1
ATOM 2823 C C . TRP B 1 89 ? 24.656 3.998 10.445 1 97.06 89 TRP B C 1
ATOM 2825 O O . TRP B 1 89 ? 25.297 2.986 10.75 1 97.06 89 TRP B O 1
ATOM 2835 N N . GLN B 1 90 ? 24.688 5.008 11.242 1 95.06 90 GLN B N 1
ATOM 2836 C CA . GLN B 1 90 ? 25.5 5.113 12.453 1 95.06 90 GLN B CA 1
ATOM 2837 C C . GLN B 1 90 ? 25.016 4.137 13.523 1 95.06 90 GLN B C 1
ATOM 2839 O O . GLN B 1 90 ? 25.797 3.721 14.383 1 95.06 90 GLN B O 1
ATOM 2844 N N . GLU B 1 91 ? 23.797 3.836 13.445 1 95.56 91 GLU B N 1
ATOM 2845 C CA . GLU B 1 91 ? 23.219 2.869 14.375 1 95.56 91 GLU B CA 1
ATOM 2846 C C . GLU B 1 91 ? 23.234 1.461 13.789 1 95.56 91 GLU B C 1
ATOM 2848 O O . GLU B 1 91 ? 22.344 0.65 14.078 1 95.56 91 GLU B O 1
ATOM 2853 N N . LYS B 1 92 ? 24.094 1.231 12.867 1 94.94 92 LYS B N 1
ATOM 2854 C CA . LYS B 1 92 ? 24.453 -0.087 12.352 1 94.94 92 LYS B CA 1
ATOM 2855 C C . LYS B 1 92 ? 23.359 -0.663 11.477 1 94.94 92 LYS B C 1
ATOM 2857 O O . LYS B 1 92 ? 23.031 -1.851 11.57 1 94.94 92 LYS B O 1
ATOM 2862 N N . ASN B 1 93 ? 22.641 0.136 10.758 1 97.56 93 ASN B N 1
ATOM 2863 C CA . ASN B 1 93 ? 21.75 -0.3 9.695 1 97.56 93 ASN B CA 1
ATOM 2864 C C . ASN B 1 93 ? 22.344 -0.034 8.312 1 97.56 93 ASN B C 1
ATOM 2866 O O . ASN B 1 93 ? 22.156 1.043 7.75 1 97.56 93 ASN B O 1
ATOM 2870 N N . GLU B 1 94 ? 22.953 -1.078 7.766 1 95.81 94 GLU B N 1
ATOM 2871 C CA . GLU B 1 94 ? 23.594 -0.93 6.469 1 95.81 94 GLU B CA 1
ATOM 2872 C C . GLU B 1 94 ? 22.578 -0.611 5.375 1 95.81 94 GLU B C 1
ATOM 2874 O O . GLU B 1 94 ? 22.938 -0.037 4.344 1 95.81 94 GLU B O 1
ATOM 2879 N N . LEU B 1 95 ? 21.328 -0.933 5.625 1 97.5 95 LEU B N 1
ATOM 2880 C CA . LEU B 1 95 ? 20.266 -0.746 4.641 1 97.5 95 LEU B CA 1
ATOM 2881 C C . LEU B 1 95 ? 19.484 0.53 4.926 1 97.5 95 LEU B C 1
ATOM 2883 O O . LEU B 1 95 ? 18.375 0.702 4.426 1 97.5 95 LEU B O 1
ATOM 2887 N N . HIS B 1 96 ? 20 1.479 5.691 1 98.06 96 HIS B N 1
ATOM 2888 C CA . HIS B 1 96 ? 19.297 2.65 6.195 1 98.06 96 HIS B CA 1
ATOM 2889 C C . HIS B 1 96 ? 18.578 3.383 5.07 1 98.06 96 HIS B C 1
ATOM 2891 O O . HIS B 1 96 ? 17.391 3.701 5.195 1 98.06 96 HIS B O 1
ATOM 2897 N N . ALA B 1 97 ? 19.281 3.637 3.957 1 98.31 97 ALA B N 1
ATOM 2898 C CA . ALA B 1 97 ? 18.688 4.422 2.875 1 98.31 97 ALA B CA 1
ATOM 2899 C C . ALA B 1 97 ? 17.469 3.719 2.287 1 98.31 97 ALA B C 1
ATOM 2901 O O . ALA B 1 97 ? 16.422 4.332 2.123 1 98.31 97 ALA B O 1
ATOM 2902 N N . MET B 1 98 ? 17.625 2.41 2.053 1 98.38 98 MET B N 1
ATOM 2903 C CA . MET B 1 98 ? 16.547 1.634 1.463 1 98.38 98 MET B CA 1
ATOM 2904 C C . MET B 1 98 ? 15.414 1.428 2.467 1 98.38 98 MET B C 1
ATOM 2906 O O . MET B 1 98 ? 14.234 1.573 2.125 1 98.38 98 MET B O 1
ATOM 2910 N N . ASP B 1 99 ? 15.773 1.121 3.711 1 98.69 99 ASP B N 1
ATOM 2911 C CA . ASP B 1 99 ? 14.773 0.89 4.758 1 98.69 99 ASP B CA 1
ATOM 2912 C C . ASP B 1 99 ? 13.93 2.137 4.992 1 98.69 99 ASP B C 1
ATOM 2914 O O . ASP B 1 99 ? 12.695 2.066 4.988 1 98.69 99 ASP B O 1
ATOM 2918 N N . MET B 1 100 ? 14.562 3.252 5.125 1 98.69 100 MET B N 1
ATOM 2919 C CA . MET B 1 100 ? 13.859 4.496 5.418 1 98.69 100 MET B CA 1
ATOM 2920 C C . MET B 1 100 ? 12.938 4.883 4.266 1 98.69 100 MET B C 1
ATOM 2922 O O . MET B 1 100 ? 11.781 5.234 4.48 1 98.69 100 MET B O 1
ATOM 2926 N N . TYR B 1 101 ? 13.477 4.789 3.086 1 98.88 101 TYR B N 1
ATOM 2927 C CA . TYR B 1 101 ? 12.664 5.188 1.94 1 98.88 101 TYR B CA 1
ATOM 2928 C C . TYR B 1 101 ? 11.469 4.262 1.773 1 98.88 101 TYR B C 1
ATOM 2930 O O . TYR B 1 101 ? 10.375 4.707 1.414 1 98.88 101 TYR B O 1
ATOM 2938 N N . SER B 1 102 ? 11.656 2.928 2 1 98.88 102 SER B N 1
ATOM 2939 C CA . SER B 1 102 ? 10.555 1.98 1.905 1 98.88 102 SER B CA 1
ATOM 2940 C C . SER B 1 102 ? 9.469 2.295 2.928 1 98.88 102 SER B C 1
ATOM 2942 O O . SER B 1 102 ? 8.273 2.139 2.645 1 98.88 102 SER B O 1
ATOM 2944 N N . ILE B 1 103 ? 9.828 2.775 4.074 1 98.94 103 ILE B N 1
ATOM 2945 C CA . ILE B 1 103 ? 8.867 3.148 5.105 1 98.94 103 ILE B CA 1
ATOM 2946 C C . ILE B 1 103 ? 8.125 4.414 4.688 1 98.94 103 ILE B C 1
ATOM 2948 O O . ILE B 1 103 ? 6.895 4.48 4.781 1 98.94 103 ILE B O 1
ATOM 2952 N N . GLN B 1 104 ? 8.844 5.422 4.188 1 98.94 104 GLN B N 1
ATOM 2953 C CA . GLN B 1 104 ? 8.242 6.68 3.762 1 98.94 104 GLN B CA 1
ATOM 2954 C C . GLN B 1 104 ? 7.254 6.457 2.621 1 98.94 104 GLN B C 1
ATOM 2956 O O . GLN B 1 104 ? 6.098 6.883 2.703 1 98.94 104 GLN B O 1
ATOM 2961 N N . VAL B 1 105 ? 7.699 5.762 1.598 1 98.94 105 VAL B N 1
ATOM 2962 C CA . VAL B 1 105 ? 6.879 5.508 0.418 1 98.94 105 VAL B CA 1
ATOM 2963 C C . VAL B 1 105 ? 5.707 4.602 0.791 1 98.94 105 VAL B C 1
ATOM 2965 O O . VAL B 1 105 ? 4.574 4.836 0.365 1 98.94 105 VAL B O 1
ATOM 2968 N N . GLY B 1 106 ? 6.047 3.547 1.573 1 98.88 106 GLY B N 1
ATOM 2969 C CA . GLY B 1 106 ? 4.996 2.645 2.014 1 98.88 106 GLY B CA 1
ATOM 2970 C C . GLY B 1 106 ? 3.885 3.348 2.771 1 98.88 106 GLY B C 1
ATOM 2971 O O . GLY B 1 106 ? 2.703 3.07 2.549 1 98.88 106 GLY B O 1
ATOM 2972 N N . THR B 1 107 ? 4.238 4.254 3.629 1 98.81 107 THR B N 1
ATOM 2973 C CA . THR B 1 107 ? 3.242 4.984 4.406 1 98.81 107 THR B CA 1
ATOM 2974 C C . THR B 1 107 ? 2.418 5.902 3.508 1 98.81 107 THR B C 1
ATOM 2976 O O . THR B 1 107 ? 1.203 6.02 3.676 1 98.81 107 THR B O 1
ATOM 2979 N N . ALA B 1 108 ? 3.055 6.594 2.584 1 98.88 108 ALA B N 1
ATOM 2980 C CA . ALA B 1 108 ? 2.311 7.414 1.633 1 98.88 108 ALA B CA 1
ATOM 2981 C C . ALA B 1 108 ? 1.291 6.574 0.867 1 98.88 108 ALA B C 1
ATOM 2983 O O . ALA B 1 108 ? 0.161 7.016 0.639 1 98.88 108 ALA B O 1
ATOM 2984 N N . ARG B 1 109 ? 1.653 5.352 0.511 1 98.81 109 ARG B N 1
ATOM 2985 C CA . ARG B 1 109 ? 0.738 4.457 -0.193 1 98.81 109 ARG B CA 1
ATOM 2986 C C . ARG B 1 109 ? -0.38 3.98 0.729 1 98.81 109 ARG B C 1
ATOM 2988 O O . ARG B 1 109 ? -1.511 3.771 0.286 1 98.81 109 ARG B O 1
ATOM 2995 N N . ASP B 1 110 ? -0.052 3.809 2.021 1 98.88 110 ASP B N 1
ATOM 2996 C CA . ASP B 1 110 ? -1.091 3.482 2.992 1 98.88 110 ASP B CA 1
ATOM 2997 C C . ASP B 1 110 ? -2.129 4.602 3.084 1 98.88 110 ASP B C 1
ATOM 2999 O O . ASP B 1 110 ? -3.326 4.332 3.191 1 98.88 110 ASP B O 1
ATOM 3003 N N . ILE B 1 111 ? -1.672 5.832 3.02 1 98.81 111 ILE B N 1
ATOM 3004 C CA . ILE B 1 111 ? -2.564 6.984 3.045 1 98.81 111 ILE B CA 1
ATOM 3005 C C . ILE B 1 111 ? -3.49 6.949 1.831 1 98.81 111 ILE B C 1
ATOM 3007 O O . ILE B 1 111 ? -4.703 7.121 1.963 1 98.81 111 ILE B O 1
ATOM 3011 N N . THR B 1 112 ? -2.959 6.711 0.665 1 98.81 112 THR B N 1
ATOM 3012 C CA . THR B 1 112 ? -3.762 6.594 -0.547 1 98.81 112 THR B CA 1
ATOM 3013 C C . THR B 1 112 ? -4.785 5.473 -0.412 1 98.81 112 THR B C 1
ATOM 3015 O O . THR B 1 112 ? -5.949 5.637 -0.783 1 98.81 112 THR B O 1
ATOM 3018 N N . PHE B 1 113 ? -4.336 4.344 0.151 1 98.88 113 PHE B N 1
ATOM 3019 C CA . PHE B 1 113 ? -5.203 3.197 0.393 1 98.88 113 PHE B CA 1
ATOM 3020 C C . PHE B 1 113 ? -6.348 3.572 1.329 1 98.88 113 PHE B C 1
ATOM 3022 O O . PHE B 1 113 ? -7.5 3.221 1.08 1 98.88 113 PHE B O 1
ATOM 3029 N N . LEU B 1 114 ? -6.031 4.305 2.355 1 98.94 114 LEU B N 1
ATOM 3030 C CA . LEU B 1 114 ? -7.047 4.703 3.324 1 98.94 114 LEU B CA 1
ATOM 3031 C C . LEU B 1 114 ? -7.992 5.738 2.727 1 98.94 114 LEU B C 1
ATOM 3033 O O . LEU B 1 114 ? -9.18 5.773 3.066 1 98.94 114 LEU B O 1
ATOM 3037 N N . CYS B 1 115 ? -7.52 6.617 1.833 1 98.81 115 CYS B N 1
ATOM 3038 C CA . CYS B 1 115 ? -8.422 7.512 1.117 1 98.81 115 CYS B CA 1
ATOM 3039 C C . CYS B 1 115 ? -9.484 6.723 0.362 1 98.81 115 CYS B C 1
ATOM 3041 O O . CYS B 1 115 ? -10.633 7.168 0.25 1 98.81 115 CYS B O 1
ATOM 3043 N N . ASP B 1 116 ? -9.133 5.566 -0.135 1 98.62 116 ASP B N 1
ATOM 3044 C CA . ASP B 1 116 ? -10.062 4.723 -0.877 1 98.62 116 ASP B CA 1
ATOM 3045 C C . ASP B 1 116 ? -11.102 4.105 0.053 1 98.62 116 ASP B C 1
ATOM 3047 O O . ASP B 1 116 ? -12.297 4.102 -0.255 1 98.62 116 ASP B O 1
ATOM 3051 N N . PHE B 1 117 ? -10.656 3.584 1.182 1 98.69 117 PHE B N 1
ATOM 3052 C CA . PHE B 1 117 ? -11.5 2.654 1.931 1 98.69 117 PHE B CA 1
ATOM 3053 C C . PHE B 1 117 ? -12.156 3.354 3.113 1 98.69 117 PHE B C 1
ATOM 3055 O O . PHE B 1 117 ? -13.234 2.957 3.553 1 98.69 117 PHE B O 1
ATOM 3062 N N . LEU B 1 118 ? -11.523 4.402 3.682 1 98.56 118 LEU B N 1
ATOM 3063 C CA . LEU B 1 118 ? -11.945 5 4.941 1 98.56 118 LEU B CA 1
ATOM 3064 C C . LEU B 1 118 ? -13.391 5.48 4.855 1 98.56 118 LEU B C 1
ATOM 3066 O O . LEU B 1 118 ? -14.18 5.254 5.777 1 98.56 118 LEU B O 1
ATOM 3070 N N . PRO B 1 119 ? -13.852 6.137 3.73 1 97.44 119 PRO B N 1
ATOM 3071 C CA . PRO B 1 119 ? -15.234 6.625 3.668 1 97.44 119 PRO B CA 1
ATOM 3072 C C . PRO B 1 119 ? -16.266 5.516 3.867 1 97.44 119 PRO B C 1
ATOM 3074 O O . PRO B 1 119 ? -17.312 5.742 4.477 1 97.44 119 PRO B O 1
ATOM 3077 N N . THR B 1 120 ? -15.922 4.285 3.385 1 96.81 120 THR B N 1
ATOM 3078 C CA . THR B 1 120 ? -16.875 3.178 3.459 1 96.81 120 THR B CA 1
ATOM 3079 C C . THR B 1 120 ? -17.062 2.727 4.902 1 96.81 120 THR B C 1
ATOM 3081 O O . THR B 1 120 ? -18.141 2.264 5.277 1 96.81 120 THR B O 1
ATOM 3084 N N . TYR B 1 121 ? -16.047 2.859 5.738 1 97.5 121 TYR B N 1
ATOM 3085 C CA . TYR B 1 121 ? -16.094 2.484 7.145 1 97.5 121 TYR B CA 1
ATOM 3086 C C . TYR B 1 121 ? -16.703 3.598 7.984 1 97.5 121 TYR B C 1
ATOM 3088 O O . TYR B 1 121 ? -17.469 3.332 8.914 1 97.5 121 TYR B O 1
ATOM 3096 N N . LEU B 1 122 ? -16.359 4.848 7.637 1 96.12 122 LEU B N 1
ATOM 3097 C CA . LEU B 1 122 ? -16.797 6.016 8.398 1 96.12 122 LEU B CA 1
ATOM 3098 C C . LEU B 1 122 ? -18.297 6.219 8.273 1 96.12 122 LEU B C 1
ATOM 3100 O O . LEU B 1 122 ? -18.969 6.594 9.242 1 96.12 122 LEU B O 1
ATOM 3104 N N . PHE B 1 123 ? -18.812 6.008 7.023 1 95.44 123 PHE B N 1
ATOM 3105 C CA . PHE B 1 123 ? -20.203 6.34 6.723 1 95.44 123 PHE B CA 1
ATOM 3106 C C . PHE B 1 123 ? -20.906 5.172 6.051 1 95.44 123 PHE B C 1
ATOM 3108 O O . PHE B 1 123 ? -21.281 5.254 4.879 1 95.44 123 PHE B O 1
ATOM 3115 N N . PRO B 1 124 ? -21.188 4.102 6.801 1 93.12 124 PRO B N 1
ATOM 3116 C CA . PRO B 1 124 ? -21.734 2.865 6.242 1 93.12 124 PRO B CA 1
ATOM 3117 C C . PRO B 1 124 ? -23.109 3.059 5.625 1 93.12 124 PRO B C 1
ATOM 3119 O O . PRO B 1 124 ? -23.594 2.203 4.875 1 93.12 124 PRO B O 1
ATOM 3122 N N . HIS B 1 125 ? -23.781 4.176 5.93 1 94.25 125 HIS B N 1
ATOM 3123 C CA . HIS B 1 125 ? -25.078 4.461 5.344 1 94.25 125 HIS B CA 1
ATOM 3124 C C . HIS B 1 125 ? -25 5.625 4.367 1 94.25 125 HIS B C 1
ATOM 3126 O O . HIS B 1 125 ? -26.031 6.195 3.994 1 94.25 125 HIS B O 1
ATOM 3132 N N . ASP B 1 126 ? -23.75 5.984 4.02 1 92.94 126 ASP B N 1
ATOM 3133 C CA . ASP B 1 126 ? -23.484 7.07 3.08 1 92.94 126 ASP B CA 1
ATOM 3134 C C . ASP B 1 126 ? -24.125 8.375 3.561 1 92.94 126 ASP B C 1
ATOM 3136 O O . ASP B 1 126 ? -24.672 9.133 2.762 1 92.94 126 ASP B O 1
ATOM 3140 N N . GLU B 1 127 ? -24.094 8.578 4.887 1 92.88 127 GLU B N 1
ATOM 3141 C CA . GLU B 1 127 ? -24.797 9.711 5.496 1 92.88 127 GLU B CA 1
ATOM 3142 C C . GLU B 1 127 ? -23.969 10.984 5.371 1 92.88 127 GLU B C 1
ATOM 3144 O O . GLU B 1 127 ? -24.5 12.086 5.566 1 92.88 127 GLU B O 1
ATOM 3149 N N . CYS B 1 128 ? -22.719 10.898 5.129 1 93.25 128 CYS B N 1
ATOM 3150 C CA . CYS B 1 128 ? -21.781 12.008 4.941 1 93.25 128 CYS B CA 1
ATOM 3151 C C . CYS B 1 128 ? -20.75 11.68 3.881 1 93.25 128 CYS B C 1
ATOM 3153 O O . CYS B 1 128 ? -20.672 10.547 3.408 1 93.25 128 CYS B O 1
ATOM 3155 N N . LYS B 1 129 ? -20.094 12.609 3.393 1 94.62 129 LYS B N 1
ATOM 3156 C CA . LYS B 1 129 ? -19.031 12.391 2.406 1 94.62 129 LYS B CA 1
ATOM 3157 C C . LYS B 1 129 ? -17.734 13.078 2.826 1 94.62 129 LYS B C 1
ATOM 3159 O O . LYS B 1 129 ? -17.766 14.094 3.518 1 94.62 129 LYS B O 1
ATOM 3164 N N . VAL B 1 130 ? -16.641 12.5 2.482 1 97.12 130 VAL B N 1
ATOM 3165 C CA . VAL B 1 130 ? -15.352 13.18 2.604 1 97.12 130 VAL B CA 1
ATOM 3166 C C . VAL B 1 130 ? -15.086 14.016 1.356 1 97.12 130 VAL B C 1
ATOM 3168 O O . VAL B 1 130 ? -14.992 13.484 0.249 1 97.12 130 VAL B O 1
ATOM 3171 N N . ASP B 1 131 ? -14.969 15.312 1.521 1 96 131 ASP B N 1
ATOM 3172 C CA . ASP B 1 131 ? -14.859 16.125 0.317 1 96 131 ASP B CA 1
ATOM 3173 C C . ASP B 1 131 ? -13.508 16.828 0.253 1 96 131 ASP B C 1
ATOM 3175 O O . ASP B 1 131 ? -13.219 17.547 -0.708 1 96 131 ASP B O 1
ATOM 3179 N N . ALA B 1 132 ? -12.664 16.641 1.302 1 97.62 132 ALA B N 1
ATOM 3180 C CA . ALA B 1 132 ? -11.305 17.188 1.314 1 97.62 132 ALA B CA 1
ATOM 3181 C C . ALA B 1 132 ? -10.359 16.266 2.094 1 97.62 132 ALA B C 1
ATOM 3183 O O . ALA B 1 132 ? -10.75 15.672 3.1 1 97.62 132 ALA B O 1
ATOM 3184 N N . TRP B 1 133 ? -9.188 16.125 1.586 1 98.75 133 TRP B N 1
ATOM 3185 C CA . TRP B 1 133 ? -8.148 15.312 2.211 1 98.75 133 TRP B CA 1
ATOM 3186 C C . TRP B 1 133 ? -6.875 16.125 2.424 1 98.75 133 TRP B C 1
ATOM 3188 O O . TRP B 1 133 ? -6.469 16.891 1.549 1 98.75 133 TRP B O 1
ATOM 3198 N N . GLY B 1 134 ? -6.262 16.031 3.586 1 98.88 134 GLY B N 1
ATOM 3199 C CA . GLY B 1 134 ? -4.977 16.641 3.891 1 98.88 134 GLY B CA 1
ATOM 3200 C C . GLY B 1 134 ? -4.043 15.719 4.648 1 98.88 134 GLY B C 1
ATOM 3201 O O . GLY B 1 134 ? -4.438 14.617 5.043 1 98.88 134 GLY B O 1
ATOM 3202 N N . VAL B 1 135 ? -2.822 16.125 4.77 1 98.94 135 VAL B N 1
ATOM 3203 C CA . VAL B 1 135 ? -1.827 15.352 5.516 1 98.94 135 VAL B CA 1
ATOM 3204 C C . VAL B 1 135 ? -0.903 16.312 6.273 1 98.94 135 VAL B C 1
ATOM 3206 O O . VAL B 1 135 ? -0.498 17.344 5.738 1 98.94 135 VAL B O 1
ATOM 3209 N N . VAL B 1 136 ? -0.716 16.078 7.5 1 98.94 136 VAL B N 1
ATOM 3210 C CA . VAL B 1 136 ? 0.25 16.719 8.383 1 98.94 136 VAL B CA 1
ATOM 3211 C C . VAL B 1 136 ? 1.222 15.68 8.93 1 98.94 136 VAL B C 1
ATOM 3213 O O . VAL B 1 136 ? 0.802 14.625 9.414 1 98.94 136 VAL B O 1
ATOM 3216 N N . GLY B 1 137 ? 2.438 15.93 8.836 1 98.94 137 GLY B N 1
ATOM 3217 C CA . GLY B 1 137 ? 3.381 14.93 9.32 1 98.94 137 GLY B CA 1
ATOM 3218 C C . GLY B 1 137 ? 4.637 15.539 9.914 1 98.94 137 GLY B C 1
ATOM 3219 O O . GLY B 1 137 ? 5.148 16.547 9.414 1 98.94 137 GLY B O 1
ATOM 3220 N N . ILE B 1 138 ? 5.18 14.914 10.977 1 98.94 138 ILE B N 1
ATOM 3221 C CA . ILE B 1 138 ? 6.359 15.375 11.695 1 98.94 138 ILE B CA 1
ATOM 3222 C C . ILE B 1 138 ? 7.559 14.5 11.336 1 98.94 138 ILE B C 1
ATOM 3224 O O . ILE B 1 138 ? 7.508 13.281 11.484 1 98.94 138 ILE B O 1
ATOM 3228 N N . SER B 1 139 ? 8.711 15.109 10.906 1 98.81 139 SER B N 1
ATOM 3229 C CA . SER B 1 139 ? 9.945 14.375 10.641 1 98.81 139 SER B CA 1
ATOM 3230 C C . SER B 1 139 ? 9.719 13.242 9.648 1 98.81 139 SER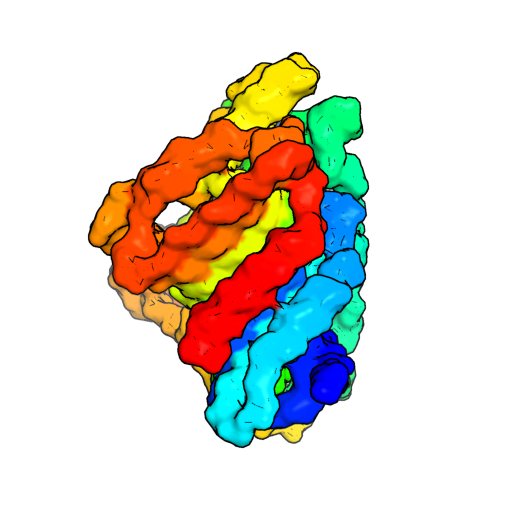 B C 1
ATOM 3232 O O . SER B 1 139 ? 9.312 13.492 8.508 1 98.81 139 SER B O 1
ATOM 3234 N N . LEU B 1 140 ? 9.805 11.992 10.094 1 98.88 140 LEU B N 1
ATOM 3235 C CA . LEU B 1 140 ? 9.469 10.875 9.219 1 98.88 140 LEU B CA 1
ATOM 3236 C C . LEU B 1 140 ? 8.125 11.094 8.539 1 98.88 140 LEU B C 1
ATOM 3238 O O . LEU B 1 140 ? 7.992 10.883 7.328 1 98.88 140 LEU B O 1
ATOM 3242 N N . GLY B 1 141 ? 7.18 11.555 9.305 1 98.94 141 GLY B N 1
ATOM 3243 C CA . GLY B 1 141 ? 5.863 11.867 8.773 1 98.94 141 GLY B CA 1
ATOM 3244 C C . GLY B 1 141 ? 5.871 13.016 7.781 1 98.94 141 GLY B C 1
ATOM 3245 O O . GLY B 1 141 ? 5.031 13.07 6.879 1 98.94 141 GLY B O 1
ATOM 3246 N N . GLY B 1 142 ? 6.777 13.969 8.008 1 98.94 142 GLY B N 1
ATOM 3247 C CA . GLY B 1 142 ? 6.922 15.055 7.051 1 98.94 142 GLY B CA 1
ATOM 3248 C C . GLY B 1 142 ? 7.398 14.586 5.691 1 98.94 142 GLY B C 1
ATOM 3249 O O . GLY B 1 142 ? 6.914 15.055 4.66 1 98.94 142 GLY B O 1
ATOM 3250 N N . HIS B 1 143 ? 8.391 13.633 5.672 1 98.94 143 HIS B N 1
ATOM 3251 C CA . HIS B 1 143 ? 8.852 13.031 4.422 1 98.94 143 HIS B CA 1
ATOM 3252 C C . HIS B 1 143 ? 7.711 12.32 3.701 1 98.94 143 HIS B C 1
ATOM 3254 O O . HIS B 1 143 ? 7.5 12.539 2.504 1 98.94 143 HIS B O 1
ATOM 3260 N N . SER B 1 144 ? 6.941 11.539 4.414 1 98.94 144 SER B N 1
ATOM 3261 C CA . SER B 1 144 ? 5.824 10.797 3.842 1 98.94 144 SER B CA 1
ATOM 3262 C C . SER B 1 144 ? 4.73 11.742 3.352 1 98.94 144 SER B C 1
ATOM 3264 O O . SER B 1 144 ? 4.035 11.438 2.379 1 98.94 144 SER B O 1
ATOM 3266 N N . SER B 1 145 ? 4.559 12.906 4.031 1 98.94 145 SER B N 1
ATOM 3267 C CA . SER B 1 145 ? 3.58 13.898 3.598 1 98.94 145 SER B CA 1
ATOM 3268 C C . SER B 1 145 ? 3.908 14.43 2.207 1 98.94 145 SER B C 1
ATOM 3270 O O . SER B 1 145 ? 3.02 14.57 1.363 1 98.94 145 SER B O 1
ATOM 3272 N N . TRP B 1 146 ? 5.203 14.711 1.956 1 98.94 146 TRP B N 1
ATOM 3273 C CA . TRP B 1 146 ? 5.613 15.156 0.628 1 98.94 146 TRP B CA 1
ATOM 3274 C C . TRP B 1 146 ? 5.305 14.094 -0.422 1 98.94 146 TRP B C 1
ATOM 3276 O O . TRP B 1 146 ? 4.824 14.406 -1.512 1 98.94 146 TRP B O 1
ATOM 3286 N N . LEU B 1 147 ? 5.605 12.844 -0.061 1 98.94 147 LEU B N 1
ATOM 3287 C CA . LEU B 1 147 ? 5.328 11.734 -0.971 1 98.94 147 LEU B CA 1
ATOM 3288 C C . LEU B 1 147 ? 3.832 11.617 -1.24 1 98.94 147 LEU B C 1
ATOM 3290 O O . LEU B 1 147 ? 3.414 11.484 -2.393 1 98.94 147 LEU B O 1
ATOM 3294 N N . ALA B 1 148 ? 3.002 11.703 -0.198 1 98.94 148 ALA B N 1
ATOM 3295 C CA . ALA B 1 148 ? 1.554 11.617 -0.358 1 98.94 148 ALA B CA 1
ATOM 3296 C C . ALA B 1 148 ? 1.032 12.75 -1.24 1 98.94 148 ALA B C 1
ATOM 3298 O O . ALA B 1 148 ? 0.202 12.523 -2.123 1 98.94 148 ALA B O 1
ATOM 3299 N N . LEU B 1 149 ? 1.528 13.961 -1.04 1 98.88 149 LEU B N 1
ATOM 3300 C CA . LEU B 1 149 ? 1.131 15.125 -1.822 1 98.88 149 LEU B CA 1
ATOM 3301 C C . LEU B 1 149 ? 1.467 14.938 -3.297 1 98.88 149 LEU B C 1
ATOM 3303 O O . LEU B 1 149 ? 0.698 15.336 -4.172 1 98.88 149 LEU B O 1
ATOM 3307 N N . SER B 1 150 ? 2.578 14.297 -3.566 1 98.75 150 SER B N 1
ATOM 3308 C CA . SER B 1 150 ? 3.045 14.164 -4.941 1 98.75 150 SER B CA 1
ATOM 3309 C C . SER B 1 150 ? 2.357 13 -5.648 1 98.75 150 SER B C 1
ATOM 3311 O O . SER B 1 150 ? 2.307 12.953 -6.879 1 98.75 150 SER B O 1
ATOM 3313 N N . GLN B 1 151 ? 1.762 12.086 -4.895 1 97.88 151 GLN B N 1
ATOM 3314 C CA . GLN B 1 151 ? 1.366 10.828 -5.512 1 97.88 151 GLN B CA 1
ATOM 3315 C C . GLN B 1 151 ? -0.153 10.703 -5.582 1 97.88 151 GLN B C 1
ATOM 3317 O O . GLN B 1 151 ? -0.683 9.969 -6.418 1 97.88 151 GLN B O 1
ATOM 3322 N N . ASP B 1 152 ? -0.843 11.336 -4.691 1 98.5 152 ASP B N 1
ATOM 3323 C CA . ASP B 1 152 ? -2.297 11.211 -4.672 1 98.5 152 ASP B CA 1
ATOM 3324 C C . ASP B 1 152 ? -2.971 12.555 -4.961 1 98.5 152 ASP B C 1
ATOM 3326 O O . ASP B 1 152 ? -2.916 13.469 -4.141 1 98.5 152 ASP B O 1
ATOM 3330 N N . PRO B 1 153 ? -3.648 12.695 -6.098 1 98.31 153 PRO B N 1
ATOM 3331 C CA . PRO B 1 153 ? -4.254 13.977 -6.461 1 98.31 153 PRO B CA 1
ATOM 3332 C C . PRO B 1 153 ? -5.391 14.383 -5.527 1 98.31 153 PRO B C 1
ATOM 3334 O O . PRO B 1 153 ? -5.809 15.539 -5.52 1 98.31 153 PRO B O 1
ATOM 3337 N N . ARG B 1 154 ? -5.914 13.453 -4.727 1 98.56 154 ARG B N 1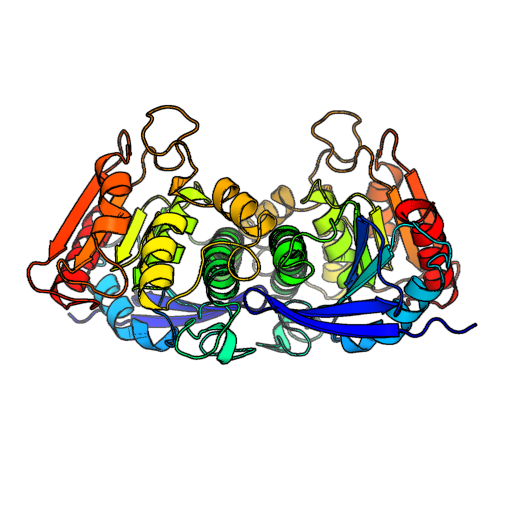
ATOM 3338 C CA . ARG B 1 154 ? -6.988 13.789 -3.799 1 98.56 154 ARG B CA 1
ATOM 3339 C C . ARG B 1 154 ? -6.465 14.609 -2.625 1 98.56 154 ARG B C 1
ATOM 3341 O O . ARG B 1 154 ? -7.207 15.391 -2.031 1 98.56 154 ARG B O 1
ATOM 3348 N N . ILE B 1 155 ? -5.207 14.352 -2.221 1 98.88 155 ILE B N 1
ATOM 3349 C CA . ILE B 1 155 ? -4.605 15.094 -1.116 1 98.88 155 ILE B CA 1
ATOM 3350 C C . ILE B 1 155 ? -4.215 16.5 -1.588 1 98.88 155 ILE B C 1
ATOM 3352 O O . ILE B 1 155 ? -3.24 16.656 -2.326 1 98.88 155 ILE B O 1
ATOM 3356 N N . THR B 1 156 ? -4.949 17.547 -1.079 1 98.62 156 THR B N 1
ATOM 3357 C CA . THR B 1 156 ? -4.762 18.859 -1.657 1 98.62 156 THR B CA 1
ATOM 3358 C C . THR B 1 156 ? -4.195 19.828 -0.622 1 98.62 156 THR B C 1
ATOM 3360 O O . THR B 1 156 ? -3.771 20.938 -0.963 1 98.62 156 THR B O 1
ATOM 3363 N N . VAL B 1 157 ? -4.16 19.453 0.621 1 98.88 157 VAL B N 1
ATOM 3364 C CA . VAL B 1 157 ? -3.582 20.266 1.687 1 98.88 157 VAL B CA 1
ATOM 3365 C C . VAL B 1 157 ? -2.48 19.469 2.395 1 98.88 157 VAL B C 1
ATOM 3367 O O . VAL B 1 157 ? -2.678 18.312 2.77 1 98.88 157 VAL B O 1
ATOM 3370 N N . GLY B 1 158 ? -1.326 20 2.514 1 98.88 158 GLY B N 1
ATOM 3371 C CA . GLY B 1 158 ? -0.208 19.297 3.129 1 98.88 158 GLY B CA 1
ATOM 3372 C C . GLY B 1 158 ? 0.642 20.188 4.012 1 98.88 158 GLY B C 1
ATOM 3373 O O . GLY B 1 158 ? 0.889 21.344 3.676 1 98.88 158 GLY B O 1
ATOM 3374 N N . ILE B 1 159 ? 1.061 19.703 5.148 1 99 159 ILE B N 1
ATOM 3375 C CA . ILE B 1 159 ? 1.936 20.406 6.082 1 99 159 ILE B CA 1
ATOM 3376 C C . ILE B 1 159 ? 3.08 19.484 6.504 1 99 159 ILE B C 1
ATOM 3378 O O . ILE B 1 159 ? 3.029 18.875 7.574 1 99 159 ILE B O 1
ATOM 3382 N N . PRO B 1 160 ? 4.102 19.375 5.703 1 98.94 160 PRO B N 1
ATOM 3383 C CA . PRO B 1 160 ? 5.305 18.6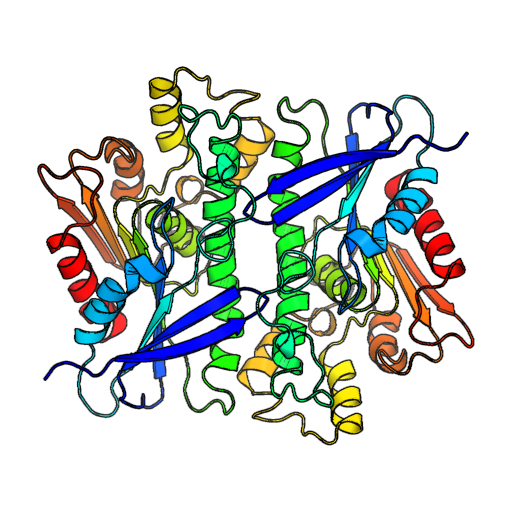88 6.176 1 98.94 160 PRO B CA 1
ATOM 3384 C C . PRO B 1 160 ? 6.062 19.484 7.242 1 98.94 160 PRO B C 1
ATOM 3386 O O . PRO B 1 160 ? 6.426 20.641 7.016 1 98.94 160 PRO B O 1
ATOM 3389 N N . ILE B 1 161 ? 6.238 18.891 8.391 1 98.94 161 ILE B N 1
ATOM 3390 C CA . ILE B 1 161 ? 6.984 19.484 9.492 1 98.94 161 ILE B CA 1
ATOM 3391 C C . ILE B 1 161 ? 8.344 18.812 9.625 1 98.94 161 ILE B C 1
ATOM 3393 O O . ILE B 1 161 ? 8.43 17.609 9.836 1 98.94 161 ILE B O 1
ATOM 3397 N N . ILE B 1 162 ? 9.406 19.547 9.453 1 98.94 162 ILE B N 1
ATOM 3398 C CA . ILE B 1 162 ? 10.797 19.094 9.523 1 98.94 162 ILE B CA 1
ATOM 3399 C C . ILE B 1 162 ? 10.984 17.844 8.664 1 98.94 162 ILE B C 1
ATOM 3401 O O . ILE B 1 162 ? 11.609 16.875 9.102 1 98.94 162 ILE B O 1
ATOM 3405 N N . GLY B 1 163 ? 10.328 17.734 7.508 1 98.75 163 GLY B N 1
ATOM 3406 C CA . GLY B 1 163 ? 10.469 16.734 6.465 1 98.75 163 GLY B CA 1
ATOM 3407 C C . GLY B 1 163 ? 11.102 17.266 5.199 1 98.75 163 GLY B C 1
ATOM 3408 O O . GLY B 1 163 ? 11.133 18.484 4.98 1 98.75 163 GLY B O 1
ATOM 3409 N N . CYS B 1 164 ? 11.586 16.406 4.406 1 98.88 164 CYS B N 1
ATOM 3410 C CA . CYS B 1 164 ? 12.352 16.797 3.221 1 98.88 164 CYS B CA 1
ATOM 3411 C C . CYS B 1 164 ? 11.758 16.156 1.965 1 98.88 164 CYS B C 1
ATOM 3413 O O . CYS B 1 164 ? 11.531 14.953 1.916 1 98.88 164 CYS B O 1
ATOM 3415 N N . PRO B 1 165 ? 11.477 17 0.927 1 98.88 165 PRO B N 1
ATOM 3416 C CA . PRO B 1 165 ? 10.898 16.469 -0.315 1 98.88 165 PRO B CA 1
ATOM 3417 C C . PRO B 1 165 ? 11.953 15.883 -1.251 1 98.88 165 PRO B C 1
ATOM 3419 O O . PRO B 1 165 ? 11.609 15.273 -2.268 1 98.88 165 PRO B O 1
ATOM 3422 N N . ASP B 1 166 ? 13.195 16.078 -0.993 1 98.81 166 ASP B N 1
ATOM 3423 C CA . ASP B 1 166 ? 14.305 15.641 -1.836 1 98.81 166 ASP B CA 1
ATOM 3424 C C . ASP B 1 166 ? 15.156 14.594 -1.124 1 98.81 166 ASP B C 1
ATOM 3426 O O . ASP B 1 166 ? 16.109 14.93 -0.415 1 98.81 166 ASP B O 1
ATOM 3430 N N . TYR B 1 167 ? 14.844 13.336 -1.38 1 98.75 167 TYR B N 1
ATOM 3431 C CA . TYR B 1 167 ? 15.453 12.234 -0.634 1 98.75 167 TYR B CA 1
ATOM 3432 C C . TYR B 1 167 ? 16.938 12.125 -0.951 1 98.75 167 TYR B C 1
ATOM 3434 O O . TYR B 1 167 ? 17.75 11.875 -0.059 1 98.75 167 TYR B O 1
ATOM 3442 N N . LEU B 1 168 ? 17.312 12.234 -2.221 1 98.19 168 LEU B N 1
ATOM 3443 C CA . LEU B 1 168 ? 18.703 12.086 -2.625 1 98.19 168 LEU B CA 1
ATOM 3444 C C . LEU B 1 168 ? 19.578 13.18 -2.002 1 98.19 168 LEU B C 1
ATOM 3446 O O . LEU B 1 168 ? 20.672 12.898 -1.524 1 98.19 168 LEU B O 1
ATOM 3450 N N . GLU B 1 169 ? 19.078 14.406 -2.02 1 98 169 GLU B N 1
ATOM 3451 C CA . GLU B 1 169 ? 19.828 15.484 -1.391 1 98 169 GLU B CA 1
ATOM 3452 C C . GLU B 1 169 ? 20.016 15.227 0.103 1 98 169 GLU B C 1
ATOM 3454 O O . GLU B 1 169 ? 21.094 15.453 0.647 1 98 169 GLU B O 1
ATOM 3459 N N . LEU B 1 170 ? 18.969 14.773 0.778 1 98.31 170 LEU B N 1
ATOM 3460 C CA . LEU B 1 170 ? 19.047 14.453 2.199 1 98.31 170 LEU B CA 1
ATOM 3461 C C . LEU B 1 170 ? 20.078 13.352 2.445 1 98.31 170 LEU B C 1
ATOM 3463 O O . LEU B 1 170 ? 20.875 13.438 3.385 1 98.31 170 LEU B O 1
ATOM 3467 N N . MET B 1 171 ? 20.062 12.305 1.581 1 97.56 171 MET B N 1
ATOM 3468 C CA . MET B 1 171 ? 20.953 11.164 1.77 1 97.56 171 MET B CA 1
ATOM 3469 C C . MET B 1 171 ? 22.406 11.562 1.541 1 97.56 171 MET B C 1
ATOM 3471 O O . MET B 1 171 ? 23.312 11 2.162 1 97.56 171 MET B O 1
ATOM 3475 N N . LYS B 1 172 ? 22.625 12.539 0.639 1 96.69 172 LYS B N 1
ATOM 3476 C CA . LYS B 1 172 ? 23.984 13.047 0.461 1 96.69 172 LYS B CA 1
ATOM 3477 C C . LYS B 1 172 ? 24.562 13.57 1.778 1 96.69 172 LYS B C 1
ATOM 3479 O O . LYS B 1 172 ? 25.688 13.25 2.137 1 96.69 172 LYS B O 1
ATOM 3484 N N . TYR B 1 173 ? 23.75 14.289 2.447 1 95.06 173 TYR B N 1
ATOM 3485 C CA . TYR B 1 173 ? 24.188 14.836 3.729 1 95.06 173 TYR B CA 1
ATOM 3486 C C . TYR B 1 173 ? 24.422 13.727 4.742 1 95.06 173 TYR B C 1
ATOM 3488 O O . TYR B 1 173 ? 25.453 13.711 5.426 1 95.06 173 TYR B O 1
ATOM 3496 N N . ARG B 1 174 ? 23.531 12.773 4.805 1 95.62 174 ARG B N 1
ATOM 3497 C CA . ARG B 1 174 ? 23.625 11.695 5.785 1 95.62 174 ARG B CA 1
ATOM 3498 C C . ARG B 1 174 ? 24.828 10.789 5.488 1 95.62 174 ARG B C 1
ATOM 3500 O O . ARG B 1 174 ? 25.484 10.305 6.41 1 95.62 174 ARG B O 1
ATOM 3507 N N . ALA B 1 175 ? 25 10.539 4.219 1 96.56 175 ALA B N 1
ATOM 3508 C CA . ALA B 1 175 ? 26.141 9.703 3.82 1 96.56 175 ALA B CA 1
ATOM 3509 C C . ALA B 1 175 ? 27.453 10.344 4.238 1 96.56 175 ALA B C 1
ATOM 3511 O O . ALA B 1 175 ? 28.344 9.656 4.762 1 96.56 175 ALA B O 1
ATOM 3512 N N . ASN B 1 176 ? 27.594 11.594 4.008 1 95.06 176 ASN B N 1
ATOM 3513 C CA . ASN B 1 176 ? 28.781 12.328 4.406 1 95.06 176 ASN B CA 1
ATOM 3514 C C . ASN B 1 176 ? 29 12.258 5.914 1 95.06 176 ASN B C 1
ATOM 3516 O O . ASN B 1 176 ? 30.109 11.984 6.371 1 95.06 176 ASN B O 1
ATOM 3520 N N . GLU B 1 177 ? 27.984 12.445 6.641 1 93.94 177 GLU B N 1
ATOM 3521 C CA . GLU B 1 177 ? 28.078 12.438 8.102 1 93.94 177 GLU B CA 1
ATOM 3522 C C . GLU B 1 177 ? 28.406 11.039 8.625 1 93.94 177 GLU B C 1
ATOM 3524 O O . GLU B 1 177 ? 29.062 10.906 9.656 1 93.94 177 GLU B O 1
ATOM 3529 N N . SER B 1 178 ? 28 10.008 7.934 1 95.44 178 SER B N 1
ATOM 3530 C CA . SER B 1 178 ? 28.141 8.633 8.398 1 95.44 178 SER B CA 1
ATOM 3531 C C . SER B 1 178 ? 29.375 7.973 7.809 1 95.44 178 SER B C 1
ATOM 3533 O O . SER B 1 178 ? 29.734 6.848 8.18 1 95.44 178 SER B O 1
ATOM 3535 N N . GLY B 1 179 ? 30.016 8.641 6.891 1 95.44 179 GLY B N 1
ATOM 3536 C CA . GLY B 1 179 ? 31.203 8.094 6.273 1 95.44 179 GLY B CA 1
ATOM 3537 C C . GLY B 1 179 ? 30.922 6.957 5.312 1 95.44 179 GLY B C 1
ATOM 3538 O O . GLY B 1 179 ? 31.688 5.992 5.242 1 95.44 179 GLY B O 1
ATOM 3539 N N . VAL B 1 180 ? 29.734 7.02 4.672 1 95.81 180 VAL B N 1
ATOM 3540 C CA . VAL B 1 180 ? 29.406 5.988 3.689 1 95.81 180 VAL B CA 1
ATOM 3541 C C . VAL B 1 180 ? 29.328 6.609 2.297 1 95.81 180 VAL B C 1
ATOM 3543 O O . VAL B 1 180 ? 29.156 7.824 2.16 1 95.81 180 VAL B O 1
ATOM 3546 N N . SER B 1 181 ? 29.5 5.766 1.264 1 94.5 181 SER B N 1
ATOM 3547 C CA . SER B 1 181 ? 29.391 6.227 -0.117 1 94.5 181 SER B CA 1
ATOM 3548 C C . SER B 1 181 ? 27.969 6.098 -0.634 1 94.5 181 SER B C 1
ATOM 3550 O O . SER B 1 181 ? 27.219 5.219 -0.195 1 94.5 181 SER B O 1
ATOM 3552 N N . LEU B 1 182 ? 27.578 6.965 -1.499 1 94.25 182 LEU B N 1
ATOM 3553 C CA . LEU B 1 182 ? 26.266 6.867 -2.146 1 94.25 182 LEU B CA 1
ATOM 3554 C C . LEU B 1 182 ? 26.344 5.973 -3.379 1 94.25 182 LEU B C 1
ATOM 3556 O O . LEU B 1 182 ? 25.953 6.383 -4.477 1 94.25 182 LEU B O 1
ATOM 3560 N N . GLU B 1 183 ? 26.906 4.898 -3.199 1 95.19 183 GLU B N 1
ATOM 3561 C CA . GLU B 1 183 ? 27.016 3.834 -4.195 1 95.19 183 GLU B CA 1
ATOM 3562 C C . GLU B 1 183 ? 26.688 2.475 -3.59 1 95.19 183 GLU B C 1
ATOM 3564 O O . GLU B 1 183 ? 26.484 2.361 -2.379 1 95.19 183 GLU B O 1
ATOM 3569 N N . ALA B 1 184 ? 26.641 1.523 -4.461 1 94.38 184 ALA B N 1
ATOM 3570 C CA . ALA B 1 184 ? 26.422 0.161 -3.98 1 94.38 184 ALA B CA 1
ATOM 3571 C C . ALA B 1 184 ? 27.469 -0.232 -2.949 1 94.38 184 ALA B C 1
ATOM 3573 O O . ALA B 1 184 ? 28.641 0.113 -3.09 1 94.38 184 ALA B O 1
ATOM 3574 N N . PRO B 1 185 ? 27.156 -0.817 -1.874 1 95.06 185 PRO B N 1
ATOM 3575 C CA . PRO B 1 185 ? 25.844 -1.436 -1.618 1 95.06 185 PRO B CA 1
ATOM 3576 C C . PRO B 1 185 ? 24.906 -0.52 -0.845 1 95.06 185 PRO B C 1
ATOM 3578 O O . PRO B 1 185 ? 23.734 -0.869 -0.629 1 95.06 185 PRO B O 1
ATOM 3581 N N . TYR B 1 186 ? 25.344 0.708 -0.462 1 95.62 186 TYR B N 1
ATOM 3582 C CA . TYR B 1 186 ? 24.516 1.6 0.356 1 95.62 186 TYR B CA 1
ATOM 3583 C C . TYR B 1 186 ? 23.438 2.27 -0.48 1 95.62 186 TYR B C 1
ATOM 3585 O O . TYR B 1 186 ? 22.375 2.631 0.04 1 95.62 186 TYR B O 1
ATOM 3593 N N . MET B 1 187 ? 23.703 2.422 -1.729 1 96 187 MET B N 1
ATOM 3594 C CA . MET B 1 187 ? 22.781 3.002 -2.697 1 96 187 MET B CA 1
ATOM 3595 C C . MET B 1 187 ? 22.891 2.305 -4.047 1 96 187 MET B C 1
ATOM 3597 O O . MET B 1 187 ? 23.484 2.852 -4.984 1 96 187 MET B O 1
ATOM 3601 N N . PRO B 1 188 ? 22.297 1.165 -4.191 1 96.12 188 PRO B N 1
ATOM 3602 C CA . PRO B 1 188 ? 22.328 0.463 -5.477 1 96.12 188 PRO B CA 1
ATOM 3603 C C . PRO B 1 188 ? 21.734 1.289 -6.613 1 96.12 188 PRO B C 1
ATOM 3605 O O . PRO B 1 188 ? 20.906 2.17 -6.371 1 96.12 188 PRO B O 1
ATOM 3608 N N . VAL B 1 189 ? 22.188 0.987 -7.867 1 96.25 189 VAL B N 1
ATOM 3609 C CA . VAL B 1 189 ? 21.688 1.691 -9.047 1 96.25 189 VAL B CA 1
ATOM 3610 C C . VAL B 1 189 ? 20.172 1.508 -9.156 1 96.25 189 VAL B C 1
ATOM 3612 O O . VAL B 1 189 ? 19.453 2.443 -9.523 1 96.25 189 VAL B O 1
ATOM 3615 N N . SER B 1 190 ? 19.734 0.276 -8.828 1 96.25 190 SER B N 1
ATOM 3616 C CA . SER B 1 190 ? 18.297 -0 -8.867 1 96.25 190 SER B CA 1
ATOM 3617 C C . SER B 1 190 ? 17.531 0.898 -7.902 1 96.25 190 SER B C 1
ATOM 3619 O O . SER B 1 190 ? 16.438 1.368 -8.219 1 96.25 190 SER B O 1
ATOM 3621 N N . PHE B 1 191 ? 18.141 1.172 -6.762 1 98 191 PHE B N 1
ATOM 3622 C CA . PHE B 1 191 ? 17.516 2.031 -5.762 1 98 191 PHE B CA 1
ATOM 3623 C C . PHE B 1 191 ? 17.484 3.48 -6.23 1 98 191 PHE B C 1
ATOM 3625 O O . PHE B 1 191 ? 16.469 4.168 -6.09 1 98 191 PHE B O 1
ATOM 3632 N N . PHE B 1 192 ? 18.547 3.895 -6.777 1 97.5 192 PHE B N 1
ATOM 3633 C CA . PHE B 1 192 ? 18.625 5.238 -7.34 1 97.5 192 PHE B CA 1
ATOM 3634 C C . PHE B 1 192 ? 17.547 5.453 -8.391 1 97.5 192 PHE B C 1
ATOM 3636 O O . PHE B 1 192 ? 16.875 6.484 -8.391 1 97.5 192 PHE B O 1
ATOM 3643 N N . LYS B 1 193 ? 17.391 4.504 -9.242 1 97.62 193 LYS B N 1
ATOM 3644 C CA . LYS B 1 193 ? 16.375 4.586 -10.281 1 97.62 193 LYS B CA 1
ATOM 3645 C C . LYS B 1 193 ? 14.969 4.652 -9.672 1 97.62 193 LYS B C 1
ATOM 3647 O O . LYS B 1 193 ? 14.109 5.383 -10.164 1 97.62 193 LYS B O 1
ATOM 3652 N N . LEU B 1 194 ? 14.789 3.855 -8.602 1 98.12 194 LEU B N 1
ATOM 3653 C CA . LEU B 1 194 ? 13.5 3.881 -7.918 1 98.12 194 LEU B CA 1
ATOM 3654 C C . LEU B 1 194 ? 13.219 5.266 -7.352 1 98.12 194 LEU B C 1
ATOM 3656 O O . LEU B 1 194 ? 12.125 5.809 -7.547 1 98.12 194 LEU B O 1
ATOM 3660 N N . ILE B 1 195 ? 14.188 5.891 -6.641 1 98.56 195 ILE B N 1
ATOM 3661 C CA . ILE B 1 195 ? 14.023 7.227 -6.082 1 98.56 195 ILE B CA 1
ATOM 3662 C C . ILE B 1 195 ? 13.664 8.211 -7.191 1 98.56 195 ILE B C 1
ATOM 3664 O O . ILE B 1 195 ? 12.734 9.008 -7.051 1 98.56 195 ILE B O 1
ATOM 3668 N N . LYS B 1 196 ? 14.297 8.094 -8.344 1 97.94 196 LYS B N 1
ATOM 3669 C CA . LYS B 1 196 ? 14.102 9.016 -9.461 1 97.94 196 LYS B CA 1
ATOM 3670 C C . LYS B 1 196 ? 12.711 8.859 -10.07 1 97.94 196 LYS B C 1
ATOM 3672 O O . LYS B 1 196 ? 12.211 9.773 -10.719 1 97.94 196 LYS B O 1
ATOM 3677 N N . SER B 1 197 ? 12.141 7.77 -9.805 1 97.44 197 SER B N 1
ATOM 3678 C CA . SER B 1 197 ? 10.82 7.523 -10.375 1 97.44 197 SER B CA 1
ATOM 3679 C C . SER B 1 197 ? 9.711 7.93 -9.414 1 97.44 197 SER B C 1
ATOM 3681 O O . SER B 1 197 ? 8.594 8.219 -9.828 1 97.44 197 SER B O 1
ATOM 3683 N N . VAL B 1 198 ? 9.992 8.016 -8.125 1 98 198 VAL B N 1
ATOM 3684 C CA . VAL B 1 198 ? 8.922 8.086 -7.133 1 98 198 VAL B CA 1
ATOM 3685 C C . VAL B 1 198 ? 8.992 9.406 -6.379 1 98 198 VAL B C 1
ATOM 3687 O O . VAL B 1 198 ? 7.965 9.992 -6.035 1 98 198 VAL B O 1
ATOM 3690 N N . ASP B 1 199 ? 10.156 9.953 -6.211 1 98.75 199 ASP B N 1
ATOM 3691 C CA . ASP B 1 199 ? 10.414 11.039 -5.27 1 98.75 199 ASP B CA 1
ATOM 3692 C C . ASP B 1 199 ? 9.773 12.336 -5.738 1 98.75 199 ASP B C 1
ATOM 3694 O O . ASP B 1 199 ? 9.727 12.617 -6.941 1 98.75 199 ASP B O 1
ATOM 3698 N N . PRO B 1 200 ? 9.281 13.125 -4.754 1 98.81 200 PRO B N 1
ATOM 3699 C CA . PRO B 1 200 ? 8.727 14.43 -5.125 1 98.81 200 PRO B CA 1
ATOM 3700 C C . PRO B 1 200 ? 9.695 15.266 -5.953 1 98.81 200 PRO B C 1
ATOM 3702 O O . PRO B 1 200 ? 9.281 15.922 -6.914 1 98.81 200 PRO B O 1
ATOM 3705 N N . ALA B 1 201 ? 10.922 15.18 -5.664 1 98.62 201 ALA B N 1
ATOM 3706 C CA . ALA B 1 201 ? 11.938 16.016 -6.309 1 98.62 201 ALA B CA 1
ATOM 3707 C C . ALA B 1 201 ? 12.219 15.531 -7.73 1 98.62 201 ALA B C 1
ATOM 3709 O O . ALA B 1 201 ? 12.883 16.219 -8.508 1 98.62 201 ALA B O 1
ATOM 3710 N N . SER B 1 202 ? 11.719 14.383 -8.062 1 97.69 202 SER B N 1
ATOM 3711 C CA . SER B 1 202 ? 11.914 13.852 -9.406 1 97.69 202 SER B CA 1
ATOM 3712 C C . SER B 1 202 ? 10.727 14.172 -10.305 1 97.69 202 SER B C 1
ATOM 3714 O O . SER B 1 202 ? 10.734 13.836 -11.492 1 97.69 202 SER B O 1
ATOM 3716 N N . LYS B 1 203 ? 9.68 14.773 -9.727 1 98.06 203 LYS B N 1
ATOM 3717 C CA . LYS B 1 203 ? 8.516 15.188 -10.508 1 98.06 203 LYS B CA 1
ATOM 3718 C C . LYS B 1 203 ? 8.742 16.547 -11.156 1 98.06 203 LYS B C 1
ATOM 3720 O O . LYS B 1 203 ? 9.758 17.203 -10.906 1 98.06 203 LYS B O 1
ATOM 3725 N N . GLU B 1 204 ? 7.805 16.953 -12.008 1 97.69 204 GLU B N 1
ATOM 3726 C CA . GLU B 1 204 ? 7.875 18.266 -12.641 1 97.69 204 GLU B CA 1
ATOM 3727 C C . GLU B 1 204 ? 7.289 19.344 -11.734 1 97.69 204 GLU B C 1
ATOM 3729 O O . GLU B 1 204 ? 6.418 20.109 -12.148 1 97.69 204 GLU B O 1
ATOM 3734 N N . TYR B 1 205 ? 7.891 19.469 -10.586 1 98.44 205 TYR B N 1
ATOM 3735 C CA . TYR B 1 205 ? 7.324 20.266 -9.508 1 98.44 205 TYR B CA 1
ATOM 3736 C C . TYR B 1 205 ? 7.484 21.75 -9.797 1 98.44 205 TYR B C 1
ATOM 3738 O O . TYR B 1 205 ? 6.766 22.578 -9.234 1 98.44 205 TYR B O 1
ATOM 3746 N N . ALA B 1 206 ? 8.406 22.172 -10.68 1 98.19 206 ALA B N 1
ATOM 3747 C CA . ALA B 1 206 ? 8.742 23.578 -10.875 1 98.19 206 ALA B CA 1
ATOM 3748 C C . ALA B 1 206 ? 8.023 24.156 -12.102 1 98.19 206 ALA B C 1
ATOM 3750 O O . ALA B 1 206 ? 8.305 25.281 -12.523 1 98.19 206 ALA B O 1
ATOM 3751 N N . SER B 1 207 ? 7.145 23.406 -12.695 1 97.62 207 SER B N 1
ATOM 3752 C CA . SER B 1 207 ? 6.422 23.828 -13.891 1 97.62 207 SER B CA 1
ATOM 3753 C C . SER B 1 207 ? 4.945 24.062 -13.594 1 97.62 207 SER B C 1
ATOM 3755 O O . SER B 1 207 ? 4.441 23.609 -12.555 1 97.62 207 SER B O 1
ATOM 3757 N N . ILE B 1 208 ? 4.227 24.719 -14.531 1 96.94 208 ILE B N 1
ATOM 3758 C CA . ILE B 1 208 ? 2.795 24.938 -14.383 1 96.94 208 ILE B CA 1
ATOM 3759 C C . ILE B 1 208 ? 2.029 24.078 -15.375 1 96.94 208 ILE B C 1
ATOM 3761 O O . ILE B 1 208 ? 0.863 24.344 -15.672 1 96.94 208 ILE B O 1
ATOM 3765 N N . THR B 1 209 ? 2.723 23.047 -15.789 1 96.69 209 THR B N 1
ATOM 3766 C CA . THR B 1 209 ? 2.078 22.125 -16.703 1 96.69 209 THR B CA 1
ATOM 3767 C C . THR B 1 209 ? 1.294 21.062 -15.945 1 96.69 209 THR B C 1
ATOM 3769 O O . THR B 1 209 ? 1.501 20.875 -14.742 1 96.69 209 THR B O 1
ATOM 3772 N N . ALA B 1 210 ? 0.501 20.297 -16.656 1 95.38 210 ALA B N 1
ATOM 3773 C CA . ALA B 1 210 ? -0.354 19.281 -16.047 1 95.38 210 ALA B CA 1
ATOM 3774 C C . ALA B 1 210 ? 0.477 18.141 -15.461 1 95.38 210 ALA B C 1
ATOM 3776 O O . ALA B 1 210 ? -0.021 17.359 -14.656 1 95.38 210 ALA B O 1
ATOM 3777 N N . ALA B 1 211 ? 1.705 18.062 -15.797 1 96.75 211 ALA B N 1
ATOM 3778 C CA . ALA B 1 211 ? 2.584 17.016 -15.289 1 96.75 211 ALA B CA 1
ATOM 3779 C C . ALA B 1 211 ? 3.002 17.297 -13.852 1 96.75 211 ALA B C 1
ATOM 3781 O O . ALA B 1 211 ? 3.51 16.406 -13.164 1 96.75 211 ALA B O 1
ATOM 3782 N N . ASN B 1 212 ? 2.881 18.578 -13.352 1 98.62 212 ASN B N 1
ATOM 3783 C CA . ASN B 1 212 ? 3.178 18.953 -11.969 1 98.62 212 ASN B CA 1
ATOM 3784 C C . ASN B 1 212 ? 2.09 18.469 -11.016 1 98.62 212 ASN B C 1
ATOM 3786 O O . ASN B 1 212 ? 0.964 18.969 -11.047 1 98.62 212 ASN B O 1
ATOM 3790 N N . PRO B 1 213 ? 2.453 17.609 -10.125 1 98.69 213 PRO B N 1
ATOM 3791 C CA . PRO B 1 213 ? 1.411 17.031 -9.266 1 98.69 213 PRO B CA 1
ATOM 3792 C C . PRO B 1 213 ? 1.017 17.953 -8.117 1 98.69 213 PRO B C 1
ATOM 3794 O O . PRO B 1 213 ? 0.095 17.641 -7.363 1 98.69 213 PRO B O 1
ATOM 3797 N N . PHE B 1 214 ? 1.624 19.078 -7.973 1 98.81 214 PHE B N 1
ATOM 3798 C CA . PHE B 1 214 ? 1.381 19.953 -6.828 1 98.81 214 PHE B CA 1
ATOM 3799 C C . PHE B 1 214 ? 0.48 21.109 -7.211 1 98.81 214 PHE B C 1
ATOM 3801 O O . PHE B 1 214 ? 0.102 21.922 -6.355 1 98.81 214 PHE B O 1
ATOM 3808 N N . LEU B 1 215 ? 0.114 21.234 -8.477 1 98.62 215 LEU B N 1
ATOM 3809 C CA . LEU B 1 215 ? -0.723 22.344 -8.906 1 98.62 215 LEU B CA 1
ATOM 3810 C C . LEU B 1 215 ? -2.051 22.344 -8.148 1 98.62 215 LEU B C 1
ATOM 3812 O O . LEU B 1 215 ? -2.686 21.297 -8.008 1 98.62 215 LEU B O 1
ATOM 3816 N N . GLY B 1 216 ? -2.406 23.531 -7.676 1 98.5 216 GLY B N 1
ATOM 3817 C CA . GLY B 1 216 ? -3.678 23.719 -6.992 1 98.5 216 GLY B CA 1
ATOM 3818 C C . GLY B 1 216 ? -3.627 23.344 -5.523 1 98.5 216 GLY B C 1
ATOM 3819 O O . GLY B 1 216 ? -4.582 23.578 -4.781 1 98.5 216 GLY B O 1
ATOM 3820 N N . LYS B 1 217 ? -2.51 22.719 -5.066 1 98.75 217 LYS B N 1
ATOM 3821 C CA . LYS B 1 217 ? -2.426 22.25 -3.688 1 98.75 217 LYS B CA 1
ATOM 3822 C C . LYS B 1 217 ? -2.027 23.391 -2.744 1 98.75 217 LYS B C 1
ATOM 3824 O O . LYS B 1 217 ? -1.432 24.375 -3.174 1 98.75 217 LYS B O 1
ATOM 3829 N N . LYS B 1 218 ? -2.477 23.312 -1.511 1 98.88 218 LYS B N 1
ATOM 3830 C CA . LYS B 1 218 ? -2.133 24.234 -0.427 1 98.88 218 LYS B CA 1
ATOM 3831 C C . LYS B 1 218 ? -1.122 23.609 0.526 1 98.88 218 LYS B C 1
ATOM 3833 O O . LYS B 1 218 ? -1.418 22.609 1.181 1 98.88 218 LYS B O 1
ATOM 3838 N N . ILE B 1 219 ? 0.064 24.219 0.591 1 98.94 219 ILE B N 1
ATOM 3839 C CA . ILE B 1 219 ? 1.166 23.578 1.297 1 98.94 219 ILE B CA 1
ATOM 3840 C C . ILE B 1 219 ? 1.796 24.562 2.279 1 98.94 219 ILE B C 1
ATOM 3842 O O . ILE B 1 219 ? 2.133 25.688 1.907 1 98.94 219 ILE B O 1
ATOM 3846 N N . LEU B 1 220 ? 1.914 24.188 3.535 1 99 220 LEU B N 1
ATOM 3847 C CA . LEU B 1 220 ? 2.666 24.891 4.562 1 99 220 LEU B CA 1
ATOM 3848 C C . LEU B 1 220 ? 3.9 24.094 4.98 1 99 220 LEU B C 1
ATOM 3850 O O . LEU B 1 220 ? 3.783 23.016 5.551 1 99 220 LEU B O 1
ATOM 3854 N N . VAL B 1 221 ? 5.035 24.656 4.664 1 98.94 221 VAL B N 1
ATOM 3855 C CA . VAL B 1 221 ? 6.293 24.016 5.031 1 98.94 221 VAL B CA 1
ATOM 3856 C C . VAL B 1 221 ? 6.773 24.547 6.375 1 98.94 221 VAL B C 1
ATOM 3858 O O . VAL B 1 221 ? 6.957 25.766 6.539 1 98.94 221 VAL B O 1
ATOM 3861 N N . LEU B 1 222 ? 6.922 23.672 7.344 1 98.94 222 LEU B N 1
ATOM 3862 C CA . LEU B 1 222 ? 7.445 24.031 8.656 1 98.94 222 LEU B CA 1
ATOM 3863 C C . LEU B 1 222 ? 8.797 23.359 8.906 1 98.94 222 LEU B C 1
ATOM 3865 O O . LEU B 1 222 ? 8.906 22.141 8.875 1 98.94 222 LEU B O 1
ATOM 3869 N N . SER B 1 223 ? 9.805 24.141 9.141 1 98.88 223 SER B N 1
ATOM 3870 C CA . SER B 1 223 ? 11.148 23.594 9.328 1 98.88 223 SER B CA 1
ATOM 3871 C C . SER B 1 223 ? 11.93 24.391 10.375 1 98.88 223 SER B C 1
ATOM 3873 O O . SER B 1 223 ? 11.555 25.531 10.695 1 98.88 223 SER B O 1
ATOM 3875 N N . GLY B 1 224 ? 12.859 23.766 11.016 1 98.81 224 GLY B N 1
ATOM 3876 C CA . GLY B 1 224 ? 13.82 24.469 11.859 1 98.81 224 GLY B CA 1
ATOM 3877 C C . GLY B 1 224 ? 15.055 24.938 11.109 1 98.81 224 GLY B C 1
ATOM 3878 O O . GLY B 1 224 ? 15.664 24.156 10.375 1 98.81 224 GLY B O 1
ATOM 3879 N N . GLU B 1 225 ? 15.438 26.094 11.367 1 98.31 225 GLU B N 1
ATOM 3880 C CA . GLU B 1 225 ? 16.562 26.703 10.656 1 98.31 225 GLU B CA 1
ATOM 3881 C C . GLU B 1 225 ? 17.859 25.953 10.945 1 98.31 225 GLU B C 1
ATOM 3883 O O . GLU B 1 225 ? 18.703 25.812 10.062 1 98.31 225 GLU B O 1
ATOM 3888 N N . LYS B 1 226 ? 18.031 25.422 12.109 1 98.38 226 LYS B N 1
ATOM 3889 C CA . LYS B 1 226 ? 19.266 24.797 12.555 1 98.38 226 LYS B CA 1
ATOM 3890 C C . LYS B 1 226 ? 19.094 23.281 12.688 1 98.38 226 LYS B C 1
ATOM 3892 O O . LYS B 1 226 ? 19.719 22.656 13.555 1 98.38 226 LYS B O 1
ATOM 3897 N N . ASP B 1 227 ? 18.188 22.734 11.938 1 98.5 227 ASP B N 1
ATOM 3898 C CA . ASP B 1 227 ? 17.938 21.297 11.977 1 98.5 227 ASP B CA 1
ATOM 3899 C C . ASP B 1 227 ? 19.125 20.516 11.445 1 98.5 227 ASP B C 1
ATOM 3901 O O . ASP B 1 227 ? 19.422 20.547 10.242 1 98.5 227 ASP B O 1
ATOM 3905 N N . PRO B 1 228 ? 19.844 19.766 12.305 1 96.5 228 PRO B N 1
ATOM 3906 C CA . PRO B 1 228 ? 21.016 19.031 11.828 1 96.5 228 PRO B CA 1
ATOM 3907 C C . PRO B 1 228 ? 20.641 17.703 11.172 1 96.5 228 PRO B C 1
ATOM 3909 O O . PRO B 1 228 ? 21.438 17.125 10.43 1 96.5 228 PRO B O 1
ATOM 3912 N N . LEU B 1 229 ? 19.453 17.203 11.406 1 96.81 229 LEU B N 1
ATOM 3913 C CA . LEU B 1 229 ? 19.047 15.891 10.93 1 96.81 229 LEU B CA 1
ATOM 3914 C C . LEU B 1 229 ? 18.391 16 9.555 1 96.81 229 LEU B C 1
ATOM 3916 O O . LEU B 1 229 ? 18.562 15.117 8.703 1 96.81 229 LEU B O 1
ATOM 3920 N N . VAL B 1 230 ? 17.562 16.969 9.398 1 98.38 230 VAL B N 1
ATOM 3921 C CA . VAL B 1 230 ? 16.938 17.328 8.125 1 98.38 230 VAL B CA 1
ATOM 3922 C C . VAL B 1 230 ? 17.266 18.781 7.773 1 98.38 230 VAL B C 1
ATOM 3924 O O . VAL B 1 230 ? 16.422 19.656 7.898 1 98.38 230 VAL B O 1
ATOM 3927 N N . PRO B 1 231 ? 18.453 18.922 7.312 1 98.06 231 PRO B N 1
ATOM 3928 C CA . PRO B 1 231 ? 18.906 20.297 7.078 1 98.06 231 PRO B CA 1
ATOM 3929 C C . PRO B 1 231 ? 18.062 21.016 6.035 1 98.06 231 PRO B C 1
ATOM 3931 O O . PRO B 1 231 ? 17.734 20.453 4.988 1 98.06 231 PRO B O 1
ATOM 3934 N N . TRP B 1 232 ? 17.703 22.266 6.359 1 98.12 232 TRP B N 1
ATOM 3935 C CA . TRP B 1 232 ? 16.859 23.062 5.473 1 98.12 232 TRP B CA 1
ATOM 3936 C C . TRP B 1 232 ? 17.469 23.125 4.07 1 98.12 232 TRP B C 1
ATOM 3938 O O . TRP B 1 232 ? 16.734 23.125 3.076 1 98.12 232 TRP B O 1
ATOM 3948 N N . VAL B 1 233 ? 18.75 23.109 3.975 1 97.06 233 VAL B N 1
ATOM 3949 C CA . VAL B 1 233 ? 19.438 23.266 2.697 1 97.06 233 VAL B CA 1
ATOM 3950 C C . VAL B 1 233 ? 19.062 22.109 1.773 1 97.06 233 VAL B C 1
ATOM 3952 O O . VAL B 1 233 ? 19.078 22.25 0.549 1 97.06 233 VAL B O 1
ATOM 3955 N N . ALA B 1 234 ? 18.688 20.953 2.332 1 98.06 234 ALA B N 1
ATOM 3956 C CA . ALA B 1 234 ? 18.297 19.797 1.521 1 98.06 234 ALA B CA 1
ATOM 3957 C C . ALA B 1 234 ? 16.922 20 0.898 1 98.06 234 ALA B C 1
ATOM 3959 O O . ALA B 1 234 ? 16.562 19.359 -0.087 1 98.06 234 ALA B O 1
ATOM 3960 N N . SER B 1 235 ? 16.094 20.891 1.456 1 98.56 235 SER B N 1
ATOM 3961 C CA . SER B 1 235 ? 14.727 21.109 1.001 1 98.56 235 SER B CA 1
ATOM 3962 C C . SER B 1 235 ? 14.617 22.406 0.204 1 98.56 235 SER B C 1
ATOM 3964 O O . SER B 1 235 ? 13.672 22.594 -0.561 1 98.56 235 SER B O 1
ATOM 3966 N N . GLU B 1 236 ? 15.562 23.281 0.425 1 98.44 236 GLU B N 1
ATOM 3967 C CA . GLU B 1 236 ? 15.445 24.688 0.04 1 98.44 236 GLU B CA 1
ATOM 3968 C C . GLU B 1 236 ? 15.219 24.828 -1.461 1 98.44 236 GLU B C 1
ATOM 3970 O O . GLU B 1 236 ? 14.289 25.531 -1.89 1 98.44 236 GLU B O 1
ATOM 3975 N N . LYS B 1 237 ? 16.047 24.234 -2.258 1 98.19 237 LYS B N 1
ATOM 3976 C CA . LYS B 1 237 ? 15.938 24.344 -3.709 1 98.19 237 LYS B CA 1
ATOM 3977 C C . LYS B 1 237 ? 14.562 23.875 -4.191 1 98.19 237 LYS B C 1
ATOM 3979 O O . LYS B 1 237 ? 13.93 24.547 -5.016 1 98.19 237 LYS B O 1
ATOM 3984 N N . PHE B 1 238 ? 14.094 22.734 -3.748 1 98.81 238 PHE B N 1
ATOM 3985 C CA . PHE B 1 238 ? 12.789 22.203 -4.117 1 98.81 238 PHE B CA 1
ATOM 3986 C C . PHE B 1 238 ? 11.68 23.172 -3.734 1 98.81 238 PHE B C 1
ATOM 3988 O O . PHE B 1 238 ? 10.836 23.531 -4.566 1 98.81 238 PHE B O 1
ATOM 3995 N N . VAL B 1 239 ? 11.703 23.641 -2.436 1 98.81 239 VAL B N 1
ATOM 3996 C CA . VAL B 1 239 ? 10.625 24.469 -1.903 1 98.81 239 VAL B CA 1
ATOM 3997 C C . VAL B 1 239 ? 10.594 25.797 -2.639 1 98.81 239 VAL B C 1
ATOM 3999 O O . VAL B 1 239 ? 9.516 26.297 -2.988 1 98.81 239 VAL B O 1
ATOM 4002 N N . ASP B 1 240 ? 11.734 26.344 -2.914 1 98.56 240 ASP B N 1
ATOM 4003 C CA . ASP B 1 240 ? 11.82 27.641 -3.6 1 98.56 240 ASP B CA 1
ATOM 4004 C C . ASP B 1 240 ? 11.234 27.547 -5.008 1 98.56 240 ASP B C 1
ATOM 4006 O O . ASP B 1 240 ? 10.578 28.484 -5.473 1 98.56 240 ASP B O 1
ATOM 4010 N N . ARG B 1 241 ? 11.438 26.438 -5.672 1 98.69 241 ARG B N 1
ATOM 4011 C CA . ARG B 1 241 ? 11.07 26.312 -7.078 1 98.69 241 ARG B CA 1
ATOM 4012 C C . ARG B 1 241 ? 9.68 25.703 -7.23 1 98.69 241 ARG B C 1
ATOM 4014 O O . ARG B 1 241 ? 9.133 25.672 -8.336 1 98.69 241 ARG B O 1
ATOM 4021 N N . LEU B 1 242 ? 9.133 25.219 -6.129 1 98.81 242 LEU B N 1
ATOM 4022 C CA . LEU B 1 242 ? 7.852 24.531 -6.168 1 98.81 242 LEU B CA 1
ATOM 4023 C C . LEU B 1 242 ? 6.746 25.453 -6.664 1 98.81 242 LEU B C 1
ATOM 4025 O O . LEU B 1 242 ? 6.523 26.516 -6.09 1 98.81 242 LEU B O 1
ATOM 4029 N N . GLU B 1 243 ? 6.102 25.094 -7.781 1 98.69 243 GLU B N 1
ATOM 4030 C CA . GLU B 1 243 ? 4.934 25.797 -8.305 1 98.69 243 GLU B CA 1
ATOM 4031 C C . GLU B 1 243 ? 3.639 25.094 -7.91 1 98.69 243 GLU B C 1
ATOM 4033 O O . GLU B 1 243 ? 3.502 23.875 -8.094 1 98.69 243 GLU B O 1
ATOM 4038 N N . VAL B 1 244 ? 2.713 25.906 -7.379 1 98.56 244 VAL B N 1
ATOM 4039 C CA . VAL B 1 244 ? 1.453 25.328 -6.938 1 98.56 244 VAL B CA 1
ATOM 4040 C C . VAL B 1 244 ? 0.291 25.969 -7.691 1 98.56 244 VAL B C 1
ATOM 4042 O O . VAL B 1 244 ? -0.875 25.719 -7.375 1 98.56 244 VAL B O 1
ATOM 4045 N N . GLY B 1 245 ? 0.587 26.797 -8.688 1 97.88 245 GLY B N 1
ATOM 4046 C CA . GLY B 1 245 ? -0.464 27.422 -9.469 1 97.88 245 GLY B CA 1
ATOM 4047 C C . GLY B 1 245 ? -1.444 28.219 -8.633 1 97.88 245 GLY B C 1
ATOM 4048 O O . GLY B 1 245 ? -1.043 29.094 -7.863 1 97.88 245 GLY B O 1
ATOM 4049 N N . ASP B 1 246 ? -2.752 27.844 -8.68 1 97.25 246 ASP B N 1
ATOM 4050 C CA . ASP B 1 246 ? -3.799 28.547 -7.945 1 97.25 246 ASP B CA 1
ATOM 4051 C C . ASP B 1 246 ? -3.867 28.062 -6.496 1 97.25 246 ASP B C 1
ATOM 4053 O O . ASP B 1 246 ? -4.758 28.469 -5.746 1 97.25 246 ASP B O 1
ATOM 4057 N N . GLY B 1 247 ? -2.941 27.203 -6.148 1 98.06 247 GLY B N 1
ATOM 4058 C CA . GLY B 1 247 ? -2.836 26.797 -4.75 1 98.06 247 GLY B CA 1
ATOM 4059 C C . GLY B 1 247 ? -2.158 27.844 -3.883 1 98.06 247 GLY B C 1
ATOM 4060 O O . GLY B 1 247 ? -2.232 29.047 -4.172 1 98.06 247 GLY B O 1
ATOM 4061 N N . SER B 1 248 ? -1.632 27.406 -2.768 1 98 248 SER B N 1
ATOM 4062 C CA . SER B 1 248 ? -0.907 28.281 -1.856 1 98 248 SER B CA 1
ATOM 4063 C C . SER B 1 248 ? 0.305 27.578 -1.255 1 98 248 SER B C 1
ATOM 4065 O O . SER B 1 248 ? 0.256 26.391 -0.971 1 98 248 SER B O 1
ATOM 4067 N N . LYS B 1 249 ? 1.359 28.266 -1.175 1 98.62 249 LYS B N 1
ATOM 4068 C CA . LYS B 1 249 ? 2.588 27.797 -0.549 1 98.62 249 LYS B CA 1
ATOM 4069 C C . LYS B 1 249 ? 3.098 28.781 0.492 1 98.62 249 LYS B C 1
ATOM 4071 O O . LYS B 1 249 ? 3.285 29.969 0.19 1 98.62 249 LYS B O 1
ATOM 4076 N N . ARG B 1 250 ? 3.254 28.359 1.642 1 98.75 250 ARG B N 1
ATOM 4077 C CA . ARG B 1 250 ? 3.83 29.141 2.729 1 98.75 250 ARG B CA 1
ATOM 4078 C C . ARG B 1 250 ? 4.973 28.391 3.402 1 98.75 250 ARG B C 1
ATOM 4080 O O . ARG B 1 250 ? 4.906 27.172 3.576 1 98.75 250 ARG B O 1
ATOM 4087 N N . VAL B 1 251 ? 6 29.094 3.693 1 98.88 251 VAL B N 1
ATOM 4088 C CA . VAL B 1 251 ? 7.156 28.516 4.363 1 98.88 251 VAL B CA 1
ATOM 4089 C C . VAL B 1 251 ? 7.379 29.219 5.707 1 98.88 251 VAL B C 1
ATOM 4091 O O . VAL B 1 251 ? 7.418 30.453 5.773 1 98.88 251 VAL B O 1
ATOM 4094 N N . PHE B 1 252 ? 7.398 28.484 6.73 1 98.81 252 PHE B N 1
ATOM 4095 C CA . PHE B 1 252 ? 7.781 28.938 8.055 1 98.81 252 PHE B CA 1
ATOM 4096 C C . PHE B 1 252 ? 9.078 28.281 8.508 1 98.81 252 PHE B C 1
ATOM 4098 O O . PHE B 1 252 ? 9.062 27.156 9.008 1 98.81 252 PHE B O 1
ATOM 4105 N N . LEU B 1 253 ? 10.18 28.953 8.297 1 98.75 253 LEU B N 1
ATOM 4106 C CA . LEU B 1 253 ? 11.484 28.531 8.773 1 98.75 253 LEU B CA 1
ATOM 4107 C C . LEU B 1 253 ? 11.805 29.172 10.125 1 98.75 253 LEU B C 1
ATOM 4109 O O . LEU B 1 253 ? 12.133 30.359 10.195 1 98.75 253 LEU B O 1
ATOM 4113 N N . GLN B 1 254 ? 11.742 28.391 11.164 1 98.75 254 GLN B N 1
ATOM 4114 C CA . GLN B 1 254 ? 11.844 28.953 12.508 1 98.75 254 GLN B CA 1
ATOM 4115 C C . GLN B 1 254 ? 13.297 29.156 12.906 1 98.75 254 GLN B C 1
ATOM 4117 O O . GLN B 1 254 ? 14.078 28.203 12.969 1 98.75 254 GLN B O 1
ATOM 4122 N N . LYS B 1 255 ? 13.664 30.375 13.234 1 98.38 255 LYS B N 1
ATOM 4123 C CA . LYS B 1 255 ? 15.023 30.781 13.57 1 98.38 255 LYS B CA 1
ATOM 4124 C C . LYS B 1 255 ? 15.484 30.109 14.867 1 98.38 255 LYS B C 1
ATOM 4126 O O . LYS B 1 255 ? 14.742 30.062 15.844 1 98.38 255 LYS B O 1
ATOM 4131 N N . GLY B 1 256 ? 16.719 29.531 14.836 1 98.25 256 GLY B N 1
ATOM 4132 C CA . GLY B 1 256 ? 17.375 29 16.016 1 98.25 256 GLY B CA 1
ATOM 4133 C C . GLY B 1 256 ? 16.844 27.641 16.422 1 98.25 256 GLY B C 1
ATOM 4134 O O . GLY B 1 256 ? 17.328 27.047 17.406 1 98.25 256 GLY B O 1
ATOM 4135 N N . VAL B 1 257 ? 15.922 27.125 15.695 1 98.62 257 VAL B N 1
ATOM 4136 C CA . VAL B 1 257 ? 15.281 25.875 16.078 1 98.62 257 VAL B CA 1
ATOM 4137 C C . VAL B 1 257 ? 15.93 24.703 15.32 1 98.62 257 VAL B C 1
ATOM 4139 O O . VAL B 1 257 ? 16.266 24.828 14.141 1 98.62 257 VAL B O 1
ATOM 4142 N N . GLY B 1 258 ? 16.172 23.594 16.047 1 98.5 258 GLY B N 1
ATOM 4143 C CA . GLY B 1 258 ? 16.734 22.375 15.469 1 98.5 258 GLY B CA 1
ATOM 4144 C C . GLY B 1 258 ? 15.672 21.422 14.961 1 98.5 258 GLY B C 1
ATOM 4145 O O . GLY B 1 258 ? 14.695 21.828 14.328 1 98.5 258 GLY B O 1
ATOM 4146 N N . HIS B 1 259 ? 15.914 20.094 15.086 1 98.5 259 HIS B N 1
ATOM 4147 C CA . HIS B 1 259 ? 14.984 19.078 14.641 1 98.5 259 HIS B CA 1
ATOM 4148 C C . HIS B 1 259 ? 13.859 18.875 15.656 1 98.5 259 HIS B C 1
ATOM 4150 O O . HIS B 1 259 ? 13.859 17.891 16.406 1 98.5 259 HIS B O 1
ATOM 4156 N N . LYS B 1 260 ? 12.914 19.844 15.594 1 98.38 260 LYS B N 1
ATOM 4157 C CA . LYS B 1 260 ? 11.852 19.859 16.594 1 98.38 260 LYS B CA 1
ATOM 4158 C C . LYS B 1 260 ? 10.555 20.406 16.016 1 98.38 260 LYS B C 1
ATOM 4160 O O . LYS B 1 260 ? 10.57 21.359 15.234 1 98.38 260 LYS B O 1
ATOM 4165 N N . CYS B 1 261 ? 9.445 19.734 16.375 1 98.75 261 CYS B N 1
ATOM 4166 C CA . CYS B 1 261 ? 8.125 20.312 16.156 1 98.75 261 CYS B CA 1
ATOM 4167 C C . CYS B 1 261 ? 7.699 21.188 17.328 1 98.75 261 CYS B C 1
ATOM 4169 O O . CYS B 1 261 ? 7.23 20.672 18.344 1 98.75 261 CYS B O 1
ATOM 4171 N N . THR B 1 262 ? 7.828 22.484 17.172 1 98.75 262 THR B N 1
ATOM 4172 C CA . THR B 1 262 ? 7.609 23.406 18.281 1 98.75 262 THR B CA 1
ATOM 4173 C C . THR B 1 262 ? 6.125 23.719 18.438 1 98.75 262 THR B C 1
ATOM 4175 O O . THR B 1 262 ? 5.324 23.422 17.562 1 98.75 262 THR B O 1
ATOM 4178 N N . GLU B 1 263 ? 5.805 24.297 19.578 1 98.44 263 GLU B N 1
ATOM 4179 C CA . GLU B 1 263 ? 4.438 24.766 19.797 1 98.44 263 GLU B CA 1
ATOM 4180 C C . GLU B 1 263 ? 4.035 25.797 18.75 1 98.44 263 GLU B C 1
ATOM 4182 O O . GLU B 1 263 ? 2.873 25.859 18.344 1 98.44 263 GLU B O 1
ATOM 4187 N N . GLU B 1 264 ? 4.977 26.594 18.359 1 98.69 264 GLU B N 1
ATOM 4188 C CA . GLU B 1 264 ? 4.711 27.578 17.328 1 98.69 264 GLU B CA 1
ATOM 4189 C C . GLU B 1 264 ? 4.363 26.906 16 1 98.69 264 GLU B C 1
ATOM 4191 O O . GLU B 1 264 ? 3.441 27.328 15.305 1 98.69 264 GLU B O 1
ATOM 4196 N N . MET B 1 265 ? 5.07 25.891 15.664 1 98.88 265 MET B N 1
ATOM 4197 C CA . MET B 1 265 ? 4.785 25.141 14.438 1 98.88 265 MET B CA 1
ATOM 4198 C C . MET B 1 265 ? 3.4 24.516 14.5 1 98.88 265 MET B C 1
ATOM 4200 O O . MET B 1 265 ? 2.66 24.531 13.516 1 98.88 265 MET B O 1
ATOM 4204 N N . VAL B 1 266 ? 3.064 23.906 15.656 1 98.88 266 VAL B N 1
ATOM 4205 C CA . VAL B 1 266 ? 1.74 23.328 15.836 1 98.88 266 VAL B CA 1
ATOM 4206 C C . VAL B 1 266 ? 0.667 24.391 15.641 1 98.88 266 VAL B C 1
ATOM 4208 O O . VAL B 1 266 ? -0.339 24.156 14.969 1 98.88 266 VAL B O 1
ATOM 4211 N N . SER B 1 267 ? 0.926 25.562 16.203 1 98.62 267 SER B N 1
ATOM 4212 C CA . SER B 1 267 ? -0.017 26.672 16.078 1 98.62 267 SER B CA 1
ATOM 4213 C C . SER B 1 267 ? -0.184 27.078 14.617 1 98.62 267 SER B C 1
ATOM 4215 O O . SER B 1 267 ? -1.302 27.328 14.164 1 98.62 267 SER B O 1
ATOM 4217 N N . GLU B 1 268 ? 0.931 27.188 13.891 1 98.81 268 GLU B N 1
ATOM 4218 C CA . GLU B 1 268 ? 0.876 27.5 12.469 1 98.81 268 GLU B CA 1
ATOM 4219 C C . GLU B 1 268 ? 0.086 26.453 11.695 1 98.81 268 GLU B C 1
ATOM 4221 O O . GLU B 1 268 ? -0.71 26.781 10.82 1 98.81 268 GLU B O 1
ATOM 4226 N N . ALA B 1 269 ? 0.325 25.219 12.031 1 98.94 269 ALA B N 1
ATOM 4227 C CA . ALA B 1 269 ? -0.381 24.125 11.375 1 98.94 269 ALA B CA 1
ATOM 4228 C C . ALA B 1 269 ? -1.886 24.219 11.617 1 98.94 269 ALA B C 1
ATOM 4230 O O . ALA B 1 269 ? -2.676 24.078 10.68 1 98.94 269 ALA B O 1
ATOM 4231 N N . CYS B 1 270 ? -2.264 24.484 12.836 1 98.5 270 CYS B N 1
ATOM 4232 C CA . CYS B 1 270 ? -3.678 24.594 13.18 1 98.5 270 CYS B CA 1
ATOM 4233 C C . CYS B 1 270 ? -4.34 25.734 12.422 1 98.5 270 CYS B C 1
ATOM 4235 O O . CYS B 1 270 ? -5.43 25.562 11.875 1 98.5 270 CYS B O 1
ATOM 4237 N N . SER B 1 271 ? -3.668 26.844 12.391 1 98.19 271 SER B N 1
ATOM 4238 C CA . SER B 1 271 ? -4.207 28 11.68 1 98.19 271 SER B CA 1
ATOM 4239 C C . SER B 1 271 ? -4.348 27.703 10.188 1 98.19 271 SER B C 1
ATOM 4241 O O . SER B 1 271 ? -5.312 28.141 9.555 1 98.19 271 SER B O 1
ATOM 4243 N N . PHE B 1 272 ? -3.395 27.062 9.656 1 98.69 272 PHE B N 1
ATOM 4244 C CA . PHE B 1 272 ? -3.41 26.719 8.234 1 98.69 272 PHE B CA 1
ATOM 4245 C C . PHE B 1 272 ? -4.562 25.781 7.914 1 98.69 272 PHE B C 1
ATOM 4247 O O . PHE B 1 272 ? -5.266 25.969 6.914 1 98.69 272 PHE B O 1
ATOM 4254 N N . ILE B 1 273 ? -4.766 24.734 8.727 1 97.94 273 ILE B N 1
ATOM 4255 C CA . ILE B 1 273 ? -5.852 23.781 8.539 1 97.94 273 ILE B CA 1
ATOM 4256 C C . ILE B 1 273 ? -7.195 24.516 8.633 1 97.94 273 ILE B C 1
ATOM 4258 O O . ILE B 1 273 ? -8.094 24.266 7.832 1 97.94 273 ILE B O 1
ATOM 4262 N N . GLU B 1 274 ? -7.309 25.406 9.586 1 95.94 274 GLU B N 1
ATOM 4263 C CA . GLU B 1 274 ? -8.531 26.188 9.727 1 95.94 274 GLU B CA 1
ATOM 4264 C C . GLU B 1 274 ? -8.828 26.984 8.461 1 95.94 274 GLU B C 1
ATOM 4266 O O . GLU B 1 274 ? -9.953 26.938 7.945 1 95.94 274 GLU B O 1
ATOM 4271 N N . ALA B 1 275 ? -7.852 27.625 7.945 1 96.25 275 ALA B N 1
ATOM 4272 C CA . ALA B 1 275 ? -8.016 28.516 6.801 1 96.25 275 ALA B CA 1
ATOM 4273 C C . ALA B 1 275 ? -8.312 27.719 5.531 1 96.25 275 ALA B C 1
ATOM 4275 O O . ALA B 1 275 ? -9.148 28.141 4.719 1 96.25 275 ALA B O 1
ATOM 4276 N N . GLU B 1 276 ? -7.633 26.578 5.379 1 96.38 276 GLU B N 1
ATOM 4277 C CA . GLU B 1 276 ? -7.633 25.906 4.078 1 96.38 276 GLU B CA 1
ATOM 4278 C C . GLU B 1 276 ? -8.68 24.797 4.023 1 96.38 276 GLU B C 1
ATOM 4280 O O . GLU B 1 276 ? -9.117 24.406 2.941 1 96.38 276 GLU B O 1
ATOM 4285 N N . LEU B 1 277 ? -9.062 24.25 5.215 1 94.38 277 LEU B N 1
ATOM 4286 C CA . LEU B 1 277 ? -9.961 23.109 5.184 1 94.38 277 LEU B CA 1
ATOM 4287 C C . LEU B 1 277 ? -11.305 23.453 5.816 1 94.38 277 LEU B C 1
ATOM 4289 O O . LEU B 1 277 ? -12.305 22.781 5.555 1 94.38 277 LEU B O 1
ATOM 4293 N N . LEU B 1 278 ? -11.398 24.469 6.625 1 91.38 278 LEU B N 1
ATOM 4294 C CA . LEU B 1 278 ? -12.625 24.719 7.375 1 91.38 278 LEU B CA 1
ATOM 4295 C C . LEU B 1 278 ? -13.297 26.016 6.918 1 91.38 278 LEU B C 1
ATOM 4297 O O . LEU B 1 278 ? -14.469 26.25 7.219 1 91.38 278 LEU B O 1
ATOM 4301 N N . ASN B 1 279 ? -12.562 26.875 6.238 1 82.31 279 ASN B N 1
ATOM 4302 C CA . ASN B 1 279 ? -13.125 28.141 5.754 1 82.31 279 ASN B CA 1
ATOM 4303 C C . ASN B 1 279 ? -13.266 28.141 4.234 1 82.31 279 ASN B C 1
ATOM 4305 O O . ASN B 1 279 ? -12.461 27.531 3.531 1 82.31 279 ASN B O 1
#

Secondary structure (DSSP, 8-state):
----EEEEEEEETTEEEEEEEESSPPSSEEEEEEEE--TT--GGGGHHHHHHHHTTS---TTPPEEEEEE-PPTTSGGG-S-GGGGS-TTTT-TTHHHHHHHHHHHHHHHHHHHHHHHHHHH-TT--SEEEEEEEEEETHHHHHHHHHHHH-TTEEEEEEES--S-HHHHHHHHHHHHT--SSTTTS-HHHHHHHHHH-GGGS-TTS-STT-TTTT-EEEEEEETT-SSS-THHHHHHHHH---TTSEEEEEEETT--S---HHHHHHHHHHHIIIII-/----EEEEEEEETTEEEEEEEESSPPSSEEEEEEEEPPTT--GGGGHHHHHHHHTTS--STTPPEEEEEE-PPTTSGGG-S-GGGGS-TTTT-TTHHHHHHHHHHHHHHHHHHHHHHHHHHH-TT--SEEEEEEEEEETHHHHHHHHHHHH-TTEEEEEEES--S-HHHHHHHHHHHHT--SSTTTS-HHHHHHHHHH-GGGS-TTS-STT-TTTT-EEEEEEETT-SSS-THHHHHHHHH---TTSEEEEEEETT--S---HHHHHHHHHHHIIIII-